Protein AF-A0A936L3A5-F1 (afdb_monomer_lite)

pLDDT: mean 82.63, std 13.53, range [31.92, 97.0]

Sequence (537 aa):
MKKFILPILLFTTFYSHGQWTSFYFDPQIVQQPCLADSTKLINAYENFDIYQTVDNDVNGQRDTSCLSLVEGDLPFKSLDLSRPVFIRFNKKGDFGDSLLLSNALYSIRYTFNTNEGGFLNPDDCKQGGCSKLVVVTREKWLATGQDTLRKTEFYGNIIHNQCIFQDEICFPTSKWDSIYLTDWWWEVYLNPLAPANARLSYDGAWGYPQDFVSKVDELLPITKPVINNAVEILPYHMVPQSFGSNYLVLHSKSGIPSPQNRDDKVVTLSPNPATVVDITLKLNYESFYFQEYTAFVPSLVEGSDTLHHHFTILQEGGDMCLEVIDVRMGSGTKYLYKSGNIDFADKTACIFFKKGASFEIADGSHLFYGYKSMGMLGLADANVKIGAGASLVFDGTLVLNSDFAAGSVMELAPNARLIFGNHASVMAAGRANEKVRVKASPWQIDWGTLSLEEKDHFILEGNDIPDYETHYFYPNPTSNEMYFFARQSGQKYTLSDLTGKVLMHGSCGLESLDLSHLHPGIYLIQVGDKSEKLIKL

Secondary structure (DSSP, 8-state):
--------SSS----------SEEE---EEEEE-SS-TTSEEEEETTEEEE-BSSS-TTS-B-S-----BTTBEEGGGS-TTSPEEEEE--TTTSTTEEEPTT-EEEEEEEEE-STT-BPPGGG-SSS-SEEEEEEEEEEETTTTEEEEEEEEEEE--EETTTEEEEEEEEEPPS-SEEEEEEEEEEEPBPTTS-TT-EEEEEEEEEEE-SSEEEESSPPPB-SPPBTTEEEE-GGGTSS---SSEEEE---SSS--BTTB-EEEEE-BSSPPSS--EEEEEESS-EEEEPTTEEEEEPBPTT-SSPBPEEEEEEEEEEEEE-SS-EEE-TTEEEEEEEEEEEESSTT-EEEEETT-EEEE-TT-EEEE-BTTBSEEEEES-EEEE-TT-EEEE-SEEEE--SSTT--EEEE-TT-EEEE-TT-EEEESSSTT--EEEEESS--EE-TT--HHHHHTEEEE-S----GGG--EE-SSBSSEEEE-GGGTT-EEEEE-TT--EEEEEE--SSEEE-TTSPSEEEEEEETTEEEEEEE-

Radius of gyration: 28.21 Å; chains: 1; bounding box: 79×62×94 Å

Structure (mmCIF, N/CA/C/O backbone):
data_AF-A0A936L3A5-F1
#
_entry.id   AF-A0A936L3A5-F1
#
loop_
_atom_site.group_PDB
_atom_site.id
_atom_site.type_symbol
_atom_site.label_atom_id
_atom_site.label_alt_id
_atom_site.label_comp_id
_atom_site.label_asym_id
_atom_site.label_entity_id
_atom_site.label_seq_id
_atom_site.pdbx_PDB_ins_code
_atom_site.Cartn_x
_atom_site.Cartn_y
_atom_site.Cartn_z
_atom_site.occupancy
_atom_site.B_iso_or_equiv
_atom_site.auth_seq_id
_atom_site.auth_comp_id
_atom_site.auth_asym_id
_atom_site.auth_atom_id
_atom_site.pdbx_PDB_model_num
ATOM 1 N N . MET A 1 1 ? -50.119 2.134 -55.958 1.00 38.03 1 MET A N 1
ATOM 2 C CA . MET A 1 1 ? -48.725 1.783 -56.321 1.00 38.03 1 MET A CA 1
ATOM 3 C C . MET A 1 1 ? -47.772 2.632 -55.497 1.00 38.03 1 MET A C 1
ATOM 5 O O . MET A 1 1 ? -48.026 3.813 -55.313 1.00 38.03 1 MET A O 1
ATOM 9 N N . LYS A 1 2 ? -46.758 1.976 -54.930 1.00 38.22 2 LYS A N 1
ATOM 10 C CA . LYS A 1 2 ? -45.864 2.434 -53.859 1.00 38.22 2 LYS A CA 1
ATOM 11 C C . LYS A 1 2 ? -44.963 3.605 -54.284 1.00 38.22 2 LYS A C 1
ATOM 13 O O . LYS A 1 2 ? -44.324 3.525 -55.326 1.00 38.22 2 LYS A O 1
ATOM 18 N N . LYS A 1 3 ? -44.815 4.607 -53.414 1.00 42.12 3 LYS A N 1
ATOM 19 C CA . LYS A 1 3 ? -43.588 5.409 -53.286 1.00 42.12 3 LYS A CA 1
ATOM 20 C C . LYS A 1 3 ? -43.120 5.287 -51.837 1.00 42.12 3 LYS A C 1
ATOM 22 O O . LYS A 1 3 ? -43.705 5.888 -50.947 1.00 42.12 3 LYS A O 1
ATOM 27 N N . PHE A 1 4 ? -42.120 4.438 -51.622 1.00 44.75 4 PHE A N 1
ATOM 28 C CA . PHE A 1 4 ? -41.327 4.394 -50.397 1.00 44.75 4 PHE A CA 1
ATOM 29 C C . PHE A 1 4 ? -40.142 5.337 -50.616 1.00 44.75 4 PHE A C 1
ATOM 31 O O . PHE A 1 4 ? -39.314 5.076 -51.486 1.00 44.75 4 PHE A O 1
ATOM 38 N N . ILE A 1 5 ? -40.087 6.436 -49.867 1.00 47.41 5 ILE A N 1
ATOM 39 C CA . ILE A 1 5 ? -38.857 7.203 -49.669 1.00 47.41 5 ILE A CA 1
ATOM 40 C C . ILE A 1 5 ? -38.315 6.750 -48.317 1.00 47.41 5 ILE A C 1
ATOM 42 O O . ILE A 1 5 ? -38.980 6.862 -47.291 1.00 47.41 5 ILE A O 1
ATOM 46 N N . LEU A 1 6 ? -37.148 6.127 -48.381 1.00 41.34 6 LEU A N 1
ATOM 47 C CA . LEU A 1 6 ? -36.449 5.442 -47.308 1.00 41.34 6 LEU A CA 1
ATOM 48 C C . LEU A 1 6 ? -35.561 6.451 -46.552 1.00 41.34 6 LEU A C 1
ATOM 50 O O . LEU A 1 6 ? -34.790 7.155 -47.208 1.00 41.34 6 LEU A O 1
ATOM 54 N N . PRO A 1 7 ? -35.610 6.532 -45.211 1.00 47.94 7 PRO A N 1
ATOM 55 C CA . PRO A 1 7 ? -34.701 7.368 -44.441 1.00 47.94 7 PRO A CA 1
ATOM 56 C C . PRO A 1 7 ? -33.406 6.586 -44.154 1.00 47.94 7 PRO A C 1
ATOM 58 O O . PRO A 1 7 ? -33.254 6.012 -43.082 1.00 47.94 7 PRO A O 1
ATOM 61 N N . ILE A 1 8 ? -32.458 6.548 -45.098 1.00 47.97 8 ILE A N 1
ATOM 62 C CA . ILE A 1 8 ? -31.081 6.049 -44.850 1.00 47.97 8 ILE A CA 1
ATOM 63 C C . ILE A 1 8 ? -30.140 7.219 -44.505 1.00 47.97 8 ILE A C 1
ATOM 65 O O . ILE A 1 8 ? -29.057 7.342 -45.061 1.00 47.97 8 ILE A O 1
ATOM 69 N N . LEU A 1 9 ? -30.550 8.128 -43.620 1.00 44.41 9 LEU A N 1
ATOM 70 C CA . LEU A 1 9 ? -29.682 9.234 -43.174 1.00 44.41 9 LEU A CA 1
ATOM 71 C C . LEU A 1 9 ? -29.777 9.522 -41.665 1.00 44.41 9 LEU A C 1
ATOM 73 O O . LEU A 1 9 ? -29.348 10.575 -41.212 1.00 44.41 9 LEU A O 1
ATOM 77 N N . LEU A 1 10 ? -30.301 8.578 -40.873 1.00 41.47 10 LEU A N 1
ATOM 78 C CA . LEU A 1 10 ? -30.365 8.680 -39.404 1.00 41.47 10 LEU A CA 1
ATOM 79 C C . LEU A 1 10 ? -29.441 7.695 -38.661 1.00 41.47 10 LEU A C 1
ATOM 81 O O . LEU A 1 10 ? -29.482 7.641 -37.440 1.00 41.47 10 LEU A O 1
ATOM 85 N N . PHE A 1 11 ? -28.587 6.943 -39.367 1.00 44.06 11 PHE A N 1
ATOM 86 C CA . PHE A 1 11 ? -27.725 5.915 -38.753 1.00 44.06 11 PHE A CA 1
ATOM 87 C C . PHE A 1 11 ? -26.234 5.992 -39.127 1.00 44.06 11 PHE A C 1
ATOM 89 O O . PHE A 1 11 ? -25.500 5.039 -38.893 1.00 44.06 11 PHE A O 1
ATOM 96 N N . THR A 1 12 ? -25.743 7.113 -39.664 1.00 38.12 12 THR A N 1
ATOM 97 C CA . THR A 1 12 ? -24.315 7.258 -40.036 1.00 38.12 12 THR A CA 1
ATOM 98 C C . THR A 1 12 ? -23.587 8.381 -39.299 1.00 38.12 12 THR A C 1
ATOM 100 O O . THR A 1 12 ? -22.642 8.961 -39.822 1.00 38.12 12 THR A O 1
ATOM 103 N N . THR A 1 13 ? -23.985 8.660 -38.058 1.00 42.16 13 THR A N 1
ATOM 104 C CA . THR A 1 13 ? -23.145 9.383 -37.090 1.00 42.16 13 THR A CA 1
ATOM 105 C C . THR A 1 13 ? -23.032 8.600 -35.783 1.00 42.16 13 THR A C 1
ATOM 107 O O . THR A 1 13 ? -23.154 9.157 -34.702 1.00 42.16 13 THR A O 1
ATOM 110 N N . PHE A 1 14 ? -22.763 7.297 -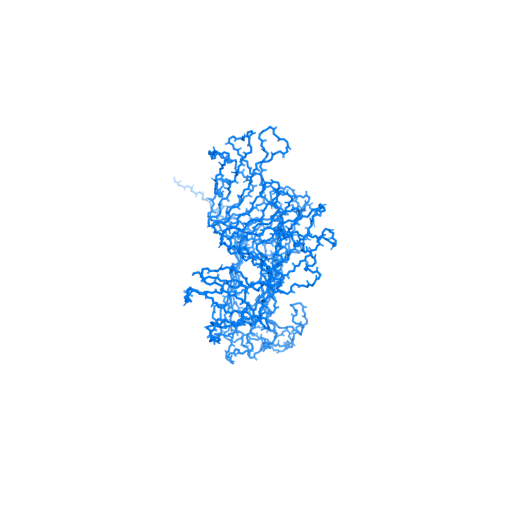35.874 1.00 36.12 14 PHE A N 1
ATOM 111 C CA . PHE A 1 14 ? -21.866 6.666 -34.907 1.00 36.12 14 PHE A CA 1
ATOM 112 C C . PHE A 1 14 ? -20.449 6.843 -35.451 1.00 36.12 14 PHE A C 1
ATOM 114 O O . PHE A 1 14 ? -19.813 5.899 -35.910 1.00 36.12 14 PHE A O 1
ATOM 121 N N . TYR A 1 15 ? -19.972 8.092 -35.462 1.00 35.91 15 TYR A N 1
ATOM 122 C CA . TYR A 1 15 ? -18.534 8.297 -35.408 1.00 35.91 15 TYR A CA 1
ATOM 123 C C . TYR A 1 15 ? -18.138 7.810 -34.022 1.00 35.91 15 TYR A C 1
ATOM 125 O O . TYR A 1 15 ? -18.430 8.446 -33.011 1.00 35.91 15 TYR A O 1
ATOM 133 N N . SER A 1 16 ? -17.564 6.616 -33.996 1.00 34.28 16 SER A N 1
ATOM 134 C CA . SER A 1 16 ? -16.831 6.070 -32.876 1.00 34.28 16 SER A CA 1
ATOM 135 C C . SER A 1 16 ? -15.745 7.068 -32.482 1.00 34.28 16 SER A C 1
ATOM 137 O O . SER A 1 16 ? -14.614 7.014 -32.961 1.00 34.28 16 SER A O 1
ATOM 139 N N . HIS A 1 17 ? -16.068 7.986 -31.579 1.00 31.92 17 HIS A N 1
ATOM 140 C CA . HIS A 1 17 ? -15.110 8.384 -30.563 1.00 31.92 17 HIS A CA 1
ATOM 141 C C . HIS A 1 17 ? -14.978 7.166 -29.656 1.00 31.92 17 HIS A C 1
ATOM 143 O O . HIS A 1 17 ? -15.639 7.072 -28.627 1.00 31.92 17 HIS A O 1
ATOM 149 N N . GLY A 1 18 ? -14.221 6.170 -30.132 1.00 36.56 18 GLY A N 1
ATOM 150 C CA . GLY A 1 18 ? -13.745 5.087 -29.293 1.00 36.56 18 GLY A CA 1
ATOM 151 C C . GLY A 1 18 ? -12.973 5.764 -28.180 1.00 36.56 18 GLY A C 1
ATOM 152 O O . GLY A 1 18 ? -11.888 6.291 -28.408 1.00 36.56 18 GLY A O 1
ATOM 153 N N . GLN A 1 19 ? -13.623 5.886 -27.029 1.00 44.72 19 GLN A N 1
ATOM 154 C CA . GLN A 1 19 ? -13.010 6.382 -25.820 1.00 44.72 19 GLN A CA 1
ATOM 155 C C . GLN A 1 19 ? -11.804 5.483 -25.580 1.00 44.72 19 GLN A C 1
ATOM 157 O O . GLN A 1 19 ? -11.945 4.262 -25.511 1.00 44.72 19 GLN A O 1
ATOM 162 N N . TRP A 1 20 ? -10.623 6.089 -25.541 1.00 52.22 20 TRP A N 1
ATOM 163 C CA . TRP A 1 20 ? -9.357 5.439 -25.235 1.00 52.22 20 TRP A CA 1
ATOM 164 C C . TRP A 1 20 ? -9.366 5.052 -23.752 1.00 52.22 20 TRP A C 1
ATOM 166 O O . TRP A 1 20 ? -8.670 5.645 -22.941 1.00 52.22 20 TRP A O 1
ATOM 176 N N . THR A 1 21 ? -10.254 4.138 -23.356 1.00 65.69 21 THR A N 1
ATOM 177 C CA . THR A 1 21 ? -10.381 3.706 -21.964 1.00 65.69 21 THR A CA 1
ATOM 178 C C . THR A 1 21 ? -9.280 2.724 -21.623 1.00 65.69 21 THR A C 1
ATOM 180 O O . THR A 1 21 ? -8.728 2.811 -20.538 1.00 65.69 21 THR A O 1
ATOM 183 N N . SER A 1 22 ? -8.921 1.851 -22.564 1.00 74.69 22 SER A N 1
ATOM 184 C CA . SER A 1 22 ? -7.780 0.945 -22.465 1.00 74.69 22 SER A CA 1
ATOM 185 C C . SER A 1 22 ? -6.628 1.444 -23.331 1.00 74.69 22 SER A C 1
ATOM 187 O O . SER A 1 22 ? -6.850 2.019 -24.398 1.00 74.69 22 SER A O 1
ATOM 189 N N . PHE A 1 23 ? -5.400 1.182 -22.905 1.00 75.00 23 PHE A N 1
ATOM 190 C CA . PHE A 1 23 ? -4.201 1.375 -23.709 1.00 75.00 23 PHE A CA 1
ATOM 191 C C . PHE A 1 23 ? -3.494 0.033 -23.894 1.00 75.00 23 PHE A C 1
ATOM 193 O O . PHE A 1 23 ? -3.427 -0.786 -22.981 1.00 75.00 23 PHE A O 1
ATOM 200 N N . TYR A 1 24 ? -2.980 -0.191 -25.098 1.00 77.62 24 TYR A N 1
ATOM 201 C CA . TYR A 1 24 ? -2.209 -1.373 -25.461 1.00 77.62 24 TYR A CA 1
ATOM 202 C C . TYR A 1 24 ? -0.960 -0.917 -26.201 1.00 77.62 24 TYR A C 1
ATOM 204 O O . TYR A 1 24 ? -1.038 -0.072 -27.098 1.00 77.62 24 TYR A O 1
ATOM 212 N N . PHE A 1 25 ? 0.180 -1.472 -25.818 1.00 75.75 25 PHE A N 1
ATOM 213 C CA . PHE A 1 25 ? 1.450 -1.182 -26.454 1.00 75.75 25 PHE A CA 1
ATOM 214 C C . PHE A 1 25 ? 1.835 -2.339 -27.371 1.00 75.75 25 PHE A C 1
ATOM 216 O O . PHE A 1 25 ? 2.289 -3.384 -26.910 1.00 75.75 25 PHE A O 1
ATOM 223 N N . ASP A 1 26 ? 1.625 -2.138 -28.673 1.00 70.06 26 ASP A N 1
ATOM 224 C CA . ASP A 1 26 ? 1.982 -3.119 -29.696 1.00 70.06 26 ASP A CA 1
ATOM 225 C C . ASP A 1 26 ? 3.515 -3.187 -29.853 1.00 70.06 26 ASP A C 1
ATOM 227 O O . ASP A 1 26 ? 4.147 -2.139 -30.063 1.00 70.06 26 ASP A O 1
ATOM 231 N N . PRO A 1 27 ? 4.135 -4.380 -29.757 1.00 76.81 27 PRO A N 1
ATOM 232 C CA . PRO A 1 27 ? 5.563 -4.590 -29.986 1.00 76.81 27 PRO A CA 1
ATOM 233 C C . PRO A 1 27 ? 5.943 -4.506 -31.479 1.00 76.81 27 PRO A C 1
ATOM 235 O O . PRO A 1 27 ? 6.676 -5.348 -32.003 1.00 76.81 27 PRO A O 1
ATOM 238 N N . GLN A 1 28 ? 5.501 -3.467 -32.192 1.00 86.69 28 GLN A N 1
ATOM 239 C CA . GLN A 1 28 ? 5.906 -3.249 -33.578 1.00 86.69 28 GLN A CA 1
ATOM 240 C C . GLN A 1 28 ? 7.389 -2.868 -33.636 1.00 86.69 28 GLN A C 1
ATOM 242 O O . GLN A 1 28 ? 7.805 -1.843 -33.096 1.00 86.69 28 GLN A O 1
ATOM 247 N N . ILE A 1 29 ? 8.195 -3.683 -34.318 1.00 90.25 29 ILE A N 1
ATOM 248 C CA . ILE A 1 29 ? 9.627 -3.432 -34.505 1.00 90.25 29 ILE A CA 1
ATOM 249 C C . ILE A 1 29 ? 9.835 -2.623 -35.781 1.00 90.25 29 ILE A C 1
ATOM 251 O O . ILE A 1 29 ? 9.395 -3.011 -36.864 1.00 90.25 29 ILE A O 1
ATOM 255 N N . VAL A 1 30 ? 10.562 -1.520 -35.657 1.00 92.06 30 VAL A N 1
ATOM 256 C CA . VAL A 1 30 ? 10.957 -0.647 -36.761 1.00 92.06 30 VAL A CA 1
ATOM 257 C C . VAL A 1 30 ? 12.468 -0.472 -36.782 1.00 92.06 30 VAL A C 1
ATOM 259 O O . VAL A 1 30 ? 13.162 -0.646 -35.778 1.00 92.06 30 VAL A O 1
ATOM 262 N N . GLN A 1 31 ? 12.985 -0.109 -37.950 1.00 93.88 31 GLN A N 1
ATOM 263 C CA . GLN A 1 31 ? 14.382 0.258 -38.102 1.00 93.88 31 GLN A CA 1
ATOM 264 C C . GLN A 1 31 ? 14.519 1.776 -37.963 1.00 93.88 31 GLN A C 1
ATOM 266 O O . GLN A 1 31 ? 13.908 2.526 -38.724 1.00 93.88 31 GLN A O 1
ATOM 271 N N . GLN A 1 32 ? 15.328 2.233 -37.011 1.00 90.25 32 GLN A N 1
ATOM 272 C CA . GLN A 1 32 ? 15.550 3.659 -36.764 1.00 90.25 32 GLN A CA 1
ATOM 273 C C . GLN A 1 32 ? 17.026 3.979 -36.496 1.00 90.25 32 GLN A C 1
ATOM 275 O O . GLN A 1 32 ? 17.786 3.082 -36.123 1.00 90.25 32 GLN A O 1
ATOM 280 N N . PRO A 1 33 ? 17.472 5.233 -36.696 1.00 90.19 33 PRO A N 1
ATOM 281 C CA . PRO A 1 33 ? 18.820 5.647 -36.324 1.00 90.19 33 PRO A CA 1
ATOM 282 C C . PRO A 1 33 ? 19.066 5.481 -34.823 1.00 90.19 33 PRO A C 1
ATOM 284 O O . PRO A 1 33 ? 18.214 5.825 -34.004 1.00 90.19 33 PRO A O 1
ATOM 287 N N . CYS A 1 34 ? 20.249 4.998 -34.455 1.00 86.50 34 CYS A N 1
ATOM 288 C CA . CYS A 1 34 ? 20.687 4.971 -33.068 1.00 86.50 34 CYS A CA 1
ATOM 289 C C . CYS A 1 34 ? 20.856 6.402 -32.541 1.00 86.50 34 CYS A C 1
ATOM 291 O O . CYS A 1 34 ? 21.443 7.259 -33.201 1.00 86.50 34 CYS A O 1
ATOM 293 N N . LEU A 1 35 ? 20.384 6.660 -31.321 1.00 80.00 35 LEU A N 1
ATOM 294 C CA . LEU A 1 35 ? 20.472 7.990 -30.712 1.00 80.00 35 LEU A CA 1
ATOM 295 C C . LEU A 1 35 ? 21.910 8.388 -30.346 1.00 80.00 35 LEU A C 1
ATOM 297 O O . LEU A 1 35 ? 22.246 9.567 -30.422 1.00 80.00 35 LEU A O 1
ATOM 301 N N . ALA A 1 36 ? 22.762 7.418 -30.001 1.00 82.81 36 ALA A N 1
ATOM 302 C CA . ALA A 1 36 ? 24.182 7.650 -29.729 1.00 82.81 36 ALA A CA 1
ATOM 303 C C . ALA A 1 36 ? 25.031 7.810 -31.007 1.00 82.81 36 ALA A C 1
ATOM 305 O O . ALA A 1 36 ? 26.096 8.424 -30.968 1.00 82.81 36 ALA A O 1
ATOM 306 N N . ASP A 1 37 ? 24.571 7.266 -32.138 1.00 86.06 37 ASP A N 1
ATOM 307 C CA . ASP A 1 37 ? 25.263 7.305 -33.428 1.00 86.06 37 ASP A CA 1
ATOM 308 C C . ASP A 1 37 ? 24.239 7.234 -34.569 1.00 86.06 37 ASP A C 1
ATOM 310 O O . ASP A 1 37 ? 23.835 6.155 -35.007 1.00 86.06 37 ASP A O 1
ATOM 314 N N . SER A 1 38 ? 23.833 8.400 -35.076 1.00 87.12 38 SER A N 1
ATOM 315 C CA . SER A 1 38 ? 22.799 8.512 -36.112 1.00 87.12 38 SER A CA 1
ATOM 316 C C . SER A 1 38 ? 23.187 7.889 -37.457 1.00 87.12 38 SER A C 1
ATOM 318 O O . SER A 1 38 ? 22.339 7.774 -38.342 1.00 87.12 38 SER A O 1
ATOM 320 N N . THR A 1 39 ? 24.446 7.465 -37.627 1.00 91.06 39 THR A N 1
ATOM 321 C CA . THR A 1 39 ? 24.905 6.743 -38.822 1.00 91.06 39 THR A CA 1
ATOM 322 C C . THR A 1 39 ? 24.587 5.249 -38.774 1.00 91.06 39 THR A C 1
ATOM 324 O O . THR A 1 39 ? 24.610 4.581 -39.810 1.00 91.06 39 THR A O 1
ATOM 327 N N . LYS A 1 40 ? 24.256 4.714 -37.593 1.00 91.19 40 LYS A N 1
ATOM 328 C CA . LYS A 1 40 ? 23.875 3.314 -37.397 1.00 91.19 40 LYS A CA 1
ATOM 329 C C . LYS A 1 40 ? 22.368 3.184 -37.311 1.00 91.19 40 LYS A C 1
ATOM 331 O O . LYS A 1 40 ? 21.710 3.937 -36.604 1.00 91.19 40 LYS A O 1
ATOM 336 N N . LEU A 1 41 ? 21.834 2.175 -37.987 1.00 92.75 41 LEU A N 1
ATOM 337 C CA . LEU A 1 41 ? 20.439 1.782 -37.853 1.00 92.75 41 LEU A CA 1
ATOM 338 C C . LEU A 1 41 ? 20.324 0.624 -36.862 1.00 92.75 41 LEU A C 1
ATOM 340 O O . LEU A 1 41 ? 21.112 -0.320 -36.917 1.00 92.75 41 LEU A O 1
ATOM 344 N N . ILE A 1 42 ? 19.325 0.696 -35.992 1.00 93.69 42 ILE A N 1
ATOM 345 C CA . ILE A 1 42 ? 18.979 -0.332 -35.012 1.00 93.69 42 ILE A CA 1
ATOM 346 C C . ILE A 1 42 ? 17.544 -0.793 -35.240 1.00 93.69 42 ILE A C 1
ATOM 348 O O . ILE A 1 42 ? 16.700 -0.015 -35.685 1.00 93.69 42 ILE A O 1
ATOM 352 N N . ASN A 1 43 ? 17.274 -2.054 -34.918 1.00 94.19 43 ASN A N 1
ATOM 353 C CA . ASN A 1 43 ? 15.907 -2.531 -34.754 1.00 94.19 43 ASN A CA 1
ATOM 354 C C . ASN A 1 43 ? 15.462 -2.180 -33.339 1.00 94.19 43 ASN A C 1
ATOM 356 O O . ASN A 1 43 ? 16.145 -2.533 -32.377 1.00 94.19 43 ASN A O 1
ATOM 360 N N . ALA A 1 44 ? 14.333 -1.506 -33.207 1.00 90.50 44 ALA A N 1
ATOM 361 C CA . ALA A 1 44 ? 13.776 -1.102 -31.927 1.00 90.50 44 ALA A CA 1
ATOM 362 C C . ALA A 1 44 ? 12.254 -1.143 -32.010 1.00 90.50 44 ALA A C 1
ATOM 364 O O . ALA A 1 44 ? 11.686 -1.081 -33.101 1.00 90.50 44 ALA A O 1
ATOM 365 N N . TYR A 1 45 ? 11.589 -1.235 -30.867 1.00 88.00 45 TYR A N 1
ATOM 366 C CA . TYR A 1 45 ? 10.145 -1.074 -30.848 1.00 88.00 45 TYR A CA 1
ATOM 367 C C . TYR A 1 45 ? 9.782 0.375 -31.177 1.00 88.00 45 TYR A C 1
ATOM 369 O O . TYR A 1 45 ? 10.366 1.300 -30.620 1.00 88.00 45 TYR A O 1
ATOM 377 N N . GLU A 1 46 ? 8.808 0.572 -32.061 1.00 83.19 46 GLU A N 1
ATOM 378 C CA . GLU A 1 46 ? 8.414 1.885 -32.585 1.00 83.19 46 GLU A CA 1
ATOM 379 C C . GLU A 1 46 ? 8.084 2.891 -31.483 1.00 83.19 46 GLU A C 1
ATOM 381 O O . GLU A 1 46 ? 8.419 4.068 -31.591 1.00 83.19 46 GLU A O 1
ATOM 386 N N . ASN A 1 47 ? 7.463 2.414 -30.404 1.00 79.00 47 ASN A N 1
ATOM 387 C CA . ASN A 1 47 ? 6.980 3.262 -29.324 1.00 79.00 47 ASN A CA 1
ATOM 388 C C . ASN A 1 47 ? 7.825 3.185 -28.045 1.00 79.00 47 ASN A C 1
ATOM 390 O O . ASN A 1 47 ? 7.463 3.820 -27.055 1.00 79.00 47 ASN A O 1
ATOM 394 N N . PHE A 1 48 ? 8.933 2.438 -28.036 1.00 84.62 48 PHE A N 1
ATOM 395 C CA . PHE A 1 48 ? 9.811 2.351 -26.870 1.00 84.62 48 PHE A CA 1
ATOM 396 C C . PHE A 1 48 ? 11.199 2.881 -27.162 1.00 84.62 48 PHE A C 1
ATOM 398 O O . PHE A 1 48 ? 11.780 2.700 -28.229 1.00 84.62 48 PHE A O 1
ATOM 405 N N . ASP A 1 49 ? 11.750 3.487 -26.130 1.00 87.56 49 ASP A N 1
ATOM 406 C CA . ASP A 1 49 ? 13.131 3.878 -26.051 1.00 87.56 49 ASP A CA 1
ATOM 407 C C . ASP A 1 49 ? 13.815 2.999 -25.011 1.00 87.56 49 ASP A C 1
ATOM 409 O O . ASP A 1 49 ? 13.473 3.047 -23.826 1.00 87.56 49 ASP A O 1
ATOM 413 N N . ILE A 1 50 ? 14.745 2.163 -25.469 1.00 91.00 50 ILE A N 1
ATOM 414 C CA . ILE A 1 50 ? 15.496 1.250 -24.611 1.00 91.00 50 ILE A CA 1
ATOM 415 C C . ILE A 1 50 ? 16.929 1.754 -24.520 1.00 91.00 50 ILE A C 1
ATOM 417 O O . ILE A 1 50 ? 17.618 1.856 -25.537 1.00 91.00 50 ILE A O 1
ATOM 421 N N . TYR A 1 51 ? 17.384 2.077 -23.312 1.00 92.50 51 TYR A N 1
ATOM 422 C CA . TYR A 1 51 ? 18.689 2.700 -23.101 1.00 92.50 51 TYR A CA 1
ATOM 423 C C . TYR A 1 51 ? 19.278 2.400 -21.719 1.00 92.50 51 TYR A C 1
ATOM 425 O O . TYR A 1 51 ? 18.586 1.970 -20.799 1.00 92.50 51 TYR A O 1
ATOM 433 N N . GLN A 1 52 ? 20.578 2.665 -21.577 1.00 93.25 52 GLN A N 1
ATOM 434 C CA . GLN A 1 52 ? 21.271 2.743 -20.291 1.00 93.25 52 GLN A CA 1
ATOM 435 C C . GLN A 1 52 ? 21.836 4.157 -20.116 1.00 93.25 52 GLN A C 1
ATOM 437 O O . GLN A 1 52 ? 22.119 4.856 -21.095 1.00 93.25 52 GLN A O 1
ATOM 442 N N . THR A 1 53 ? 22.002 4.593 -18.872 1.00 92.88 53 THR A N 1
ATOM 443 C CA . THR A 1 53 ? 22.596 5.895 -18.542 1.00 92.88 53 THR A CA 1
ATOM 444 C C . THR A 1 53 ? 23.921 5.721 -17.812 1.00 92.88 53 THR A C 1
ATOM 446 O O . THR A 1 53 ? 24.249 4.638 -17.321 1.00 92.88 53 THR A O 1
ATOM 449 N N . VAL A 1 54 ? 24.747 6.764 -17.822 1.00 91.38 54 VAL A N 1
ATOM 450 C CA . VAL A 1 54 ? 26.089 6.748 -17.214 1.00 91.38 54 VAL A CA 1
ATOM 451 C C . VAL A 1 54 ? 26.012 6.775 -15.684 1.00 91.38 54 VAL A C 1
ATOM 453 O O . VAL A 1 54 ? 26.861 6.196 -15.012 1.00 91.38 54 VAL A O 1
ATOM 456 N N . ASP A 1 55 ? 24.995 7.435 -15.140 1.00 90.25 55 ASP A N 1
ATOM 457 C CA . ASP A 1 55 ? 24.760 7.664 -13.710 1.00 90.25 55 ASP A CA 1
ATOM 458 C C . ASP A 1 55 ? 23.687 6.744 -13.105 1.00 90.25 55 ASP A C 1
ATOM 460 O O . ASP A 1 55 ? 23.415 6.836 -11.910 1.00 90.25 55 ASP A O 1
ATOM 464 N N . ASN A 1 56 ? 23.110 5.840 -13.904 1.00 88.81 56 ASN A N 1
ATOM 465 C CA . ASN A 1 56 ? 21.983 4.981 -13.531 1.00 88.81 56 ASN A CA 1
ATOM 466 C C . ASN A 1 56 ? 20.705 5.754 -13.156 1.00 88.81 56 ASN A C 1
ATOM 468 O O . ASN A 1 56 ? 19.844 5.205 -12.471 1.00 88.81 56 ASN A O 1
ATOM 472 N N . ASP A 1 57 ? 20.554 7.000 -13.612 1.00 87.88 57 ASP A N 1
ATOM 473 C CA . ASP A 1 57 ? 19.307 7.760 -13.506 1.00 87.88 57 ASP A CA 1
ATOM 474 C C . ASP A 1 57 ? 18.525 7.674 -14.825 1.00 87.88 57 ASP A C 1
ATOM 476 O O . ASP A 1 57 ? 19.107 7.801 -15.901 1.00 87.88 57 ASP A O 1
ATOM 480 N N . VAL A 1 58 ? 17.202 7.484 -14.775 1.00 88.19 58 VAL A N 1
ATOM 481 C CA . VAL A 1 58 ? 16.352 7.371 -15.980 1.00 88.19 58 VAL A CA 1
ATOM 482 C C . VAL A 1 58 ? 16.385 8.624 -16.862 1.00 88.19 58 VAL A C 1
ATOM 484 O O . VAL A 1 58 ? 16.232 8.535 -18.083 1.00 88.19 58 VAL A O 1
ATOM 487 N N . ASN A 1 59 ? 16.579 9.797 -16.263 1.00 89.38 59 ASN A N 1
ATOM 488 C CA . ASN A 1 59 ? 16.713 11.081 -16.948 1.00 89.38 59 ASN A CA 1
ATOM 489 C C . ASN A 1 59 ? 18.179 11.520 -17.076 1.00 89.38 59 ASN A C 1
ATOM 491 O O . ASN A 1 59 ? 18.446 12.612 -17.583 1.00 89.38 59 ASN A O 1
ATOM 495 N N . GLY A 1 60 ? 19.111 10.684 -16.623 1.00 89.50 60 GLY A N 1
ATOM 496 C CA . GLY A 1 60 ? 20.540 10.912 -16.711 1.00 89.50 60 GLY A CA 1
ATOM 497 C C . GLY A 1 60 ? 21.072 10.878 -18.139 1.00 89.50 60 GLY A C 1
ATOM 498 O O . GLY A 1 60 ? 20.370 10.587 -19.117 1.00 89.50 60 GLY A O 1
ATOM 499 N N . GLN A 1 61 ? 22.359 11.186 -18.279 1.00 91.44 61 GLN A N 1
ATOM 500 C CA . GLN A 1 61 ? 23.007 11.156 -19.584 1.00 91.44 61 GLN A CA 1
ATOM 501 C C . GLN A 1 61 ? 23.044 9.716 -20.111 1.00 91.44 61 GLN A C 1
ATOM 503 O O . GLN A 1 61 ? 23.636 8.833 -19.489 1.00 91.44 61 GLN A O 1
ATOM 508 N N . ARG A 1 62 ? 22.447 9.491 -21.286 1.00 90.31 62 ARG A N 1
ATOM 509 C CA . ARG A 1 62 ? 22.521 8.200 -21.980 1.00 90.31 62 ARG A CA 1
ATOM 510 C C . ARG A 1 62 ? 23.960 7.842 -22.301 1.00 90.31 62 ARG A C 1
ATOM 512 O O . ARG A 1 62 ? 24.762 8.714 -22.644 1.00 90.31 62 ARG A O 1
ATOM 519 N N . ASP A 1 63 ? 24.271 6.560 -22.197 1.00 87.81 63 ASP A N 1
ATOM 520 C CA . ASP A 1 63 ? 25.567 6.069 -22.631 1.00 87.81 63 ASP A CA 1
ATOM 521 C C . ASP A 1 63 ? 25.678 6.027 -24.166 1.00 87.81 63 ASP A C 1
ATOM 523 O O . ASP A 1 63 ? 24.783 6.444 -24.906 1.00 87.81 63 ASP A O 1
ATOM 527 N N . THR A 1 64 ? 26.830 5.582 -24.662 1.00 85.31 64 THR A N 1
ATOM 528 C CA . THR A 1 64 ? 27.123 5.549 -26.099 1.00 85.31 64 THR A CA 1
ATOM 529 C C . THR A 1 64 ? 26.663 4.257 -26.784 1.00 85.31 64 THR A C 1
ATOM 531 O O . THR A 1 64 ? 27.036 4.004 -27.934 1.00 85.31 64 THR A O 1
ATOM 534 N N . SER A 1 65 ? 25.870 3.423 -26.107 1.00 87.25 65 SER A N 1
ATOM 535 C CA . SER A 1 65 ? 25.464 2.108 -26.599 1.00 87.25 65 SER A CA 1
ATOM 536 C C . SER A 1 65 ? 24.327 2.214 -27.620 1.00 87.25 65 SER A C 1
ATOM 538 O O . SER A 1 65 ? 23.317 2.878 -27.399 1.00 87.25 65 SER A O 1
ATOM 540 N N . CYS A 1 66 ? 24.460 1.503 -28.744 1.00 88.56 66 CYS A N 1
ATOM 541 C CA . CYS A 1 66 ? 23.385 1.334 -29.725 1.00 88.56 66 CYS A CA 1
ATOM 542 C C . CYS A 1 66 ? 22.684 -0.005 -29.501 1.00 88.56 66 CYS A C 1
ATOM 544 O O . CYS A 1 66 ? 23.074 -1.025 -30.074 1.00 88.56 66 CYS A O 1
ATOM 546 N N . LEU A 1 67 ? 21.666 0.004 -28.644 1.00 92.12 67 LEU A N 1
ATOM 547 C CA . LEU A 1 67 ? 20.903 -1.183 -28.273 1.00 92.12 67 LEU A CA 1
ATOM 548 C C . LEU A 1 67 ? 19.947 -1.569 -29.409 1.00 92.12 67 LEU A C 1
ATOM 550 O O . LEU A 1 67 ? 18.975 -0.869 -29.670 1.00 92.12 67 LEU A O 1
ATOM 554 N N . SER A 1 68 ? 20.243 -2.667 -30.108 1.00 93.31 68 SER A N 1
ATOM 555 C CA . SER A 1 68 ? 19.415 -3.178 -31.208 1.00 93.31 68 SER A CA 1
ATOM 556 C C . SER A 1 68 ? 18.806 -4.521 -30.847 1.00 93.31 68 SER A C 1
ATOM 558 O O . SER A 1 68 ? 19.509 -5.427 -30.396 1.00 93.31 68 SER A O 1
ATOM 560 N N . LEU A 1 69 ? 17.523 -4.676 -31.155 1.00 93.62 69 LEU A N 1
ATOM 561 C CA . LEU A 1 69 ? 16.819 -5.947 -31.073 1.00 93.62 69 LEU A CA 1
ATOM 562 C C . LEU A 1 69 ? 17.338 -6.925 -32.139 1.00 93.62 69 LEU A C 1
ATOM 564 O O . LEU A 1 69 ? 17.640 -6.544 -33.278 1.00 93.62 69 LEU A O 1
ATOM 568 N N . VAL A 1 70 ? 17.413 -8.200 -31.769 1.00 92.38 70 VAL A N 1
ATOM 569 C CA . VAL A 1 70 ? 17.746 -9.338 -32.631 1.00 92.38 70 VAL A CA 1
ATOM 570 C C . VAL A 1 70 ? 16.631 -10.361 -32.473 1.00 92.38 70 VAL A C 1
ATOM 572 O O . VAL A 1 70 ? 16.435 -10.885 -31.383 1.00 92.38 70 VAL A O 1
ATOM 575 N N . GLU A 1 71 ? 15.898 -10.628 -33.557 1.00 88.69 71 GLU A N 1
ATOM 576 C CA . GLU A 1 71 ? 14.721 -11.519 -33.540 1.00 88.69 71 GLU A CA 1
ATOM 577 C C . GLU A 1 71 ? 13.630 -11.069 -32.546 1.00 88.69 71 GLU A C 1
ATOM 579 O O . GLU A 1 71 ? 12.858 -11.883 -32.064 1.00 88.69 71 GLU A O 1
ATOM 584 N N . GLY A 1 72 ? 13.562 -9.764 -32.256 1.00 87.88 72 GLY A N 1
ATOM 585 C CA . GLY A 1 72 ? 12.615 -9.179 -31.301 1.00 87.88 72 GLY A CA 1
ATOM 586 C C . GLY A 1 72 ? 13.152 -9.007 -29.885 1.00 87.88 72 GLY A C 1
ATOM 587 O O . GLY A 1 72 ? 12.610 -8.208 -29.131 1.00 87.88 72 GLY A O 1
ATOM 588 N N . ASP A 1 73 ? 14.285 -9.617 -29.554 1.00 92.56 73 ASP A N 1
ATOM 589 C CA . ASP A 1 73 ? 14.820 -9.555 -28.196 1.00 92.56 73 ASP A CA 1
ATOM 590 C C . ASP A 1 73 ? 16.072 -8.686 -28.105 1.00 92.56 73 ASP A C 1
ATOM 592 O O . ASP A 1 73 ? 16.868 -8.589 -29.043 1.00 92.56 73 ASP A O 1
ATOM 596 N N . LEU A 1 74 ? 16.300 -8.099 -26.935 1.00 93.94 74 LEU A N 1
ATOM 597 C CA . LEU A 1 74 ? 17.514 -7.360 -26.622 1.00 93.94 74 LEU A CA 1
ATOM 598 C C . LEU A 1 74 ? 18.583 -8.320 -26.072 1.00 93.94 74 LEU A C 1
ATOM 600 O O . LEU A 1 74 ? 18.425 -8.850 -24.970 1.00 93.94 74 LEU A O 1
ATOM 604 N N . PRO A 1 75 ? 19.683 -8.577 -26.797 1.00 94.38 75 PRO A N 1
ATOM 605 C CA . PRO A 1 75 ? 20.675 -9.543 -26.349 1.00 94.38 75 PRO A CA 1
ATOM 606 C C . PRO A 1 75 ? 21.536 -8.969 -25.214 1.00 94.38 75 PRO A C 1
ATOM 608 O O . PRO A 1 75 ? 22.039 -7.851 -25.302 1.00 94.38 75 PRO A O 1
ATOM 611 N N . PHE A 1 76 ? 21.806 -9.756 -24.172 1.00 92.69 76 PHE A N 1
ATOM 612 C CA . PHE A 1 76 ? 22.556 -9.270 -23.002 1.00 92.69 76 PHE A CA 1
ATOM 613 C C . PHE A 1 76 ? 23.986 -8.846 -23.345 1.00 92.69 76 PHE A C 1
ATOM 615 O O . PHE A 1 76 ? 24.523 -7.928 -22.742 1.00 92.69 76 PHE A O 1
ATOM 622 N N . LYS A 1 77 ? 24.589 -9.447 -24.379 1.00 90.31 77 LYS A N 1
ATOM 623 C CA . LYS A 1 77 ? 25.929 -9.076 -24.866 1.00 90.31 77 LYS A CA 1
ATOM 624 C C . LYS A 1 77 ? 26.052 -7.621 -25.345 1.00 90.31 77 LYS A C 1
ATOM 626 O O . LYS A 1 77 ? 27.172 -7.161 -25.537 1.00 90.31 77 LYS A O 1
ATOM 631 N N . SER A 1 78 ? 24.940 -6.936 -25.627 1.00 89.38 78 SER A N 1
ATOM 632 C CA . SER A 1 78 ? 24.947 -5.508 -25.977 1.00 89.38 78 SER A CA 1
ATOM 633 C C . SER A 1 78 ? 24.757 -4.586 -24.773 1.00 89.38 78 SER A C 1
ATOM 635 O O . SER A 1 78 ? 24.705 -3.377 -24.965 1.00 89.38 78 SER A O 1
ATOM 637 N N . LEU A 1 79 ? 24.633 -5.140 -23.565 1.00 91.81 79 LEU A N 1
ATOM 638 C CA . LEU A 1 79 ? 24.335 -4.413 -22.337 1.00 91.81 79 LEU A CA 1
ATOM 639 C C . LEU A 1 79 ? 25.506 -4.480 -21.365 1.00 91.81 79 LEU A C 1
ATOM 641 O O . LEU A 1 79 ? 26.218 -5.481 -21.275 1.00 91.81 79 LEU A O 1
ATOM 645 N N . ASP A 1 80 ? 25.646 -3.427 -20.575 1.00 91.69 80 ASP A N 1
ATOM 646 C CA . ASP A 1 80 ? 26.396 -3.483 -19.331 1.00 91.69 80 ASP A CA 1
ATOM 647 C C . ASP A 1 80 ? 25.462 -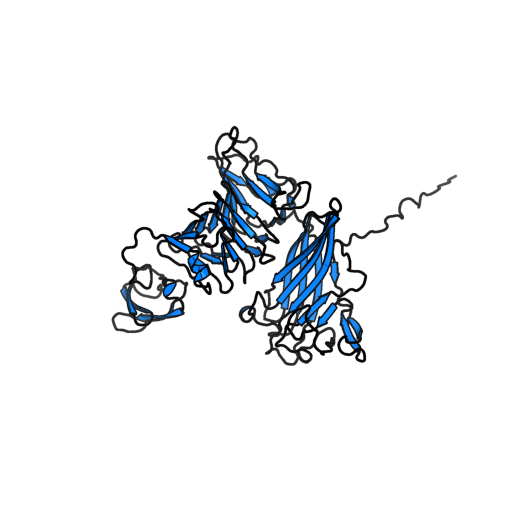3.964 -18.216 1.00 91.69 80 ASP A C 1
ATOM 649 O O . ASP A 1 80 ? 24.657 -3.194 -17.694 1.00 91.69 80 ASP A O 1
ATOM 653 N N . LEU A 1 81 ? 25.560 -5.246 -17.857 1.00 89.88 81 LEU A N 1
ATOM 654 C CA . LEU A 1 81 ? 24.679 -5.882 -16.868 1.00 89.88 81 LEU A CA 1
ATOM 655 C C . LEU A 1 81 ? 24.895 -5.374 -15.432 1.00 89.88 81 LEU A C 1
ATOM 657 O O . LEU A 1 81 ? 24.133 -5.734 -14.540 1.00 89.88 81 LEU A O 1
ATOM 661 N N . SER A 1 82 ? 25.913 -4.542 -15.183 1.00 87.56 82 SER A N 1
ATOM 662 C CA . SER A 1 82 ? 26.094 -3.881 -13.883 1.00 87.56 82 SER A CA 1
ATOM 663 C C . SER A 1 82 ? 25.201 -2.649 -13.698 1.00 87.56 82 SER A C 1
ATOM 665 O O . SER A 1 82 ? 25.109 -2.117 -12.589 1.00 87.56 82 SER A O 1
ATOM 667 N N . ARG A 1 83 ? 24.538 -2.198 -14.770 1.00 88.88 83 ARG A N 1
ATOM 668 C CA . ARG A 1 83 ? 23.677 -1.013 -14.807 1.00 88.88 83 ARG A CA 1
ATOM 669 C C . ARG A 1 83 ? 22.237 -1.399 -15.166 1.00 88.88 83 ARG A C 1
ATOM 671 O O . ARG A 1 83 ? 22.037 -2.362 -15.910 1.00 88.88 83 ARG A O 1
ATOM 678 N N . PRO A 1 84 ? 21.225 -0.659 -14.681 1.00 89.56 84 PRO A N 1
ATOM 679 C CA . PRO A 1 84 ? 19.845 -0.898 -15.078 1.00 89.56 84 PRO A CA 1
ATOM 680 C C . PRO A 1 84 ? 19.646 -0.644 -16.576 1.00 89.56 84 PRO A C 1
ATOM 682 O O . PRO A 1 84 ? 20.346 0.161 -17.201 1.00 89.56 84 PRO A O 1
ATOM 685 N N . VAL A 1 85 ? 18.658 -1.328 -17.141 1.00 91.69 85 VAL A N 1
ATOM 686 C CA . VAL A 1 85 ? 18.098 -1.037 -18.460 1.00 91.69 85 VAL A CA 1
ATOM 687 C C . VAL A 1 85 ? 16.817 -0.243 -18.258 1.00 91.69 85 VAL A C 1
ATOM 689 O O . VAL A 1 85 ? 15.921 -0.677 -17.533 1.00 91.69 85 VAL A O 1
ATOM 692 N N . PHE A 1 86 ? 16.720 0.908 -18.914 1.00 92.25 86 PHE A N 1
ATOM 693 C CA . PHE A 1 86 ? 15.505 1.710 -18.946 1.00 92.25 86 PHE A CA 1
ATOM 694 C C . PHE A 1 86 ? 14.728 1.408 -20.216 1.00 92.25 86 PHE A C 1
ATOM 696 O O . PHE A 1 86 ? 15.286 1.424 -21.312 1.00 92.25 86 PHE A O 1
ATOM 703 N N . ILE A 1 87 ? 13.435 1.155 -20.058 1.00 90.81 87 ILE A N 1
ATOM 704 C CA . ILE A 1 87 ? 12.487 0.960 -21.152 1.00 90.81 87 ILE A CA 1
ATOM 705 C C . ILE A 1 87 ? 11.430 2.035 -20.972 1.00 90.81 87 ILE A C 1
ATOM 707 O O . ILE A 1 87 ? 10.539 1.902 -20.139 1.00 90.81 87 ILE A O 1
ATOM 711 N N . ARG A 1 88 ? 11.558 3.143 -21.696 1.00 89.38 88 ARG A N 1
ATOM 712 C CA . ARG A 1 88 ? 10.651 4.287 -21.586 1.00 89.38 88 ARG A CA 1
ATOM 713 C C . ARG A 1 88 ? 9.759 4.351 -22.800 1.00 89.38 88 ARG A C 1
ATOM 715 O O . ARG A 1 88 ? 10.221 4.234 -23.931 1.00 89.38 88 ARG A O 1
ATOM 722 N N . PHE A 1 89 ? 8.478 4.560 -22.575 1.00 82.50 89 PHE A N 1
ATOM 723 C CA . PHE A 1 89 ? 7.552 4.776 -23.663 1.00 82.50 89 PHE A CA 1
ATOM 724 C C . PHE A 1 89 ? 7.824 6.146 -24.311 1.00 82.50 89 PHE A C 1
ATOM 726 O O . PHE A 1 89 ? 7.855 7.170 -23.635 1.00 82.50 89 PHE A O 1
ATOM 733 N N . ASN A 1 90 ? 8.064 6.171 -25.622 1.00 69.94 90 ASN A N 1
ATOM 734 C CA . ASN A 1 90 ? 8.475 7.359 -26.378 1.00 69.94 90 ASN A CA 1
ATOM 735 C C . ASN A 1 90 ? 7.660 7.488 -27.668 1.00 69.94 90 ASN A C 1
ATOM 737 O O . ASN A 1 90 ? 8.198 7.506 -28.775 1.00 69.94 90 ASN A O 1
ATOM 741 N N . LYS A 1 91 ? 6.335 7.581 -27.553 1.00 60.84 91 LYS A N 1
ATOM 742 C CA . LYS A 1 91 ? 5.503 7.911 -28.712 1.00 60.84 91 LYS A CA 1
ATOM 743 C C . LYS A 1 91 ? 5.415 9.428 -28.867 1.00 60.84 91 LYS A C 1
ATOM 745 O O . LYS A 1 91 ? 4.572 10.095 -28.265 1.00 60.84 91 LYS A O 1
ATOM 750 N N . LYS A 1 92 ? 6.297 9.987 -29.701 1.00 49.16 92 LYS A N 1
ATOM 751 C CA . LYS A 1 92 ? 6.203 11.383 -30.154 1.00 49.16 92 LYS A CA 1
ATOM 752 C C . LYS A 1 92 ? 4.852 11.608 -30.848 1.00 49.16 92 LYS A C 1
ATOM 754 O O . LYS A 1 92 ? 4.592 11.019 -31.888 1.00 49.16 92 LYS A O 1
ATOM 759 N N . GLY A 1 93 ? 4.022 12.494 -30.299 1.00 46.69 93 GLY A N 1
ATOM 760 C CA . GLY A 1 93 ? 2.864 13.080 -30.990 1.00 46.69 93 GLY A CA 1
ATOM 761 C C . GLY A 1 93 ? 1.486 12.526 -30.614 1.00 46.69 93 GLY A C 1
ATOM 762 O O . GLY A 1 93 ? 0.571 13.323 -30.458 1.00 46.69 93 GLY A O 1
ATOM 763 N N . ASP A 1 94 ? 1.337 11.219 -30.386 1.00 45.97 94 ASP A N 1
ATOM 764 C CA . ASP A 1 94 ? 0.006 10.619 -30.143 1.00 45.97 94 ASP A CA 1
ATOM 765 C C . ASP A 1 94 ? -0.315 10.361 -28.663 1.00 45.97 94 ASP A C 1
ATOM 767 O O . ASP A 1 94 ? -1.476 10.201 -28.306 1.00 45.97 94 ASP A O 1
ATOM 771 N N . PHE A 1 95 ? 0.697 10.296 -27.794 1.00 48.81 95 PHE A N 1
ATOM 772 C CA . PHE A 1 95 ? 0.532 9.951 -26.373 1.00 48.81 95 PHE A CA 1
ATOM 773 C C . PHE A 1 95 ? 0.569 11.154 -25.437 1.00 48.81 95 PHE A C 1
ATOM 775 O O . PHE A 1 95 ? 0.508 10.990 -24.225 1.00 48.81 95 PHE A O 1
ATOM 782 N N . GLY A 1 96 ? 0.662 12.366 -25.988 1.00 47.44 96 GLY A N 1
ATOM 783 C CA . GLY A 1 96 ? 0.755 13.586 -25.190 1.00 47.44 96 GLY A CA 1
ATOM 784 C C . GLY A 1 96 ? -0.432 13.815 -24.253 1.00 47.44 96 GLY A C 1
ATOM 785 O O . GLY A 1 96 ? -0.295 14.649 -23.370 1.00 47.44 96 GLY A O 1
ATOM 786 N N . ASP A 1 97 ? -1.539 13.082 -24.435 1.00 52.75 97 ASP A N 1
ATOM 787 C CA . ASP A 1 97 ? -2.772 13.190 -23.662 1.00 52.75 97 ASP A CA 1
ATOM 788 C C . ASP A 1 97 ? -3.622 11.885 -23.759 1.00 52.75 97 ASP A C 1
ATOM 790 O O . ASP A 1 97 ? -4.813 11.942 -24.074 1.00 52.75 97 ASP A O 1
ATOM 794 N N . SER A 1 98 ? -3.057 10.686 -23.510 1.00 69.12 98 SER A N 1
ATOM 795 C CA . SER A 1 98 ? -3.892 9.469 -23.358 1.00 69.12 98 SER A CA 1
ATOM 796 C C . SER A 1 98 ? -4.819 9.654 -22.156 1.00 69.12 98 SER A C 1
ATOM 798 O O . SER A 1 98 ? -4.384 9.562 -21.006 1.00 69.12 98 SER A O 1
ATOM 800 N N . LEU A 1 99 ? -6.078 9.994 -22.435 1.00 81.50 99 LEU A N 1
ATOM 801 C CA . LEU A 1 99 ? -7.061 10.363 -21.425 1.00 81.50 99 LEU A CA 1
ATOM 802 C C . LEU A 1 99 ? -7.509 9.117 -20.661 1.00 81.50 99 LEU A C 1
ATOM 804 O O . LEU A 1 99 ? -8.257 8.293 -21.182 1.00 81.50 99 LEU A O 1
ATOM 808 N N . LEU A 1 100 ? -7.076 9.009 -19.412 1.00 86.88 100 LEU A N 1
ATOM 809 C CA . LEU A 1 100 ? -7.577 8.017 -18.478 1.00 86.88 100 LEU A CA 1
ATOM 810 C C . LEU A 1 100 ? -8.945 8.453 -17.950 1.00 86.88 100 LEU A C 1
ATOM 812 O O . LEU A 1 100 ? -9.228 9.642 -17.775 1.00 86.88 100 LEU A O 1
ATOM 816 N N . LEU A 1 101 ? -9.800 7.472 -17.674 1.00 88.94 101 LEU A N 1
ATOM 817 C CA . LEU A 1 101 ? -11.071 7.712 -17.008 1.00 88.94 101 LEU A CA 1
ATOM 818 C C . LEU A 1 101 ? -10.809 8.162 -15.576 1.00 88.94 101 LEU A C 1
ATOM 820 O O . LEU A 1 101 ? -10.089 7.487 -14.848 1.00 88.94 101 LEU A O 1
ATOM 824 N N . SER A 1 102 ? -11.439 9.251 -15.149 1.00 89.31 102 SER A N 1
ATOM 825 C CA . SER A 1 102 ? -11.504 9.624 -13.735 1.00 89.31 102 SER A CA 1
ATOM 826 C C . SER A 1 102 ? -12.381 8.639 -12.959 1.00 89.31 102 SER A C 1
ATOM 828 O O . SER A 1 102 ? -13.338 8.083 -13.511 1.00 89.31 102 SER A O 1
ATOM 830 N N . ASN A 1 103 ? -12.117 8.464 -11.661 1.00 90.06 103 ASN A N 1
ATOM 831 C CA . ASN A 1 103 ? -12.889 7.561 -10.795 1.00 90.06 103 ASN A CA 1
ATOM 832 C C . ASN A 1 103 ? -12.966 6.126 -11.340 1.00 90.06 103 ASN A C 1
ATOM 834 O O . ASN A 1 103 ? -14.048 5.520 -11.372 1.00 90.06 103 ASN A O 1
ATOM 838 N N . ALA A 1 104 ? -11.843 5.606 -11.820 1.00 89.75 104 ALA A N 1
ATOM 839 C CA . ALA A 1 104 ? -11.718 4.266 -12.369 1.00 89.75 104 ALA A CA 1
ATOM 840 C C . ALA A 1 104 ? -10.576 3.522 -11.678 1.00 89.75 104 ALA A C 1
ATOM 842 O O . ALA A 1 104 ? -9.583 4.117 -11.283 1.00 89.75 104 ALA A O 1
ATOM 843 N N . LEU A 1 105 ? -10.718 2.209 -11.548 1.00 86.81 105 LEU A N 1
ATOM 844 C CA . LEU A 1 105 ? -9.636 1.339 -11.111 1.00 86.81 105 LEU A CA 1
ATOM 845 C C . LEU A 1 105 ? -9.055 0.680 -12.355 1.00 86.81 105 LEU A C 1
ATOM 847 O O . LEU A 1 105 ? -9.752 -0.082 -13.022 1.00 86.81 105 LEU A O 1
ATOM 851 N N . TYR A 1 106 ? -7.812 0.994 -12.692 1.00 86.38 106 TYR A N 1
ATOM 852 C CA . TYR A 1 106 ? -7.117 0.369 -13.808 1.00 86.38 106 TYR A CA 1
ATOM 853 C C . TYR A 1 106 ? -6.397 -0.896 -13.349 1.00 86.38 106 TYR A C 1
ATOM 855 O O . TYR A 1 106 ? -5.772 -0.901 -12.293 1.00 86.38 106 TYR A O 1
ATOM 863 N N . SER A 1 107 ? -6.467 -1.951 -14.158 1.00 83.94 107 SER A N 1
ATOM 864 C CA . SER A 1 107 ? -5.487 -3.035 -14.133 1.00 83.94 107 SER A CA 1
ATOM 865 C C . SER A 1 107 ? -4.405 -2.704 -15.153 1.00 83.94 107 SER A C 1
ATOM 867 O O . SER A 1 107 ? -4.711 -2.445 -16.320 1.00 83.94 107 SER A O 1
ATOM 869 N N . ILE A 1 108 ? -3.155 -2.667 -14.706 1.00 83.56 108 ILE A N 1
ATOM 870 C CA . ILE A 1 108 ? -1.967 -2.473 -15.530 1.00 83.56 108 ILE A CA 1
ATOM 871 C C . ILE A 1 108 ? -1.195 -3.780 -15.542 1.00 83.56 108 ILE A C 1
ATOM 873 O O . ILE A 1 108 ? -0.711 -4.227 -14.506 1.00 83.56 108 ILE A O 1
ATOM 877 N N . ARG A 1 109 ? -1.021 -4.359 -16.725 1.00 83.94 109 ARG A N 1
ATOM 878 C CA . ARG A 1 109 ? -0.250 -5.581 -16.912 1.00 83.94 109 ARG A CA 1
ATOM 879 C C . ARG A 1 109 ? 0.914 -5.341 -17.851 1.00 83.94 109 ARG A C 1
ATOM 881 O O . ARG A 1 109 ? 0.786 -4.656 -18.862 1.00 83.94 109 ARG A O 1
ATOM 888 N N . TYR A 1 110 ? 2.050 -5.936 -17.525 1.00 85.31 110 TYR A N 1
ATOM 889 C CA . TYR A 1 110 ? 3.223 -5.964 -18.390 1.00 85.31 110 TYR A CA 1
ATOM 890 C C . TYR A 1 110 ? 3.930 -7.306 -18.272 1.00 85.31 110 TYR A C 1
ATOM 892 O O . TYR A 1 110 ? 3.760 -8.029 -17.288 1.00 85.31 110 TYR A O 1
ATOM 900 N N . THR A 1 111 ? 4.704 -7.674 -19.287 1.00 86.75 111 THR A N 1
ATOM 901 C CA . THR A 1 111 ? 5.452 -8.932 -19.282 1.00 86.75 111 THR A CA 1
ATOM 902 C C . THR A 1 111 ? 6.782 -8.764 -20.005 1.00 86.75 111 THR A C 1
ATOM 904 O O . THR A 1 111 ? 6.834 -8.390 -21.178 1.00 86.75 111 THR A O 1
ATOM 907 N N . PHE A 1 112 ? 7.858 -9.057 -19.280 1.00 87.44 112 PHE A N 1
ATOM 908 C CA . PHE A 1 112 ? 9.214 -9.170 -19.795 1.00 87.44 112 PHE A CA 1
ATOM 909 C C . PHE A 1 112 ? 9.736 -10.572 -19.516 1.00 87.44 112 PHE A C 1
ATOM 911 O O . PHE A 1 112 ? 9.564 -11.094 -18.415 1.00 87.44 112 PHE A O 1
ATOM 918 N N . ASN A 1 113 ? 10.424 -11.165 -20.485 1.00 88.75 113 ASN A N 1
ATOM 919 C CA . ASN A 1 113 ? 10.975 -12.509 -20.349 1.00 88.75 113 ASN A CA 1
ATOM 920 C C . ASN A 1 113 ? 12.476 -12.529 -20.588 1.00 88.75 113 ASN A C 1
ATOM 922 O O . ASN A 1 113 ? 13.039 -11.696 -21.294 1.00 88.75 113 ASN A O 1
ATOM 926 N N . THR A 1 114 ? 13.127 -13.532 -20.026 1.00 88.94 114 THR A N 1
ATOM 927 C CA . THR A 1 114 ? 14.523 -13.857 -20.272 1.00 88.94 114 THR A CA 1
ATOM 928 C C . THR A 1 114 ? 14.757 -15.355 -20.080 1.00 88.94 114 THR A C 1
ATOM 930 O O . THR A 1 114 ? 13.829 -16.122 -19.826 1.00 88.94 114 THR A O 1
ATOM 933 N N . ASN A 1 115 ? 15.991 -15.812 -20.260 1.00 86.25 115 ASN A N 1
ATOM 934 C CA . ASN A 1 115 ? 16.374 -17.186 -19.949 1.00 86.25 115 ASN A CA 1
ATOM 935 C C . ASN A 1 115 ? 16.399 -17.407 -18.427 1.00 86.25 115 ASN A C 1
ATOM 937 O O . ASN A 1 115 ? 16.483 -16.453 -17.661 1.00 86.25 115 ASN A O 1
ATOM 941 N N . GLU A 1 116 ? 16.341 -18.663 -17.975 1.00 81.38 116 GLU A N 1
ATOM 942 C CA . GLU A 1 116 ? 16.504 -18.993 -16.551 1.00 81.38 116 GLU A CA 1
ATOM 943 C C . GLU A 1 116 ? 17.777 -18.348 -15.983 1.00 81.38 116 GLU A C 1
ATOM 945 O O . GLU A 1 116 ? 18.851 -18.426 -16.589 1.00 81.38 116 GLU A O 1
ATOM 950 N N . GLY A 1 117 ? 17.632 -17.658 -14.850 1.00 81.50 117 GLY A N 1
ATOM 951 C CA . GLY A 1 117 ? 18.714 -16.885 -14.242 1.00 81.50 117 GLY A CA 1
ATOM 952 C C . GLY A 1 117 ? 19.030 -15.555 -14.932 1.00 81.50 117 GLY A C 1
ATOM 953 O O . GLY A 1 117 ? 20.072 -14.983 -14.633 1.00 81.50 117 GLY A O 1
ATOM 954 N N . GLY A 1 118 ? 18.208 -15.060 -15.862 1.00 85.38 118 GLY A N 1
ATOM 955 C CA . GLY A 1 118 ? 18.455 -13.805 -16.581 1.00 85.38 118 GLY A CA 1
ATOM 956 C C . GLY A 1 118 ? 18.078 -12.542 -15.799 1.00 85.38 118 GLY A C 1
ATOM 957 O O . GLY A 1 118 ? 18.732 -11.512 -15.963 1.00 85.38 118 GLY A O 1
ATOM 958 N N . PHE A 1 119 ? 17.083 -12.609 -14.912 1.00 86.12 119 PHE A N 1
ATOM 959 C CA . PHE A 1 119 ? 16.787 -11.545 -13.945 1.00 86.12 119 PHE A CA 1
ATOM 960 C C . PHE A 1 119 ? 17.539 -11.776 -12.631 1.00 86.12 119 PHE A C 1
ATOM 962 O O . PHE A 1 119 ? 17.818 -12.917 -12.256 1.00 86.12 119 PHE A O 1
ATOM 969 N N . LEU A 1 120 ? 17.871 -10.692 -11.922 1.00 79.94 120 LEU A N 1
ATOM 970 C CA . LEU A 1 120 ? 18.450 -10.790 -10.578 1.00 79.94 120 LEU A CA 1
ATOM 971 C C . LEU A 1 120 ? 17.485 -11.480 -9.604 1.00 79.94 120 LEU A C 1
ATOM 973 O O . LEU A 1 120 ? 16.267 -11.377 -9.740 1.00 79.94 120 LEU A O 1
ATOM 977 N N . ASN A 1 121 ? 18.034 -12.162 -8.595 1.00 74.06 121 ASN A N 1
ATOM 978 C CA . ASN A 1 121 ? 17.237 -12.638 -7.469 1.00 74.06 121 ASN A CA 1
ATOM 979 C C . ASN A 1 121 ? 16.661 -11.423 -6.710 1.00 74.06 121 ASN A C 1
ATOM 981 O O . ASN A 1 121 ? 17.439 -10.516 -6.404 1.00 74.06 121 ASN A O 1
ATOM 985 N N . PRO A 1 122 ? 15.356 -11.389 -6.364 1.00 68.81 122 PRO A N 1
ATOM 986 C CA . PRO A 1 122 ? 14.784 -10.347 -5.504 1.00 68.81 122 PRO A CA 1
ATOM 987 C C . PRO A 1 122 ? 15.585 -10.051 -4.225 1.00 68.81 122 PRO A C 1
ATOM 989 O O . PRO A 1 122 ? 15.626 -8.891 -3.791 1.00 68.81 122 PRO A O 1
ATOM 992 N N . ASP A 1 123 ? 16.255 -11.070 -3.674 1.00 66.94 123 ASP A N 1
ATOM 993 C CA . ASP A 1 123 ? 17.122 -10.978 -2.491 1.00 66.94 123 ASP A CA 1
ATOM 994 C C . ASP A 1 123 ? 18.429 -10.204 -2.745 1.00 66.94 123 ASP A C 1
ATOM 996 O O . ASP A 1 123 ? 18.975 -9.582 -1.834 1.00 66.94 123 ASP A O 1
ATOM 1000 N N . ASP A 1 124 ? 18.917 -10.181 -3.988 1.00 71.69 124 ASP A N 1
ATOM 1001 C CA . ASP A 1 124 ? 20.171 -9.517 -4.374 1.00 71.69 124 ASP A CA 1
ATOM 1002 C C . ASP A 1 124 ? 19.976 -8.019 -4.696 1.00 71.69 124 ASP A C 1
ATOM 1004 O O . ASP A 1 124 ? 20.939 -7.278 -4.931 1.00 71.69 124 ASP A O 1
ATOM 1008 N N . CYS A 1 125 ? 18.730 -7.540 -4.711 1.00 69.44 125 CYS A N 1
ATOM 1009 C CA . CYS A 1 125 ? 18.372 -6.204 -5.182 1.00 69.44 125 CYS A CA 1
ATOM 1010 C C . CYS A 1 125 ? 18.345 -5.171 -4.042 1.00 69.44 125 CYS A C 1
ATOM 1012 O O . CYS A 1 125 ? 17.476 -5.195 -3.169 1.00 69.44 125 CYS A O 1
ATOM 1014 N N . LYS A 1 126 ? 19.298 -4.223 -4.085 1.00 56.41 126 LYS A N 1
ATOM 1015 C CA . LYS A 1 126 ? 19.655 -3.293 -2.990 1.00 56.41 126 LYS A CA 1
ATOM 1016 C C . LYS A 1 126 ? 18.643 -2.174 -2.669 1.00 56.41 126 LYS A C 1
ATOM 1018 O O . LYS A 1 126 ? 18.888 -1.431 -1.724 1.00 56.41 126 LYS A O 1
ATOM 1023 N N . GLN A 1 127 ? 17.555 -2.005 -3.430 1.00 50.88 127 GLN A N 1
ATOM 1024 C CA . GLN A 1 127 ? 16.584 -0.909 -3.245 1.00 50.88 127 GLN A CA 1
ATOM 1025 C C . GLN A 1 127 ? 15.192 -1.247 -3.804 1.00 50.88 127 GLN A C 1
ATOM 1027 O O . GLN A 1 127 ? 14.890 -0.946 -4.951 1.00 50.88 127 GLN A O 1
ATOM 1032 N N . GLY A 1 128 ? 14.286 -1.830 -3.033 1.00 48.91 128 GLY A N 1
ATOM 1033 C CA . GLY A 1 128 ? 12.878 -1.883 -3.474 1.00 48.91 128 GLY A CA 1
ATOM 1034 C C . GLY A 1 128 ? 12.482 -3.012 -4.426 1.00 48.91 128 GLY A C 1
ATOM 1035 O O . GLY A 1 128 ? 11.363 -3.493 -4.342 1.00 48.91 128 GLY A O 1
ATOM 1036 N N . GLY A 1 129 ? 13.379 -3.513 -5.269 1.00 61.44 129 GLY A N 1
ATOM 1037 C CA . GLY A 1 129 ? 13.072 -4.579 -6.227 1.00 61.44 129 GLY A CA 1
ATOM 1038 C C . GLY A 1 129 ? 14.145 -4.684 -7.303 1.00 61.44 129 GLY A C 1
ATOM 1039 O O . GLY A 1 129 ? 15.002 -3.811 -7.412 1.00 61.44 129 GLY A O 1
ATOM 1040 N N . CYS A 1 130 ? 14.120 -5.753 -8.095 1.00 72.12 130 CYS A N 1
ATOM 1041 C CA . CYS A 1 130 ? 14.989 -5.884 -9.278 1.00 72.12 130 CYS A CA 1
ATOM 1042 C C . CYS A 1 130 ? 14.413 -5.173 -10.504 1.00 72.12 130 CYS A C 1
ATOM 1044 O O . CYS A 1 130 ? 14.927 -5.283 -11.617 1.00 72.12 130 CYS A O 1
ATOM 1046 N N . SER A 1 131 ? 13.309 -4.468 -10.294 1.00 78.00 131 SER A N 1
ATOM 1047 C CA . SER A 1 131 ? 12.582 -3.767 -11.321 1.00 78.00 131 SER A CA 1
ATOM 1048 C C . SER A 1 131 ? 11.665 -2.722 -10.701 1.00 78.00 131 SER A C 1
ATOM 1050 O O . SER A 1 131 ? 11.224 -2.861 -9.556 1.00 78.00 131 SER A O 1
ATOM 1052 N N . LYS A 1 132 ? 11.365 -1.683 -11.470 1.00 81.12 132 LYS A N 1
ATOM 1053 C CA . LYS A 1 132 ? 10.443 -0.618 -11.091 1.00 81.12 132 LYS A CA 1
ATOM 1054 C C . LYS A 1 132 ? 9.665 -0.185 -12.321 1.00 81.12 132 LYS A C 1
ATOM 1056 O O . LYS A 1 132 ? 10.269 0.106 -13.348 1.00 81.12 132 LYS A O 1
ATOM 1061 N N . LEU A 1 133 ? 8.348 -0.127 -12.210 1.00 84.50 133 LEU A N 1
ATOM 1062 C CA . LEU A 1 133 ? 7.467 0.558 -13.142 1.00 84.50 133 LEU A CA 1
ATOM 1063 C C . LEU A 1 133 ? 7.175 1.953 -12.587 1.00 84.50 133 LEU A C 1
ATOM 1065 O O . LEU A 1 133 ? 6.833 2.101 -11.419 1.00 84.50 133 LEU A O 1
ATOM 1069 N N . VAL A 1 134 ? 7.242 2.973 -13.430 1.00 86.06 134 VAL A N 1
ATOM 1070 C CA . VAL A 1 134 ? 6.781 4.314 -13.083 1.00 86.06 134 VAL A CA 1
ATOM 1071 C C . VAL A 1 134 ? 5.744 4.784 -14.084 1.00 86.06 134 VAL A C 1
ATOM 1073 O O . VAL A 1 134 ? 5.957 4.712 -15.295 1.00 86.06 134 VAL A O 1
ATOM 1076 N N . VAL A 1 135 ? 4.645 5.310 -13.554 1.00 85.31 135 VAL A N 1
ATOM 1077 C CA . VAL A 1 135 ? 3.535 5.895 -14.305 1.00 85.31 135 VAL A CA 1
ATOM 1078 C C . VAL A 1 135 ? 3.452 7.375 -13.945 1.00 85.31 135 VAL A C 1
ATOM 1080 O O . VAL A 1 135 ? 3.398 7.722 -12.765 1.00 85.31 135 VAL A O 1
ATOM 1083 N N . VAL A 1 136 ? 3.454 8.264 -14.941 1.00 86.94 136 VAL A N 1
ATOM 1084 C CA . VAL A 1 136 ? 3.318 9.711 -14.720 1.00 86.94 136 VAL A CA 1
ATOM 1085 C C . VAL A 1 136 ? 2.064 10.228 -15.389 1.00 86.94 136 VAL A C 1
ATOM 1087 O O . VAL A 1 136 ? 1.934 10.202 -16.617 1.00 86.94 136 VAL A O 1
ATOM 1090 N N . THR A 1 137 ? 1.165 10.776 -14.586 1.00 86.75 137 THR A N 1
ATOM 1091 C CA . THR A 1 137 ? -0.070 11.390 -15.049 1.00 86.75 137 THR A CA 1
ATOM 1092 C C . THR A 1 137 ? -0.029 12.907 -14.903 1.00 86.75 137 THR A C 1
ATOM 1094 O O . THR A 1 137 ? 0.565 13.456 -13.979 1.00 86.75 137 THR A O 1
ATOM 1097 N N . ARG A 1 138 ? -0.667 13.609 -15.837 1.00 88.06 138 ARG A N 1
ATOM 1098 C CA . ARG A 1 138 ? -1.005 15.023 -15.729 1.00 88.06 138 ARG A CA 1
ATOM 1099 C C . ARG A 1 138 ? -2.485 15.148 -15.421 1.00 88.06 138 ARG A C 1
ATOM 1101 O O . ARG A 1 138 ? -3.330 14.780 -16.234 1.00 88.06 138 ARG A O 1
ATOM 1108 N N . GLU A 1 139 ? -2.787 15.699 -14.266 1.00 88.62 139 GLU A N 1
ATOM 1109 C CA . GLU A 1 139 ? -4.128 15.828 -13.723 1.00 88.62 139 GLU A CA 1
ATOM 1110 C C . GLU A 1 139 ? -4.539 17.298 -13.755 1.00 88.62 139 GLU A C 1
ATOM 1112 O O . GLU A 1 139 ? -3.849 18.161 -13.207 1.00 88.62 139 GLU A O 1
ATOM 1117 N N . LYS A 1 140 ? -5.653 17.599 -14.430 1.00 89.06 140 LYS A N 1
ATOM 1118 C CA . LYS A 1 140 ? -6.145 18.975 -14.575 1.00 89.06 140 LYS A CA 1
ATOM 1119 C C . LYS A 1 140 ? -7.485 19.163 -13.889 1.00 89.06 140 LYS A C 1
ATOM 1121 O O . LYS A 1 140 ? -8.395 18.342 -14.028 1.00 89.06 140 LYS A O 1
ATOM 1126 N N . TRP A 1 141 ? -7.608 20.296 -13.210 1.00 87.94 141 TRP A N 1
ATOM 1127 C CA . TRP A 1 141 ? -8.850 20.797 -12.635 1.00 87.94 141 TRP A CA 1
ATOM 1128 C C . TRP A 1 141 ? -9.253 22.085 -13.349 1.00 87.94 141 TRP A C 1
ATOM 1130 O O . TRP A 1 141 ? -8.679 23.155 -13.127 1.00 87.94 141 TRP A O 1
ATOM 1140 N N . LEU A 1 142 ? -10.244 21.995 -14.229 1.00 85.31 142 LEU A N 1
ATOM 1141 C CA . LEU A 1 142 ? -10.646 23.068 -15.137 1.00 85.31 142 LEU A CA 1
ATOM 1142 C C . LEU A 1 142 ? -11.163 24.293 -14.383 1.00 85.31 142 LEU A C 1
ATOM 1144 O O . LEU A 1 142 ? -10.900 25.420 -14.794 1.00 85.31 142 LEU A O 1
ATOM 1148 N N . ALA A 1 143 ? -11.864 24.089 -13.265 1.00 82.69 143 ALA A N 1
ATOM 1149 C CA . ALA A 1 143 ? -12.481 25.185 -12.518 1.00 82.69 143 ALA A CA 1
ATOM 1150 C C . ALA A 1 143 ? -11.462 26.147 -11.878 1.00 82.69 143 ALA A C 1
ATOM 1152 O O . ALA A 1 143 ? -11.760 27.326 -11.710 1.00 82.69 143 ALA A O 1
ATOM 1153 N N . THR A 1 144 ? -10.271 25.660 -11.517 1.00 82.12 144 THR A N 1
ATOM 1154 C CA . THR A 1 144 ? -9.198 26.473 -10.912 1.00 82.12 144 THR A CA 1
ATOM 1155 C C . THR A 1 144 ? -8.031 26.708 -11.868 1.00 82.12 144 THR A C 1
ATOM 1157 O O . THR A 1 144 ? -7.164 27.527 -11.575 1.00 82.12 144 THR A O 1
ATOM 1160 N N . GLY A 1 145 ? -7.993 25.994 -12.998 1.00 83.06 145 GLY A N 1
ATOM 1161 C CA . GLY A 1 145 ? -6.840 25.952 -13.894 1.00 83.06 145 GLY A CA 1
ATOM 1162 C C . GLY A 1 145 ? -5.635 25.221 -13.297 1.00 83.06 145 GLY A C 1
ATOM 1163 O O . GLY A 1 145 ? -4.537 25.347 -13.833 1.00 83.06 145 GLY A O 1
ATOM 1164 N N . GLN A 1 146 ? -5.811 24.493 -12.188 1.00 84.44 146 GLN A N 1
ATOM 1165 C CA . GLN A 1 146 ? -4.730 23.726 -11.580 1.00 84.44 146 GLN A CA 1
ATOM 1166 C C . GLN A 1 146 ? -4.335 22.563 -12.493 1.00 84.44 146 GLN A C 1
ATOM 1168 O O . GLN A 1 146 ? -5.190 21.845 -13.009 1.00 84.44 146 GLN A O 1
ATOM 1173 N N . ASP A 1 147 ? -3.028 22.392 -12.657 1.00 87.06 147 ASP A N 1
ATOM 1174 C CA . ASP A 1 147 ? -2.400 21.355 -13.467 1.00 87.06 147 ASP A CA 1
ATOM 1175 C C . ASP A 1 147 ? -1.295 20.716 -12.619 1.00 87.06 147 ASP A C 1
ATOM 1177 O O . ASP A 1 147 ? -0.427 21.415 -12.087 1.00 87.06 147 ASP A O 1
ATOM 1181 N N . THR A 1 148 ? -1.383 19.413 -12.378 1.00 84.56 148 THR A N 1
ATOM 1182 C CA . THR A 1 148 ? -0.486 18.680 -11.480 1.00 84.56 148 THR A CA 1
ATOM 1183 C C . THR A 1 148 ? 0.096 17.476 -12.201 1.00 84.56 148 THR A C 1
ATOM 1185 O O . THR A 1 148 ? -0.624 16.710 -12.830 1.00 84.56 148 THR A O 1
ATOM 1188 N N . LEU A 1 149 ? 1.416 17.309 -12.113 1.00 85.50 149 LEU A N 1
ATOM 1189 C CA . LEU A 1 149 ? 2.081 16.079 -12.527 1.00 85.50 149 LEU A CA 1
ATOM 1190 C C . LEU A 1 149 ? 2.166 15.151 -11.320 1.00 85.50 149 LEU A C 1
ATOM 1192 O O . LEU A 1 149 ? 2.804 15.497 -10.324 1.00 85.50 149 LEU A O 1
ATOM 1196 N N . ARG A 1 150 ? 1.540 13.984 -11.419 1.00 83.00 150 ARG A N 1
ATOM 1197 C CA . ARG A 1 150 ? 1.648 12.902 -10.446 1.00 83.00 150 ARG A CA 1
ATOM 1198 C C . ARG A 1 150 ? 2.559 11.820 -11.002 1.00 83.00 150 ARG A C 1
ATOM 1200 O O . ARG A 1 150 ? 2.476 11.474 -12.174 1.00 83.00 150 ARG A O 1
ATOM 1207 N N . LYS A 1 151 ? 3.420 11.287 -10.141 1.00 84.19 151 LYS A N 1
ATOM 1208 C CA . LYS A 1 151 ? 4.309 10.163 -10.422 1.00 84.19 151 LYS A CA 1
ATOM 1209 C C . LYS A 1 151 ? 3.984 9.049 -9.428 1.00 84.19 151 LYS A C 1
ATOM 1211 O O . LYS A 1 151 ? 4.115 9.284 -8.232 1.00 84.19 151 LYS A O 1
ATOM 1216 N N . THR A 1 152 ? 3.594 7.882 -9.926 1.00 79.12 152 THR A N 1
ATOM 1217 C CA . THR A 1 152 ? 3.319 6.676 -9.129 1.00 79.12 152 THR A CA 1
ATOM 1218 C C . THR A 1 152 ? 4.389 5.627 -9.446 1.00 79.12 152 THR A C 1
ATOM 1220 O O . THR A 1 152 ? 4.672 5.374 -10.621 1.00 79.12 152 THR A O 1
ATOM 1223 N N . GLU A 1 153 ? 5.025 5.052 -8.421 1.00 79.44 153 GLU A N 1
ATOM 1224 C CA . GLU A 1 153 ? 6.170 4.140 -8.558 1.00 79.44 153 GLU A CA 1
ATOM 1225 C C . GLU A 1 153 ? 5.858 2.744 -8.012 1.00 79.44 153 GLU A C 1
ATOM 1227 O O . GLU A 1 153 ? 5.828 2.523 -6.809 1.00 79.44 153 GLU A O 1
ATOM 1232 N N . PHE A 1 154 ? 5.739 1.765 -8.899 1.00 74.88 154 PHE A N 1
ATOM 1233 C CA . PHE A 1 154 ? 5.489 0.378 -8.535 1.00 74.88 154 PHE A CA 1
ATOM 1234 C C . PHE A 1 154 ? 6.781 -0.429 -8.585 1.00 74.88 154 PHE A C 1
ATOM 1236 O O . PHE A 1 154 ? 7.471 -0.458 -9.605 1.00 74.88 154 PHE A O 1
ATOM 1243 N N . TYR A 1 155 ? 7.103 -1.127 -7.506 1.00 71.12 155 TYR A N 1
ATOM 1244 C CA . TYR A 1 155 ? 8.295 -1.965 -7.434 1.00 71.12 155 TYR A CA 1
ATOM 1245 C C . TYR A 1 155 ? 7.913 -3.436 -7.605 1.00 71.12 155 TYR A C 1
ATOM 1247 O O . TYR A 1 155 ? 7.248 -4.016 -6.750 1.00 71.12 155 TYR A O 1
ATOM 1255 N N . GLY A 1 156 ? 8.337 -4.041 -8.714 1.00 63.53 156 GLY A N 1
ATOM 1256 C CA . GLY A 1 156 ? 7.970 -5.412 -9.061 1.00 63.53 156 GLY A CA 1
ATOM 1257 C C . GLY A 1 156 ? 8.937 -6.451 -8.481 1.00 63.53 156 GLY A C 1
ATOM 1258 O O . GLY A 1 156 ? 10.157 -6.251 -8.486 1.00 63.53 156 GLY A O 1
ATOM 1259 N N . ASN A 1 157 ? 8.398 -7.579 -7.992 1.00 57.47 157 ASN A N 1
ATOM 1260 C CA . ASN A 1 157 ? 9.188 -8.695 -7.434 1.00 57.47 157 ASN A CA 1
ATOM 1261 C C . ASN A 1 157 ? 8.751 -10.096 -7.888 1.00 57.47 157 ASN A C 1
ATOM 1263 O O . ASN A 1 157 ? 9.336 -11.080 -7.437 1.00 57.47 157 ASN A O 1
ATOM 1267 N N . ILE A 1 158 ? 7.759 -10.234 -8.772 1.00 52.31 158 ILE A N 1
ATOM 1268 C CA . ILE A 1 158 ? 7.305 -11.565 -9.186 1.00 52.31 158 ILE A CA 1
ATOM 1269 C C . ILE A 1 158 ? 8.196 -12.068 -10.317 1.00 52.31 158 ILE A C 1
ATOM 1271 O O . ILE A 1 158 ? 7.948 -11.852 -11.502 1.00 52.31 158 ILE A O 1
ATOM 1275 N N . ILE A 1 159 ? 9.264 -12.742 -9.903 1.00 56.09 159 ILE A N 1
ATOM 1276 C CA . ILE A 1 159 ? 10.230 -13.377 -10.780 1.00 56.09 159 ILE A CA 1
ATOM 1277 C C . ILE A 1 159 ? 10.016 -14.895 -10.710 1.00 56.09 159 ILE A C 1
ATOM 1279 O O . ILE A 1 159 ? 10.489 -15.557 -9.788 1.00 56.09 159 ILE A O 1
ATOM 1283 N N . HIS A 1 160 ? 9.314 -15.475 -11.687 1.00 53.94 160 HIS A N 1
ATOM 1284 C CA . HIS A 1 160 ? 9.201 -16.937 -11.774 1.00 53.94 160 HIS A CA 1
ATOM 1285 C C . HIS A 1 160 ? 10.528 -17.492 -12.299 1.00 53.94 160 HIS A C 1
ATOM 1287 O O . HIS A 1 160 ? 10.937 -17.127 -13.400 1.00 53.94 160 HIS A O 1
ATOM 1293 N N . ASN A 1 161 ? 11.219 -18.331 -11.517 1.00 58.44 161 ASN A N 1
ATOM 1294 C CA . ASN A 1 161 ? 12.490 -18.984 -11.881 1.00 58.44 161 ASN A CA 1
ATOM 1295 C C . ASN A 1 161 ? 13.547 -18.047 -12.511 1.00 58.44 161 ASN A C 1
ATOM 1297 O O . ASN A 1 161 ? 14.295 -18.449 -13.401 1.00 58.44 161 ASN A O 1
ATOM 1301 N N . GLN A 1 162 ? 13.604 -16.777 -12.097 1.00 67.19 162 GLN A N 1
ATOM 1302 C CA . GLN A 1 162 ? 14.549 -15.795 -12.658 1.00 67.19 162 GLN A CA 1
ATOM 1303 C C . GLN A 1 162 ? 14.413 -15.536 -14.168 1.00 67.19 162 GLN A C 1
ATOM 1305 O O . GLN A 1 162 ? 15.332 -14.981 -14.768 1.00 67.19 162 GLN A O 1
ATOM 1310 N N . CYS A 1 163 ? 13.277 -15.890 -14.783 1.00 74.62 163 CYS A N 1
ATOM 1311 C CA . CYS A 1 163 ? 13.070 -15.781 -16.230 1.00 74.62 163 CYS A CA 1
ATOM 1312 C C . CYS A 1 163 ? 11.842 -14.976 -16.664 1.00 74.62 163 CYS A C 1
ATOM 1314 O O . CYS A 1 163 ? 11.818 -14.516 -17.800 1.00 74.62 163 CYS A O 1
ATOM 1316 N N . ILE A 1 164 ? 10.847 -14.763 -15.802 1.00 77.00 164 ILE A N 1
ATOM 1317 C CA . ILE A 1 164 ? 9.641 -13.994 -16.151 1.00 77.00 164 ILE A CA 1
ATOM 1318 C C . ILE A 1 164 ? 9.479 -12.856 -15.160 1.00 77.00 164 ILE A C 1
ATOM 1320 O O . ILE A 1 164 ? 9.371 -13.113 -13.965 1.00 77.00 164 ILE A O 1
ATOM 1324 N N . PHE A 1 165 ? 9.423 -11.631 -15.669 1.00 73.25 165 PHE A N 1
ATOM 1325 C CA . PHE A 1 165 ? 9.066 -10.433 -14.928 1.00 73.25 165 PHE A CA 1
ATOM 1326 C C . PHE A 1 165 ? 7.691 -9.954 -15.400 1.00 73.25 165 PHE A C 1
ATOM 1328 O O . PHE A 1 165 ? 7.539 -9.365 -16.473 1.00 73.25 165 PHE A O 1
ATOM 1335 N N . GLN A 1 166 ? 6.675 -10.255 -14.599 1.00 75.50 166 GLN A N 1
ATOM 1336 C CA . GLN A 1 166 ? 5.282 -9.936 -14.885 1.00 75.50 166 GLN A CA 1
ATOM 1337 C C . GLN A 1 166 ? 4.616 -9.436 -13.611 1.00 75.50 166 GLN A C 1
ATOM 1339 O O . GLN A 1 166 ? 4.829 -10.003 -12.543 1.00 75.50 166 GLN A O 1
ATOM 1344 N N . ASP A 1 167 ? 3.763 -8.429 -13.754 1.00 72.44 167 ASP A N 1
ATOM 1345 C CA . ASP A 1 167 ? 2.916 -7.953 -12.667 1.00 72.44 167 ASP A CA 1
ATOM 1346 C C . ASP A 1 167 ? 1.537 -7.542 -13.193 1.00 72.44 167 ASP A C 1
ATOM 1348 O O . ASP A 1 167 ? 1.376 -7.252 -14.388 1.00 72.44 167 ASP A O 1
ATOM 1352 N N . GLU A 1 168 ? 0.551 -7.545 -12.303 1.00 74.38 168 GLU A N 1
ATOM 1353 C CA . GLU A 1 168 ? -0.778 -6.984 -12.531 1.00 74.38 168 GLU A CA 1
ATOM 1354 C C . GLU A 1 168 ? -1.093 -5.994 -11.413 1.00 74.38 168 GLU A C 1
ATOM 1356 O O . GLU A 1 168 ? -1.432 -6.355 -10.290 1.00 74.38 168 GLU A O 1
ATOM 1361 N N . ILE A 1 169 ? -0.962 -4.718 -11.745 1.00 76.44 169 ILE A N 1
ATOM 1362 C CA . ILE A 1 169 ? -0.999 -3.625 -10.790 1.00 76.44 169 ILE A CA 1
ATOM 1363 C C . ILE A 1 169 ? -2.363 -2.955 -10.831 1.00 76.44 169 ILE A C 1
ATOM 1365 O O . ILE A 1 169 ? -2.890 -2.6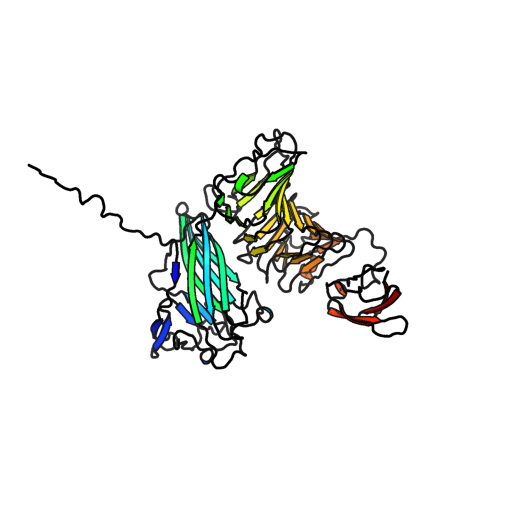36 -11.899 1.00 76.44 169 ILE A O 1
ATOM 1369 N N . CYS A 1 170 ? -2.902 -2.674 -9.651 1.00 76.12 170 CYS A N 1
ATOM 1370 C CA . CYS A 1 170 ? -4.094 -1.857 -9.498 1.00 76.12 170 CYS A CA 1
ATOM 1371 C C . CYS A 1 170 ? -3.727 -0.366 -9.399 1.00 76.12 170 CYS A C 1
ATOM 1373 O O . CYS A 1 170 ? -2.950 0.023 -8.532 1.00 76.12 170 CYS A O 1
ATOM 1375 N N . PHE A 1 171 ? -4.317 0.465 -10.260 1.00 80.44 171 PHE A N 1
ATOM 1376 C CA . PHE A 1 171 ? -4.076 1.911 -10.347 1.00 80.44 171 PHE A CA 1
ATOM 1377 C C . PHE A 1 171 ? -5.408 2.688 -10.288 1.00 80.44 171 PHE A C 1
ATOM 1379 O O . PHE A 1 171 ? -6.079 2.842 -11.318 1.00 80.44 171 PHE A O 1
ATOM 1386 N N . PRO A 1 172 ? -5.881 3.097 -9.095 1.00 82.31 172 PRO A N 1
ATOM 1387 C CA . PRO A 1 172 ? -7.063 3.944 -8.959 1.00 82.31 172 PRO A CA 1
ATOM 1388 C C . PRO A 1 172 ? -6.827 5.396 -9.412 1.00 82.31 172 PRO A C 1
ATOM 1390 O O . PRO A 1 172 ? -6.118 6.179 -8.794 1.00 82.31 172 PRO A O 1
ATOM 1393 N N . THR A 1 173 ? -7.545 5.839 -10.439 1.00 85.94 173 THR A N 1
ATOM 1394 C CA . THR A 1 173 ? -7.537 7.247 -10.846 1.00 85.94 173 THR A CA 1
ATOM 1395 C C . THR A 1 173 ? -8.395 8.108 -9.921 1.00 85.94 173 THR A C 1
ATOM 1397 O O . THR A 1 173 ? -9.521 7.740 -9.572 1.00 85.94 173 THR A O 1
ATOM 1400 N N . SER A 1 174 ? -7.896 9.292 -9.561 1.00 83.94 174 SER A N 1
ATOM 1401 C CA . SER A 1 174 ? -8.605 10.271 -8.725 1.00 83.94 174 SER A CA 1
ATOM 1402 C C . SER A 1 174 ? -9.770 10.962 -9.455 1.00 83.94 174 SER A C 1
ATOM 1404 O O . SER A 1 174 ? -9.972 10.832 -10.668 1.00 83.94 174 SER A O 1
ATOM 1406 N N . LYS A 1 175 ? -10.563 11.737 -8.710 1.00 86.69 175 LYS A N 1
ATOM 1407 C CA . LYS A 1 175 ? -11.555 12.656 -9.276 1.00 86.69 175 LYS A CA 1
ATOM 1408 C C . LYS A 1 175 ? -10.837 13.894 -9.812 1.00 86.69 175 LYS A C 1
ATOM 1410 O O . LYS A 1 175 ? -10.623 14.839 -9.068 1.00 86.69 175 LYS A O 1
ATOM 1415 N N . TRP A 1 176 ? -10.497 13.898 -11.094 1.00 87.44 176 TRP A N 1
ATOM 1416 C CA . TRP A 1 176 ? -10.047 15.088 -11.829 1.00 87.44 176 TRP A CA 1
ATOM 1417 C C . TRP A 1 176 ? -10.891 15.279 -13.088 1.00 87.44 176 TRP A C 1
ATOM 1419 O O . TRP A 1 176 ? -11.531 14.333 -13.545 1.00 87.44 176 TRP A O 1
ATOM 1429 N N . ASP A 1 177 ? -10.907 16.483 -13.661 1.00 86.94 177 ASP A N 1
ATOM 1430 C CA . ASP A 1 177 ? -11.678 16.745 -14.886 1.00 86.94 177 ASP A CA 1
ATOM 1431 C C . ASP A 1 177 ? -11.049 16.056 -16.105 1.00 86.94 177 ASP A C 1
ATOM 1433 O O . ASP A 1 177 ? -11.746 15.636 -17.028 1.00 86.94 177 ASP A O 1
ATOM 1437 N N . SER A 1 178 ? -9.723 15.917 -16.096 1.00 88.12 178 SER A N 1
ATOM 1438 C CA . SER A 1 178 ? -8.985 15.132 -17.081 1.00 88.12 178 SER A CA 1
ATOM 1439 C C . SER A 1 178 ? -7.681 14.616 -16.491 1.00 88.12 178 SER A C 1
ATOM 1441 O O . SER A 1 178 ? -6.958 15.381 -15.843 1.00 88.12 178 SER A O 1
ATOM 1443 N N . ILE A 1 179 ? -7.376 13.350 -16.760 1.00 88.12 179 ILE A N 1
ATOM 1444 C CA . ILE A 1 179 ? -6.152 12.674 -16.333 1.00 88.12 179 ILE A CA 1
ATOM 1445 C C . ILE A 1 179 ? -5.467 12.160 -17.584 1.00 88.12 179 ILE A C 1
ATOM 1447 O O . ILE A 1 179 ? -6.025 11.347 -18.312 1.00 88.12 179 ILE A O 1
ATOM 1451 N N . TYR A 1 180 ? -4.261 12.635 -17.836 1.00 86.19 180 TYR A N 1
ATOM 1452 C CA . TYR A 1 180 ? -3.498 12.268 -19.015 1.00 86.19 180 TYR A CA 1
ATOM 1453 C C . TYR A 1 180 ? -2.310 11.431 -18.605 1.00 86.19 180 TYR A C 1
ATOM 1455 O O . TYR A 1 180 ? -1.497 11.880 -17.806 1.00 86.19 180 TYR A O 1
ATOM 1463 N N . LEU A 1 181 ? -2.172 10.235 -19.159 1.00 83.50 181 LEU A N 1
ATOM 1464 C CA . LEU A 1 181 ? -0.929 9.490 -19.030 1.00 83.50 181 LEU A CA 1
ATOM 1465 C C . LEU A 1 181 ? 0.145 10.180 -19.883 1.00 83.50 181 LEU A C 1
ATOM 1467 O O . LEU A 1 181 ? 0.062 10.168 -21.107 1.00 83.50 181 LEU A O 1
ATOM 1471 N N . THR A 1 182 ? 1.120 10.811 -19.229 1.00 82.88 182 THR A N 1
ATOM 1472 C CA . THR A 1 182 ? 2.138 11.655 -19.883 1.00 82.88 182 THR A CA 1
ATOM 1473 C C . THR A 1 182 ? 3.496 10.996 -20.036 1.00 82.88 182 THR A C 1
ATOM 1475 O O . THR A 1 182 ? 4.241 11.354 -20.945 1.00 82.88 182 THR A O 1
ATOM 1478 N N . ASP A 1 183 ? 3.834 10.061 -19.153 1.00 84.94 183 ASP A N 1
ATOM 1479 C CA . ASP A 1 183 ? 5.099 9.339 -19.205 1.00 84.94 183 ASP A CA 1
ATOM 1480 C C . ASP A 1 183 ? 4.949 7.975 -18.542 1.00 84.94 183 ASP A C 1
ATOM 1482 O O . ASP A 1 183 ? 4.089 7.769 -17.680 1.00 84.94 183 ASP A O 1
ATOM 1486 N N . TRP A 1 184 ? 5.788 7.044 -18.967 1.00 87.75 184 TRP A N 1
ATOM 1487 C CA . TRP A 1 184 ? 5.777 5.672 -18.492 1.00 87.75 184 TRP A CA 1
ATOM 1488 C C . TRP A 1 184 ? 7.134 5.040 -18.756 1.00 87.75 184 TRP A C 1
ATOM 1490 O O . TRP A 1 184 ? 7.612 5.048 -19.895 1.00 87.75 184 TRP A O 1
ATOM 1500 N N . TRP A 1 185 ? 7.740 4.426 -17.744 1.00 89.56 185 TRP A N 1
ATOM 1501 C CA . TRP A 1 185 ? 8.951 3.639 -17.960 1.00 89.56 185 TRP A CA 1
ATOM 1502 C C . TRP A 1 185 ? 9.103 2.484 -16.986 1.00 89.56 185 TRP A C 1
ATOM 1504 O O . TRP A 1 185 ? 8.603 2.519 -15.865 1.00 89.56 185 TRP A O 1
ATOM 1514 N N . TRP A 1 186 ? 9.875 1.493 -17.416 1.00 90.00 186 TRP A N 1
ATOM 1515 C CA . TRP A 1 186 ? 10.438 0.477 -16.547 1.00 90.00 186 TRP A CA 1
ATOM 1516 C C . TRP A 1 186 ? 11.930 0.709 -16.357 1.00 90.00 186 TRP A C 1
ATOM 1518 O O . TRP A 1 186 ? 12.644 1.123 -17.271 1.00 90.00 186 TRP A O 1
ATOM 1528 N N . GLU A 1 187 ? 12.392 0.402 -15.162 1.00 89.31 187 GLU A N 1
ATOM 1529 C CA . GLU A 1 187 ? 13.787 0.219 -14.798 1.00 89.31 187 GLU A CA 1
ATOM 1530 C C . GLU A 1 187 ? 13.956 -1.262 -14.473 1.00 89.31 187 GLU A C 1
ATOM 1532 O O . GLU A 1 187 ? 13.217 -1.788 -13.643 1.00 89.31 187 GLU A O 1
ATOM 1537 N N . VAL A 1 188 ? 14.861 -1.951 -15.165 1.00 88.56 188 VAL A N 1
ATOM 1538 C CA . VAL A 1 188 ? 15.024 -3.409 -15.079 1.00 88.56 188 VAL A CA 1
ATOM 1539 C C . VAL A 1 188 ? 16.481 -3.743 -14.794 1.00 88.56 188 VAL A C 1
ATOM 1541 O O . VAL A 1 188 ? 17.377 -3.309 -15.521 1.00 88.56 188 VAL A O 1
ATOM 1544 N N . TYR A 1 189 ? 16.721 -4.549 -13.762 1.00 86.69 189 TYR A N 1
ATOM 1545 C CA . TYR A 1 189 ? 18.045 -5.058 -13.427 1.00 86.69 189 TYR A CA 1
ATOM 1546 C C . TYR A 1 189 ? 18.195 -6.516 -13.870 1.00 86.69 189 TYR A C 1
ATOM 1548 O O . TYR A 1 189 ? 17.398 -7.391 -13.523 1.00 86.69 189 TYR A O 1
ATOM 1556 N N . LEU A 1 190 ? 19.245 -6.776 -14.644 1.00 88.62 190 LEU A N 1
ATOM 1557 C CA . LEU A 1 190 ? 19.541 -8.083 -15.225 1.00 88.62 190 LEU A CA 1
ATOM 1558 C C . LEU A 1 190 ? 20.660 -8.769 -14.444 1.00 88.62 190 LEU A C 1
ATOM 1560 O O . LEU A 1 190 ? 21.515 -8.103 -13.864 1.00 88.62 190 LEU A O 1
ATOM 1564 N N . ASN A 1 191 ? 20.671 -10.100 -14.430 1.00 88.62 191 ASN A N 1
ATOM 1565 C CA . ASN A 1 191 ? 21.688 -10.867 -13.722 1.00 88.62 191 ASN A CA 1
ATOM 1566 C C . ASN A 1 191 ? 23.033 -10.824 -14.476 1.00 88.62 191 ASN A C 1
ATOM 1568 O O . ASN A 1 191 ? 23.115 -11.344 -15.592 1.00 88.62 191 ASN A O 1
ATOM 1572 N N . PRO A 1 192 ? 24.119 -10.302 -13.873 1.00 87.62 192 PRO A N 1
ATOM 1573 C CA . PRO A 1 192 ? 25.446 -10.296 -14.493 1.00 87.62 192 PRO A CA 1
ATOM 1574 C C . PRO A 1 192 ? 26.016 -11.694 -14.766 1.00 87.62 192 PRO A C 1
ATOM 1576 O O . PRO A 1 192 ? 26.930 -11.836 -15.574 1.00 87.62 192 PRO A O 1
ATOM 1579 N N . LEU A 1 193 ? 25.500 -12.719 -14.080 1.00 88.19 193 LEU A N 1
ATOM 1580 C CA . LEU A 1 193 ? 25.899 -14.121 -14.228 1.00 88.19 193 LEU A CA 1
ATOM 1581 C C . LEU A 1 193 ? 25.014 -14.895 -15.218 1.00 88.19 193 LEU A C 1
ATOM 1583 O O . LEU A 1 193 ? 25.153 -16.114 -15.332 1.00 88.19 193 LEU A O 1
ATOM 1587 N N . ALA A 1 194 ? 24.104 -14.213 -15.919 1.00 86.62 194 ALA A N 1
ATOM 1588 C CA . ALA A 1 194 ? 23.224 -14.838 -16.895 1.00 86.62 194 ALA A CA 1
ATOM 1589 C C . ALA A 1 194 ? 24.011 -15.522 -18.036 1.00 86.62 194 ALA A C 1
ATOM 1591 O O . ALA A 1 194 ? 25.122 -15.099 -18.381 1.00 86.62 194 ALA A O 1
ATOM 1592 N N . PRO A 1 195 ? 23.440 -16.562 -18.675 1.00 85.00 195 PRO A N 1
ATOM 1593 C CA . PRO A 1 195 ? 24.058 -17.224 -19.821 1.00 85.00 195 PRO A CA 1
ATOM 1594 C C . PRO A 1 195 ? 24.442 -16.248 -20.946 1.00 85.00 195 PRO A C 1
ATOM 1596 O O . PRO A 1 195 ? 23.732 -15.288 -21.226 1.00 85.00 195 PRO A O 1
ATOM 1599 N N . ALA A 1 196 ? 25.527 -16.526 -21.676 1.00 82.88 196 ALA A N 1
ATOM 1600 C CA . ALA A 1 196 ? 26.015 -15.640 -22.745 1.00 82.88 196 ALA A CA 1
ATOM 1601 C C . ALA A 1 196 ? 25.020 -15.438 -23.910 1.00 82.88 196 ALA A C 1
ATOM 1603 O O . ALA A 1 196 ? 25.136 -14.484 -24.682 1.00 82.88 196 ALA A O 1
ATOM 1604 N N . ASN A 1 197 ? 24.060 -16.351 -24.065 1.00 87.31 197 ASN A N 1
ATOM 1605 C CA . ASN A 1 197 ? 22.976 -16.269 -25.039 1.00 87.31 197 ASN A CA 1
ATOM 1606 C C . ASN A 1 197 ? 21.697 -15.629 -24.477 1.00 87.31 197 ASN A C 1
ATOM 1608 O O . ASN A 1 197 ? 20.702 -15.613 -25.201 1.00 87.31 197 ASN A O 1
ATOM 1612 N N . ALA A 1 198 ? 21.716 -15.127 -23.237 1.00 91.56 198 ALA A N 1
ATOM 1613 C CA . ALA A 1 198 ? 20.563 -14.515 -22.599 1.00 91.56 198 ALA A CA 1
ATOM 1614 C C . ALA A 1 198 ? 20.068 -13.290 -23.373 1.00 91.56 198 ALA A C 1
ATOM 1616 O O . ALA A 1 198 ? 20.849 -12.510 -23.938 1.00 91.56 198 ALA A O 1
ATOM 1617 N N . ARG A 1 199 ? 18.746 -13.139 -23.410 1.00 93.44 199 ARG A N 1
ATOM 1618 C CA . ARG A 1 199 ? 18.073 -12.013 -24.056 1.00 93.44 199 ARG A CA 1
ATOM 1619 C C . ARG A 1 199 ? 16.940 -11.503 -23.175 1.00 93.44 199 ARG A C 1
ATOM 1621 O O . ARG A 1 199 ? 16.396 -12.267 -22.382 1.00 93.44 199 ARG A O 1
ATOM 1628 N N . LEU A 1 200 ? 16.619 -10.222 -23.301 1.00 92.06 200 LEU A N 1
ATOM 1629 C CA . LEU A 1 200 ? 15.444 -9.600 -22.703 1.00 92.06 200 LEU A CA 1
ATOM 1630 C C . LEU A 1 200 ? 14.379 -9.477 -23.791 1.00 92.06 200 LEU A C 1
ATOM 1632 O O . LEU A 1 200 ? 14.579 -8.766 -24.777 1.00 92.06 200 LEU A O 1
ATOM 1636 N N . SER A 1 201 ? 13.274 -10.180 -23.602 1.00 90.38 201 SER A N 1
ATOM 1637 C CA . SER A 1 201 ? 12.098 -10.132 -24.458 1.00 90.38 201 SER A CA 1
ATOM 1638 C C . SER A 1 201 ? 11.013 -9.277 -23.816 1.00 90.38 201 SER A C 1
ATOM 1640 O O . SER A 1 201 ? 10.920 -9.196 -22.587 1.00 90.38 201 SER A O 1
ATOM 1642 N N . TYR A 1 202 ? 10.199 -8.644 -24.650 1.00 88.38 202 TYR A N 1
ATOM 1643 C CA . TYR A 1 202 ? 9.046 -7.860 -24.236 1.00 88.38 202 TYR A CA 1
ATOM 1644 C C . TYR A 1 202 ? 7.810 -8.404 -24.942 1.00 88.38 202 TYR A C 1
ATOM 1646 O O . TYR A 1 202 ? 7.702 -8.318 -26.164 1.00 88.38 202 TYR A O 1
ATOM 1654 N N . ASP A 1 203 ? 6.878 -8.938 -24.161 1.00 83.81 203 ASP A N 1
ATOM 1655 C CA . ASP A 1 203 ? 5.670 -9.575 -24.697 1.00 83.81 203 ASP A CA 1
ATOM 1656 C C . ASP A 1 203 ? 4.508 -8.587 -24.826 1.00 83.81 203 ASP A C 1
ATOM 1658 O O . ASP A 1 203 ? 3.537 -8.841 -25.540 1.00 83.81 203 ASP A O 1
ATOM 1662 N N . GLY A 1 204 ? 4.588 -7.459 -24.122 1.00 83.88 204 GLY A N 1
ATOM 1663 C CA . GLY A 1 204 ? 3.568 -6.426 -24.154 1.00 83.88 204 GLY A CA 1
ATOM 1664 C C . GLY A 1 204 ? 3.326 -5.783 -22.798 1.00 83.88 204 GLY A C 1
ATOM 1665 O O . GLY A 1 204 ? 3.729 -6.270 -21.738 1.00 83.88 204 GLY A O 1
ATOM 1666 N N . ALA A 1 205 ? 2.634 -4.655 -22.852 1.00 84.06 205 ALA A N 1
ATOM 1667 C CA . ALA A 1 205 ? 2.069 -3.984 -21.704 1.00 84.06 205 ALA A CA 1
ATOM 1668 C C . ALA A 1 205 ? 0.758 -3.330 -22.120 1.00 84.06 205 ALA A C 1
ATOM 1670 O O . ALA A 1 205 ? 0.599 -2.844 -23.244 1.00 84.06 205 ALA A O 1
ATOM 1671 N N . TRP A 1 206 ? -0.203 -3.363 -21.220 1.00 84.38 206 TRP A N 1
ATOM 1672 C CA . TRP A 1 206 ? -1.523 -2.821 -21.451 1.00 84.38 206 TRP A CA 1
ATOM 1673 C C . TRP A 1 206 ? -2.147 -2.425 -20.131 1.00 84.38 206 TRP A C 1
ATOM 1675 O O . TRP A 1 206 ? -1.804 -2.951 -19.072 1.00 84.38 206 TRP A O 1
ATOM 1685 N N . GLY A 1 207 ? -3.084 -1.496 -20.200 1.00 85.19 207 GLY A N 1
ATOM 1686 C CA . GLY A 1 207 ? -3.911 -1.162 -19.064 1.00 85.19 207 GLY A CA 1
ATOM 1687 C C . GLY A 1 207 ? -5.334 -0.916 -19.494 1.00 85.19 207 GLY A C 1
ATOM 1688 O O . GLY A 1 207 ? -5.601 -0.414 -20.585 1.00 85.19 207 GLY A O 1
ATOM 1689 N N . TYR A 1 208 ? -6.254 -1.321 -18.638 1.00 86.62 208 TYR A N 1
ATOM 1690 C CA . TYR A 1 208 ? -7.681 -1.267 -18.900 1.00 86.62 208 TYR A CA 1
ATOM 1691 C C . TYR A 1 208 ? -8.417 -0.969 -17.596 1.00 86.62 208 TYR A C 1
ATOM 1693 O O . TYR A 1 208 ? -7.988 -1.423 -16.531 1.00 86.62 208 TYR A O 1
ATOM 1701 N N . PRO A 1 209 ? -9.509 -0.190 -17.641 1.00 87.75 209 PRO A N 1
ATOM 1702 C CA . PRO A 1 209 ? -10.355 -0.017 -16.480 1.00 87.75 209 PRO A CA 1
ATOM 1703 C C . PRO A 1 209 ? -11.007 -1.362 -16.168 1.00 87.75 209 PRO A C 1
ATOM 1705 O O . PRO A 1 209 ? -11.488 -2.058 -17.061 1.00 87.75 209 PRO A O 1
ATOM 1708 N N . GLN A 1 210 ? -11.018 -1.735 -14.899 1.00 85.00 210 GLN A N 1
ATOM 1709 C CA . GLN A 1 210 ? -11.714 -2.928 -14.455 1.00 85.00 210 GLN A CA 1
ATOM 1710 C C . GLN A 1 210 ? -13.229 -2.700 -14.531 1.00 85.00 210 GLN A C 1
ATOM 1712 O O . GLN A 1 210 ? -13.752 -1.721 -13.992 1.00 85.00 210 GLN A O 1
ATOM 1717 N N . ASP A 1 211 ? -13.937 -3.631 -15.171 1.00 79.19 211 ASP A N 1
ATOM 1718 C CA . ASP A 1 211 ? -15.387 -3.534 -15.377 1.00 79.19 211 ASP A CA 1
ATOM 1719 C C . ASP A 1 211 ? -16.199 -3.873 -14.111 1.00 79.19 211 ASP A C 1
ATOM 1721 O O . ASP A 1 211 ? -17.290 -3.345 -13.902 1.00 79.19 211 ASP A O 1
ATOM 1725 N N . PHE A 1 212 ? -15.674 -4.745 -13.242 1.00 84.00 212 PHE A N 1
ATOM 1726 C CA . PHE A 1 212 ? -16.369 -5.253 -12.051 1.00 84.00 212 PHE A CA 1
ATOM 1727 C C . PHE A 1 212 ? -15.885 -4.570 -10.771 1.00 84.00 212 PHE A C 1
ATOM 1729 O O . PHE A 1 212 ? -15.342 -5.214 -9.874 1.00 84.00 212 PHE A O 1
ATOM 1736 N N . VAL A 1 213 ? -16.074 -3.251 -10.713 1.00 87.75 213 VAL A N 1
ATOM 1737 C CA . VAL A 1 213 ? -15.687 -2.428 -9.562 1.00 87.75 213 VAL A CA 1
ATOM 1738 C C . VAL A 1 213 ? -16.901 -1.703 -9.007 1.00 87.75 213 VAL A C 1
ATOM 1740 O O . VAL A 1 213 ? -17.537 -0.890 -9.681 1.00 87.75 213 VAL A O 1
ATOM 1743 N N . SER A 1 214 ? -17.193 -1.971 -7.741 1.00 91.81 214 SER A N 1
ATOM 1744 C CA . SER A 1 214 ? -18.214 -1.273 -6.970 1.00 91.81 214 SER A CA 1
ATOM 1745 C C . SER A 1 214 ? -17.707 0.122 -6.614 1.00 91.81 214 SER A C 1
ATOM 1747 O O . SER A 1 214 ? -16.787 0.272 -5.810 1.00 91.81 214 SER A O 1
ATOM 1749 N N . LYS A 1 215 ? -18.288 1.162 -7.212 1.00 91.25 215 LYS A N 1
ATOM 1750 C CA . LYS A 1 215 ? -17.961 2.552 -6.871 1.00 91.25 215 LYS A CA 1
ATOM 1751 C C . LYS A 1 215 ? -18.699 2.947 -5.597 1.00 91.25 215 LYS A C 1
ATOM 1753 O O . LYS A 1 215 ? -19.920 2.848 -5.542 1.00 91.25 215 LYS A O 1
ATOM 1758 N N . VAL A 1 216 ? -17.956 3.390 -4.589 1.00 91.25 216 VAL A N 1
ATOM 1759 C CA . VAL A 1 216 ? -18.493 3.807 -3.289 1.00 91.25 216 VAL A CA 1
ATOM 1760 C C . VAL A 1 216 ? -18.445 5.329 -3.205 1.00 91.25 216 VAL A C 1
ATOM 1762 O O . VAL A 1 216 ? -17.504 5.921 -2.671 1.00 91.25 216 VAL A O 1
ATOM 1765 N N . ASP A 1 217 ? -19.444 5.971 -3.801 1.00 90.88 217 ASP A N 1
ATOM 1766 C CA . ASP A 1 217 ? -19.679 7.415 -3.739 1.00 90.88 217 ASP A CA 1
ATOM 1767 C C . ASP A 1 217 ? -20.509 7.810 -2.512 1.00 90.88 217 ASP A C 1
ATOM 1769 O O . ASP A 1 217 ? -20.204 8.806 -1.858 1.00 90.88 217 ASP A O 1
ATOM 1773 N N . GLU A 1 218 ? -21.486 6.996 -2.141 1.00 91.06 218 GLU A N 1
ATOM 1774 C CA . GLU A 1 218 ? -22.274 7.127 -0.922 1.00 91.06 218 GLU A CA 1
ATOM 1775 C C . GLU A 1 218 ? -22.419 5.784 -0.204 1.00 91.06 218 GLU A C 1
ATOM 1777 O O . GLU A 1 218 ? -22.262 4.712 -0.794 1.00 91.06 218 GLU A O 1
ATOM 1782 N N . LEU A 1 219 ? -22.702 5.850 1.099 1.00 93.19 219 LEU A N 1
ATOM 1783 C CA . LEU A 1 219 ? -22.988 4.668 1.901 1.00 93.19 219 LEU A CA 1
ATOM 1784 C C . LEU A 1 219 ? -24.478 4.544 2.170 1.00 93.19 219 LEU A C 1
ATOM 1786 O O . LEU A 1 219 ? -25.126 5.497 2.606 1.00 93.19 219 LEU A O 1
ATOM 1790 N N . LEU A 1 220 ? -25.001 3.337 1.979 1.00 94.62 220 LEU A N 1
ATOM 1791 C CA . LEU A 1 220 ? -26.336 2.989 2.435 1.00 94.62 220 LEU A CA 1
ATOM 1792 C C . LEU A 1 220 ? -26.357 2.847 3.963 1.00 94.62 220 LEU A C 1
ATOM 1794 O O . LEU A 1 220 ? -25.431 2.263 4.538 1.00 94.62 220 LEU A O 1
ATOM 1798 N N . PRO A 1 221 ? -27.434 3.297 4.629 1.00 95.44 221 PRO A N 1
ATOM 1799 C CA . PRO A 1 221 ? -27.639 2.992 6.034 1.00 95.44 221 PRO A CA 1
ATOM 1800 C C . PRO A 1 221 ? -27.744 1.484 6.268 1.00 95.44 221 PRO A C 1
ATOM 1802 O O . PRO A 1 221 ? -28.467 0.767 5.572 1.00 95.44 221 PRO A O 1
ATOM 1805 N N . ILE A 1 222 ? -27.059 1.003 7.299 1.00 95.50 222 ILE A N 1
ATOM 1806 C CA . ILE A 1 222 ? -27.077 -0.394 7.715 1.00 95.50 222 ILE A CA 1
ATOM 1807 C C . ILE A 1 222 ? -28.426 -0.683 8.372 1.00 95.50 222 ILE A C 1
ATOM 1809 O O . ILE A 1 222 ? -28.717 -0.199 9.464 1.00 95.50 222 ILE A O 1
ATOM 1813 N N . THR A 1 223 ? -29.233 -1.513 7.717 1.00 95.06 223 THR A N 1
ATOM 1814 C CA . THR A 1 223 ? -30.560 -1.942 8.198 1.00 95.06 223 THR A CA 1
ATOM 1815 C C . THR A 1 223 ? -30.546 -3.312 8.874 1.00 95.06 223 THR A C 1
ATOM 1817 O O . THR A 1 223 ? -31.589 -3.834 9.273 1.00 95.06 223 THR A O 1
ATOM 1820 N N . LYS A 1 224 ? -29.365 -3.931 9.000 1.00 94.81 224 LYS A N 1
ATOM 1821 C CA . LYS A 1 224 ? -29.231 -5.217 9.681 1.00 94.81 224 LYS A CA 1
ATOM 1822 C C . LYS A 1 224 ? -29.615 -5.100 11.163 1.00 94.81 224 LYS A C 1
ATOM 1824 O O . LYS A 1 224 ? -29.284 -4.097 11.792 1.00 94.81 224 LYS A O 1
ATOM 1829 N N . PRO A 1 225 ? -30.240 -6.142 11.745 1.00 93.50 225 PRO A N 1
ATOM 1830 C CA . PRO A 1 225 ? -30.551 -6.159 13.167 1.00 93.50 225 PRO A CA 1
ATOM 1831 C C . PRO A 1 225 ? -29.295 -6.003 14.026 1.00 93.50 225 PRO A C 1
ATOM 1833 O O . PRO A 1 225 ? -28.330 -6.751 13.864 1.00 93.50 225 PRO A O 1
ATOM 1836 N N . VAL A 1 226 ? -29.344 -5.064 14.970 1.00 95.19 226 VAL A N 1
ATOM 1837 C CA . VAL A 1 226 ? -28.348 -4.937 16.037 1.00 95.19 226 VAL A CA 1
ATOM 1838 C C . VAL A 1 226 ? -28.676 -5.959 17.123 1.00 95.19 226 VAL A C 1
ATOM 1840 O O . VAL A 1 226 ? -29.792 -5.983 17.644 1.00 95.19 226 VAL A O 1
ATOM 1843 N N . ILE A 1 227 ? -27.709 -6.802 17.476 1.00 93.88 227 ILE A N 1
ATOM 1844 C CA . ILE A 1 227 ? -27.848 -7.840 18.503 1.00 93.88 227 ILE A CA 1
ATOM 1845 C C . ILE A 1 227 ? -26.774 -7.590 19.555 1.00 93.88 227 ILE A C 1
ATOM 1847 O O . ILE A 1 227 ? -25.595 -7.528 19.227 1.00 93.88 227 ILE A O 1
ATOM 1851 N N . ASN A 1 228 ? -27.173 -7.446 20.822 1.00 93.50 228 ASN A N 1
ATOM 1852 C CA . ASN A 1 228 ? -26.258 -7.172 21.939 1.00 93.50 228 ASN A CA 1
ATOM 1853 C C . ASN A 1 228 ? -25.330 -5.967 21.685 1.00 93.50 228 ASN A C 1
ATOM 1855 O O . ASN A 1 228 ? -24.137 -6.040 21.959 1.00 93.50 228 ASN A O 1
ATOM 1859 N N . ASN A 1 229 ? -25.880 -4.870 21.151 1.00 94.06 229 ASN A N 1
ATOM 1860 C CA . ASN A 1 229 ? -25.132 -3.668 20.759 1.00 94.06 229 ASN A CA 1
ATOM 1861 C C . ASN A 1 229 ? -24.028 -3.919 19.719 1.00 94.06 229 ASN A C 1
ATOM 1863 O O . ASN A 1 229 ? -23.075 -3.154 19.649 1.00 94.06 229 ASN A O 1
ATOM 1867 N N . ALA A 1 230 ? -24.154 -4.949 18.886 1.00 96.00 230 ALA A N 1
ATOM 1868 C CA . ALA A 1 230 ? -23.217 -5.216 17.805 1.00 96.00 230 ALA A CA 1
ATOM 1869 C C . ALA A 1 230 ? -23.942 -5.555 16.500 1.00 96.00 230 ALA A C 1
ATOM 1871 O O . ALA A 1 230 ? -25.074 -6.051 16.495 1.00 96.00 230 ALA A O 1
ATOM 1872 N N . VAL A 1 231 ? -23.275 -5.297 15.379 1.00 97.00 231 VAL A N 1
ATOM 1873 C CA . VAL A 1 231 ? -23.731 -5.701 14.049 1.00 97.00 231 VAL A CA 1
ATOM 1874 C C . VAL A 1 231 ? -22.543 -6.024 13.151 1.00 97.00 231 VAL A C 1
ATOM 1876 O O . VAL A 1 231 ? -21.553 -5.297 13.106 1.00 97.00 231 VAL A O 1
ATOM 1879 N N . GLU A 1 232 ? -22.658 -7.118 12.400 1.00 96.25 232 GLU A N 1
ATOM 1880 C CA . GLU A 1 232 ? -21.662 -7.521 11.409 1.00 96.25 232 GLU A CA 1
ATOM 1881 C C . GLU A 1 232 ? -22.203 -7.352 9.987 1.00 96.25 232 GLU A C 1
ATOM 1883 O O . GLU A 1 232 ? -23.271 -7.865 9.611 1.00 96.25 232 GLU A O 1
ATOM 1888 N N . ILE A 1 233 ? -21.431 -6.648 9.169 1.00 95.12 233 ILE A N 1
ATOM 1889 C CA . ILE A 1 233 ? -21.750 -6.327 7.785 1.00 95.12 233 ILE A CA 1
ATOM 1890 C C . ILE A 1 233 ? -20.643 -6.806 6.845 1.00 95.12 233 ILE A C 1
ATOM 1892 O O . ILE A 1 233 ? -19.515 -7.087 7.239 1.00 95.12 233 ILE A O 1
ATOM 1896 N N . LEU A 1 234 ? -21.019 -6.888 5.577 1.00 92.62 234 LEU A N 1
ATOM 1897 C CA . LEU A 1 234 ? -20.141 -7.123 4.430 1.00 92.62 234 LEU A CA 1
ATOM 1898 C C . LEU A 1 234 ? -20.260 -5.911 3.498 1.00 92.62 234 LEU A C 1
ATOM 1900 O O . LEU A 1 234 ? -21.307 -5.253 3.555 1.00 92.62 234 LEU A O 1
ATOM 1904 N N . PRO A 1 235 ? -19.278 -5.645 2.623 1.00 91.19 235 PRO A N 1
ATOM 1905 C CA . PRO A 1 235 ? -19.256 -4.448 1.781 1.00 91.19 235 PRO A CA 1
ATOM 1906 C C . PRO A 1 235 ? -20.543 -4.210 0.978 1.00 91.19 235 PRO A C 1
ATOM 1908 O O . PRO A 1 235 ? -21.057 -3.095 0.951 1.00 91.19 235 PRO A O 1
ATOM 1911 N N . TYR A 1 236 ? -21.155 -5.260 0.419 1.00 91.12 236 TYR A N 1
ATOM 1912 C CA . TYR A 1 236 ? -22.402 -5.131 -0.348 1.00 91.12 236 TYR A CA 1
ATOM 1913 C C . TYR A 1 236 ? -23.610 -4.627 0.467 1.00 91.12 236 TYR A C 1
ATOM 1915 O O . TYR A 1 236 ? -24.610 -4.226 -0.117 1.00 91.12 236 TYR A O 1
ATOM 1923 N N . HIS A 1 237 ? -23.554 -4.643 1.804 1.00 92.12 237 HIS A N 1
ATOM 1924 C CA . HIS A 1 237 ? -24.631 -4.112 2.649 1.00 92.12 237 HIS A CA 1
ATOM 1925 C C . HIS A 1 237 ? -24.595 -2.589 2.794 1.00 92.12 237 HIS A C 1
ATOM 1927 O O . HIS A 1 237 ? -25.589 -2.009 3.221 1.00 92.12 237 HIS A O 1
ATOM 1933 N N . MET A 1 238 ? -23.455 -1.957 2.510 1.00 90.44 238 MET A N 1
ATOM 1934 C CA . MET A 1 238 ? -23.252 -0.519 2.701 1.00 90.44 238 MET A CA 1
ATOM 1935 C C . MET A 1 238 ? -23.117 0.240 1.382 1.00 90.44 238 MET A C 1
ATOM 1937 O O . MET A 1 238 ? -22.936 1.449 1.416 1.00 90.44 238 MET A O 1
ATOM 1941 N N . VAL A 1 239 ? -23.226 -0.428 0.229 1.00 91.25 239 VAL A N 1
ATOM 1942 C CA . VAL A 1 239 ? -23.110 0.210 -1.091 1.00 91.25 239 VAL A CA 1
ATOM 1943 C C . VAL A 1 239 ? -24.400 0.044 -1.902 1.00 91.25 239 VAL A C 1
ATOM 1945 O O . VAL A 1 239 ? -25.037 -1.007 -1.816 1.00 91.25 239 VAL A O 1
ATOM 1948 N N . PRO A 1 240 ? -24.798 1.047 -2.706 1.00 83.56 240 PRO A N 1
ATOM 1949 C CA . PRO A 1 240 ? -26.021 0.985 -3.509 1.00 83.56 240 PRO A CA 1
ATOM 1950 C C . PRO A 1 240 ? -25.948 -0.058 -4.625 1.00 83.56 240 PRO A C 1
ATOM 1952 O O . PRO A 1 240 ? -26.958 -0.663 -4.985 1.00 83.56 240 PRO A O 1
ATOM 1955 N N . GLN A 1 241 ? -24.754 -0.271 -5.177 1.00 82.62 241 GLN A N 1
ATOM 1956 C CA . GLN A 1 241 ? -24.500 -1.249 -6.223 1.00 82.62 241 GLN A CA 1
ATOM 1957 C C . GLN A 1 241 ? -23.207 -1.992 -5.905 1.00 82.62 241 GLN A C 1
ATOM 1959 O O . GLN A 1 241 ? -22.151 -1.380 -5.753 1.00 82.62 241 GLN A O 1
ATOM 1964 N N . SER A 1 242 ? -23.308 -3.315 -5.797 1.00 83.44 242 SER A N 1
ATOM 1965 C CA . SER A 1 242 ? -22.166 -4.202 -5.599 1.00 83.44 242 SER A CA 1
ATOM 1966 C C . SER A 1 242 ? -21.955 -5.033 -6.862 1.00 83.44 242 SER A C 1
ATOM 1968 O O . SER A 1 242 ? -22.836 -5.781 -7.290 1.00 83.44 242 SER A O 1
ATOM 1970 N N . PHE A 1 243 ? -20.781 -4.868 -7.458 1.00 78.62 243 PHE A N 1
ATOM 1971 C CA . PHE A 1 243 ? -20.266 -5.621 -8.589 1.00 78.62 243 PHE A CA 1
ATOM 1972 C C . PHE A 1 243 ? -18.884 -6.161 -8.221 1.00 78.62 243 PHE A C 1
ATOM 1974 O O . PHE A 1 243 ? -17.962 -5.388 -7.965 1.00 78.62 243 PHE A O 1
ATOM 1981 N N . GLY A 1 244 ? -18.747 -7.488 -8.208 1.00 82.56 244 GLY A N 1
ATOM 1982 C CA . GLY A 1 244 ? -17.476 -8.152 -7.923 1.00 82.56 244 GLY A CA 1
ATOM 1983 C C . GLY A 1 244 ? -16.986 -7.988 -6.480 1.00 82.56 244 GLY A C 1
ATOM 1984 O O . GLY A 1 244 ? -17.743 -7.654 -5.568 1.00 82.56 244 GLY A O 1
ATOM 1985 N N . SER A 1 245 ? -15.701 -8.274 -6.283 1.00 85.00 245 SER A N 1
ATOM 1986 C CA . SER A 1 245 ? -14.999 -8.182 -4.998 1.00 85.00 245 SER A CA 1
ATOM 1987 C C . SER A 1 245 ? -14.269 -6.852 -4.803 1.00 85.00 245 SER A C 1
ATOM 1989 O O . SER A 1 245 ? -13.781 -6.604 -3.709 1.00 85.00 245 SER A O 1
ATOM 1991 N N . ASN A 1 246 ? -14.201 -5.993 -5.824 1.00 87.25 246 ASN A N 1
ATOM 1992 C CA . ASN A 1 246 ? -13.395 -4.774 -5.791 1.00 87.25 246 ASN A CA 1
ATOM 1993 C C . ASN A 1 246 ? -14.273 -3.552 -5.520 1.00 87.25 246 ASN A C 1
ATOM 1995 O O . ASN A 1 246 ? -15.279 -3.333 -6.199 1.00 87.25 246 ASN A O 1
ATOM 1999 N N . TYR A 1 247 ? -13.876 -2.737 -4.547 1.00 89.69 247 TYR A N 1
ATOM 2000 C CA . TYR A 1 247 ? -14.603 -1.553 -4.105 1.00 89.69 247 TYR A CA 1
ATOM 2001 C C . TYR A 1 247 ? -13.699 -0.326 -4.193 1.00 89.69 247 TYR A C 1
ATOM 2003 O O . TYR A 1 247 ? -12.704 -0.237 -3.481 1.00 89.69 247 TYR A O 1
ATOM 2011 N N . LEU A 1 248 ? -14.052 0.637 -5.045 1.00 89.50 248 LEU A N 1
ATOM 2012 C CA . LEU A 1 248 ? -13.330 1.902 -5.184 1.00 89.50 248 LEU A CA 1
ATOM 2013 C C . LEU A 1 248 ? -14.061 2.999 -4.404 1.00 89.50 248 LEU A C 1
ATOM 2015 O O . LEU A 1 248 ? -15.135 3.445 -4.813 1.00 89.50 248 LEU A O 1
ATOM 2019 N N . VAL A 1 249 ? -13.486 3.435 -3.285 1.00 89.50 249 VAL A N 1
ATOM 2020 C CA . VAL A 1 249 ? -14.021 4.508 -2.439 1.00 89.50 249 VAL A CA 1
ATOM 2021 C C . VAL A 1 249 ? -13.686 5.855 -3.051 1.00 89.50 249 VAL A C 1
ATOM 2023 O O . VAL A 1 249 ? -12.522 6.241 -3.133 1.00 89.50 249 VAL A O 1
ATOM 2026 N N . LEU A 1 250 ? -14.725 6.557 -3.505 1.00 91.00 250 LEU A N 1
ATOM 2027 C CA . LEU A 1 250 ? -14.586 7.770 -4.298 1.00 91.00 250 LEU A CA 1
ATOM 2028 C C . LEU A 1 250 ? -14.613 9.029 -3.441 1.00 91.00 250 LEU A C 1
ATOM 2030 O O . LEU A 1 250 ? -15.462 9.182 -2.562 1.00 91.00 250 LEU A O 1
ATOM 2034 N N . HIS A 1 251 ? -13.774 9.997 -3.791 1.00 90.44 251 HIS A N 1
ATOM 2035 C CA . HIS A 1 251 ? -13.928 11.375 -3.354 1.00 90.44 251 HIS A CA 1
ATOM 2036 C C . HIS A 1 251 ? -15.032 12.039 -4.180 1.00 90.44 251 HIS A C 1
ATOM 2038 O O . HIS A 1 251 ? -14.891 12.318 -5.366 1.00 90.44 251 HIS A O 1
ATOM 2044 N N . SER A 1 252 ? -16.184 12.254 -3.562 1.00 90.62 252 SER A N 1
ATOM 2045 C CA . SER A 1 252 ? -17.418 12.738 -4.184 1.00 90.62 252 SER A CA 1
ATOM 2046 C C . SER A 1 252 ? -17.662 14.233 -3.951 1.00 90.62 252 SER A C 1
ATOM 2048 O O . SER A 1 252 ? -18.351 14.872 -4.753 1.00 90.62 252 SER A O 1
ATOM 2050 N N . LYS A 1 253 ? -17.040 14.838 -2.928 1.00 90.62 253 LYS A N 1
ATOM 2051 C CA . LYS A 1 253 ? -17.224 16.259 -2.584 1.00 90.62 253 LYS A CA 1
ATOM 2052 C C . LYS A 1 253 ? -16.744 17.204 -3.681 1.00 90.62 253 LYS A C 1
ATOM 2054 O O . LYS A 1 253 ? -15.834 16.910 -4.450 1.00 90.62 253 LYS A O 1
ATOM 2059 N N . SER A 1 254 ? -17.385 18.365 -3.767 1.00 87.56 254 SER A N 1
ATOM 2060 C CA . SER A 1 254 ? -16.969 19.453 -4.658 1.00 87.56 254 SER A CA 1
ATOM 2061 C C . SER A 1 254 ? -15.568 19.962 -4.291 1.00 87.56 254 SER A C 1
ATOM 2063 O O . SER A 1 254 ? -15.270 20.137 -3.114 1.00 87.56 254 SER A O 1
ATOM 2065 N N . GLY A 1 255 ? -14.745 20.275 -5.296 1.00 87.06 255 GLY A N 1
ATOM 2066 C CA . GLY A 1 255 ? -13.383 20.790 -5.121 1.00 87.06 255 GLY A CA 1
ATOM 2067 C C . GLY A 1 255 ? -12.302 19.708 -5.177 1.00 87.06 255 GLY A C 1
ATOM 2068 O O . GLY A 1 255 ? -12.602 18.521 -5.243 1.00 87.06 255 GLY A O 1
ATOM 2069 N N . ILE A 1 256 ? -11.044 20.148 -5.143 1.00 86.00 256 ILE A N 1
ATOM 2070 C CA . ILE A 1 256 ? -9.865 19.282 -5.265 1.00 86.00 256 ILE A CA 1
ATOM 2071 C C . ILE A 1 256 ? -9.667 18.491 -3.960 1.00 86.00 256 ILE A C 1
ATOM 2073 O O . ILE A 1 256 ? -9.750 19.105 -2.884 1.00 86.00 256 ILE A O 1
ATOM 2077 N N . PRO A 1 257 ? -9.421 17.168 -4.018 1.00 85.81 257 PRO A N 1
ATOM 2078 C CA . PRO A 1 257 ? -9.056 16.378 -2.847 1.00 85.81 257 PRO A CA 1
ATOM 2079 C C . PRO A 1 257 ? -7.857 16.996 -2.119 1.00 85.81 257 PRO A C 1
ATOM 2081 O O . PRO A 1 257 ? -6.819 17.270 -2.714 1.00 85.81 257 PRO A O 1
ATOM 2084 N N . SER A 1 258 ? -8.020 17.294 -0.832 1.00 83.31 258 SER A N 1
ATOM 2085 C CA . SER A 1 258 ? -6.971 17.918 -0.018 1.00 83.31 258 SER A CA 1
ATOM 2086 C C . SER A 1 258 ? -7.229 17.683 1.473 1.00 83.31 258 SER A C 1
ATOM 2088 O O . SER A 1 258 ? -8.344 17.302 1.849 1.00 83.31 258 SER A O 1
ATOM 2090 N N . PRO A 1 259 ? -6.268 17.978 2.372 1.00 80.56 259 PRO A N 1
ATOM 2091 C CA . PRO A 1 259 ? -6.497 17.867 3.811 1.00 80.56 259 PRO A CA 1
ATOM 2092 C C . PRO A 1 259 ? -7.671 18.725 4.313 1.00 80.56 259 PRO A C 1
ATOM 2094 O O . PRO A 1 259 ? -8.303 18.373 5.308 1.00 80.56 259 PRO A O 1
ATOM 2097 N N . GLN A 1 260 ? -7.971 19.840 3.635 1.00 85.81 260 GLN A N 1
ATOM 2098 C CA . GLN A 1 260 ? -9.083 20.745 3.951 1.00 85.81 260 GLN A CA 1
ATOM 2099 C C . GLN A 1 260 ? -10.392 20.351 3.253 1.00 85.81 260 GLN A C 1
ATOM 2101 O O . GLN A 1 260 ? -11.464 20.762 3.692 1.00 85.81 260 GLN A O 1
ATOM 2106 N N . ASN A 1 261 ? -10.320 19.545 2.194 1.00 88.75 261 ASN A N 1
ATOM 2107 C CA . ASN A 1 261 ? -11.467 19.046 1.444 1.00 88.75 261 ASN A CA 1
ATOM 2108 C C . ASN A 1 261 ? -11.462 17.515 1.450 1.00 88.75 261 ASN A C 1
ATOM 2110 O O . ASN A 1 261 ? -11.218 16.878 0.428 1.00 88.75 261 ASN A O 1
ATOM 2114 N N . ARG A 1 262 ? -11.692 16.927 2.625 1.00 87.00 262 ARG A N 1
ATOM 2115 C CA . ARG A 1 262 ? -11.788 15.473 2.806 1.00 87.00 262 ARG A CA 1
ATOM 2116 C C . ARG A 1 262 ? -13.195 14.972 2.563 1.00 87.00 262 ARG A C 1
ATOM 2118 O O . ARG A 1 262 ? -14.151 15.640 2.968 1.00 87.00 262 ARG A O 1
ATOM 2125 N N . ASP A 1 263 ? -13.319 13.771 2.020 1.00 90.06 263 ASP A N 1
ATOM 2126 C CA . ASP A 1 263 ? -14.596 13.090 1.842 1.00 90.06 263 ASP A CA 1
ATOM 2127 C C . ASP A 1 263 ? -14.699 11.813 2.685 1.00 90.06 263 ASP A C 1
ATOM 2129 O O . ASP A 1 263 ? -14.568 10.689 2.199 1.00 90.06 263 ASP A O 1
ATOM 2133 N N . ASP A 1 264 ? -14.913 12.013 3.984 1.00 88.19 264 ASP A N 1
ATOM 2134 C CA . ASP A 1 264 ? -15.133 10.925 4.929 1.00 88.19 264 ASP A CA 1
ATOM 2135 C C . ASP A 1 264 ? -16.563 10.363 4.764 1.00 88.19 264 ASP A C 1
ATOM 2137 O O . ASP A 1 264 ? -17.561 11.081 4.890 1.00 88.19 264 ASP A O 1
ATOM 2141 N N . LYS A 1 265 ? -16.660 9.064 4.479 1.00 89.88 265 LYS A N 1
ATOM 2142 C CA . LYS A 1 265 ? -17.895 8.306 4.277 1.00 89.88 265 LYS A CA 1
ATOM 2143 C C . LYS A 1 265 ? -18.457 7.854 5.621 1.00 89.88 265 LYS A C 1
ATOM 2145 O O . LYS A 1 265 ? -17.861 7.023 6.307 1.00 89.88 265 LYS A O 1
ATOM 2150 N N . VAL A 1 266 ? -19.613 8.400 5.993 1.00 91.44 266 VAL A N 1
ATOM 2151 C CA . VAL A 1 266 ? -20.231 8.131 7.297 1.00 91.44 266 VAL A CA 1
ATOM 2152 C C . VAL A 1 266 ? -20.986 6.801 7.275 1.00 91.44 266 VAL A C 1
ATOM 2154 O O . VAL A 1 266 ? -21.959 6.635 6.541 1.00 91.44 266 VAL A O 1
ATOM 2157 N N . VAL A 1 267 ? -20.560 5.864 8.114 1.00 92.50 267 VAL A N 1
ATOM 2158 C CA . VAL A 1 267 ? -21.201 4.563 8.324 1.00 92.50 267 VAL A CA 1
ATOM 2159 C C . VAL A 1 267 ? -22.365 4.748 9.295 1.00 92.50 267 VAL A C 1
ATOM 2161 O O . VAL A 1 267 ? -22.145 5.013 10.476 1.00 92.50 267 VAL A O 1
ATOM 2164 N N . THR A 1 268 ? -23.600 4.633 8.802 1.00 94.31 268 THR A N 1
ATOM 2165 C CA . THR A 1 268 ? -24.825 4.921 9.571 1.00 94.31 268 THR A CA 1
ATOM 2166 C C . THR A 1 268 ? -25.659 3.665 9.820 1.00 94.31 268 THR A C 1
ATOM 2168 O O . THR A 1 268 ? -25.688 2.758 8.991 1.00 94.31 268 THR A O 1
ATOM 2171 N N . LEU A 1 269 ? -26.367 3.619 10.952 1.00 95.00 269 LEU A N 1
ATOM 2172 C CA . LEU A 1 269 ? -27.376 2.601 11.268 1.00 95.00 269 LEU A CA 1
ATOM 2173 C C . LEU A 1 269 ? -28.783 3.144 10.990 1.00 95.00 269 LEU A C 1
ATOM 2175 O O . LEU A 1 269 ? -29.051 4.329 11.196 1.00 95.00 269 LEU A O 1
ATOM 2179 N N . SER A 1 270 ? -29.699 2.283 10.542 1.00 95.00 270 SER A N 1
ATOM 2180 C CA . SER A 1 270 ? -31.113 2.628 10.369 1.00 95.00 270 SER A CA 1
ATOM 2181 C C . SER A 1 270 ? -32.029 1.521 10.916 1.00 95.00 270 SER A C 1
ATOM 2183 O O . SER A 1 270 ? -32.052 0.424 10.353 1.00 95.00 270 SER A O 1
ATOM 2185 N N . PRO A 1 271 ? -32.809 1.787 11.985 1.00 95.19 271 PRO A N 1
ATOM 2186 C CA . PRO A 1 271 ? -32.815 3.022 12.780 1.00 95.19 271 PRO A CA 1
ATOM 2187 C C . PRO A 1 271 ? -31.479 3.252 13.508 1.00 95.19 271 PRO A C 1
ATOM 2189 O O . PRO A 1 271 ? -30.775 2.296 13.831 1.00 95.19 271 PRO A O 1
ATOM 2192 N N . ASN A 1 272 ? -31.140 4.518 13.764 1.00 95.31 272 ASN A N 1
ATOM 2193 C CA . ASN A 1 272 ? -29.944 4.875 14.525 1.00 95.31 272 ASN A CA 1
ATOM 2194 C C . ASN A 1 272 ? -30.230 4.702 16.028 1.00 95.31 272 ASN A C 1
ATOM 2196 O O . ASN A 1 272 ? -31.168 5.332 16.504 1.00 95.31 272 ASN A O 1
ATOM 2200 N N . PRO A 1 273 ? -29.505 3.858 16.779 1.00 94.69 273 PRO A N 1
ATOM 2201 C CA . PRO A 1 273 ? -29.806 3.635 18.189 1.00 94.69 273 PRO A CA 1
ATOM 2202 C C . PRO A 1 273 ? -29.236 4.735 19.097 1.00 94.69 273 PRO A C 1
ATOM 2204 O O . PRO A 1 273 ? -28.170 5.288 18.836 1.00 94.69 273 PRO A O 1
ATOM 2207 N N . ALA A 1 274 ? -29.907 4.981 20.228 1.00 94.88 274 ALA A N 1
ATOM 2208 C CA . ALA A 1 274 ? -29.461 5.898 21.290 1.00 94.88 274 ALA A CA 1
ATOM 2209 C C . ALA A 1 274 ? -28.343 5.330 22.192 1.00 94.88 274 ALA A C 1
ATOM 2211 O O . ALA A 1 274 ? -27.919 5.963 23.159 1.00 94.88 274 ALA A O 1
ATOM 2212 N N . THR A 1 275 ? -27.862 4.122 21.897 1.00 94.75 275 THR A N 1
ATOM 2213 C CA . THR A 1 275 ? -26.728 3.482 22.572 1.00 94.75 275 THR A CA 1
ATOM 2214 C C . THR A 1 275 ? -25.603 3.225 21.581 1.00 94.75 275 THR A C 1
ATOM 2216 O O . THR A 1 275 ? -25.845 3.004 20.396 1.00 94.75 275 THR A O 1
ATOM 2219 N N . VAL A 1 276 ? -24.362 3.209 22.076 1.00 93.50 276 VAL A N 1
ATOM 2220 C CA . VAL A 1 276 ? -23.194 2.825 21.272 1.00 93.50 276 VAL A CA 1
ATOM 2221 C C . VAL A 1 276 ? -23.393 1.411 20.731 1.00 93.50 276 VAL A C 1
ATOM 2223 O O . VAL A 1 276 ? -23.906 0.537 21.431 1.00 93.50 276 VAL A O 1
ATOM 2226 N N . VAL A 1 277 ? -22.989 1.215 19.478 1.00 95.06 277 VAL A N 1
ATOM 2227 C CA . VAL A 1 277 ? -23.045 -0.067 18.774 1.00 95.06 277 VAL A CA 1
ATOM 2228 C C . VAL A 1 277 ? -21.681 -0.324 18.157 1.00 95.06 277 VAL A C 1
ATOM 2230 O O . VAL A 1 277 ? -21.083 0.597 17.602 1.00 95.06 277 VAL A O 1
ATOM 2233 N N . ASP A 1 278 ? -21.219 -1.564 18.246 1.00 95.19 278 ASP A N 1
ATOM 2234 C CA . ASP A 1 278 ? -20.018 -2.051 17.582 1.00 95.19 278 ASP A CA 1
ATOM 2235 C C . ASP A 1 278 ? -20.380 -2.536 16.171 1.00 95.19 278 ASP A C 1
ATOM 2237 O O . ASP A 1 278 ? -21.009 -3.581 15.983 1.00 95.19 278 ASP A O 1
ATOM 2241 N N . ILE A 1 279 ? -20.005 -1.759 15.160 1.00 95.69 279 ILE A N 1
ATOM 2242 C CA . ILE A 1 279 ? -20.232 -2.069 13.747 1.00 95.69 279 ILE A CA 1
ATOM 2243 C C . ILE A 1 279 ? -18.969 -2.730 13.198 1.00 95.69 279 ILE A C 1
ATOM 2245 O O . ILE A 1 279 ? -17.910 -2.112 13.204 1.00 95.69 279 ILE A O 1
ATOM 2249 N N . THR A 1 280 ? -19.056 -3.960 12.692 1.00 96.06 280 THR A N 1
ATOM 2250 C CA . THR A 1 280 ? -17.909 -4.666 12.091 1.00 96.06 280 THR A CA 1
ATOM 2251 C C . THR A 1 280 ? -18.120 -4.887 10.597 1.00 96.06 280 THR A C 1
ATOM 2253 O O . THR A 1 280 ? -19.004 -5.649 10.207 1.00 96.06 280 THR A O 1
ATOM 2256 N N . LEU A 1 281 ? -17.291 -4.258 9.764 1.00 93.44 281 LEU A N 1
ATOM 2257 C CA . LEU A 1 281 ? -17.170 -4.519 8.332 1.00 93.44 281 LEU A CA 1
ATOM 2258 C C . LEU A 1 281 ? -16.158 -5.640 8.098 1.00 93.44 281 LEU A C 1
ATOM 2260 O O . LEU A 1 281 ? -14.965 -5.440 8.306 1.00 93.44 281 LEU A O 1
ATOM 2264 N N . LYS A 1 282 ? -16.632 -6.811 7.667 1.00 92.75 282 LYS A N 1
ATOM 2265 C CA . LYS A 1 282 ? -15.777 -7.965 7.362 1.00 92.75 282 LYS A CA 1
ATOM 2266 C C . LYS A 1 282 ? -15.346 -7.966 5.898 1.00 92.75 282 LYS A C 1
ATOM 2268 O O . LYS A 1 282 ? -16.205 -7.881 5.023 1.00 92.75 282 LYS A O 1
ATOM 2273 N N . LEU A 1 283 ? -14.046 -8.110 5.658 1.00 89.00 283 LEU A N 1
ATOM 2274 C CA . LEU A 1 283 ? -13.434 -8.335 4.347 1.00 89.00 283 LEU A CA 1
ATOM 2275 C C . LEU A 1 283 ? -12.919 -9.774 4.327 1.00 89.00 283 LEU A C 1
ATOM 2277 O O . LEU A 1 283 ? -11.957 -10.084 5.027 1.00 89.00 283 LEU A O 1
ATOM 2281 N N . ASN A 1 284 ? -13.591 -10.659 3.592 1.00 84.44 284 ASN A N 1
ATOM 2282 C CA . ASN A 1 284 ? -13.166 -12.061 3.475 1.00 84.44 284 ASN A CA 1
ATOM 2283 C C . ASN A 1 284 ? -12.378 -12.277 2.181 1.00 84.44 284 ASN A C 1
ATOM 2285 O O . ASN A 1 284 ? -11.361 -12.964 2.158 1.00 84.44 284 ASN A O 1
ATOM 2289 N N . TYR A 1 285 ? -12.873 -11.688 1.093 1.00 83.00 285 TYR A N 1
ATOM 2290 C CA . TYR A 1 285 ? -12.265 -11.749 -0.240 1.00 83.00 285 TYR A CA 1
ATOM 2291 C C . TYR A 1 285 ? -12.352 -10.405 -0.967 1.00 83.00 285 TYR A C 1
ATOM 2293 O O . TYR A 1 285 ? -11.888 -10.279 -2.095 1.00 83.00 285 TYR A O 1
ATOM 2301 N N . GLU A 1 286 ? -13.021 -9.429 -0.359 1.00 86.56 286 GLU A N 1
ATOM 2302 C CA . GLU A 1 286 ? -13.253 -8.117 -0.926 1.00 86.56 286 GLU A CA 1
ATOM 2303 C C . GLU A 1 286 ? -12.033 -7.215 -0.748 1.00 86.56 286 GLU A C 1
ATOM 2305 O O . GLU A 1 286 ? -11.454 -7.154 0.337 1.00 86.56 286 GLU A O 1
ATOM 2310 N N . SER A 1 287 ? -11.710 -6.470 -1.802 1.00 83.38 287 SER A N 1
ATOM 2311 C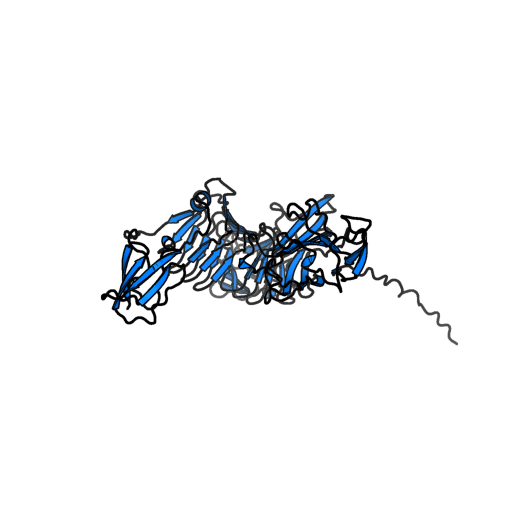 CA . SER A 1 287 ? -10.605 -5.521 -1.831 1.00 83.38 287 SER A CA 1
ATOM 2312 C C . SER A 1 287 ? -11.131 -4.094 -1.880 1.00 83.38 287 SER A C 1
ATOM 2314 O O . SER A 1 287 ? -11.963 -3.750 -2.725 1.00 83.38 287 SER A O 1
ATOM 2316 N N . PHE A 1 288 ? -10.643 -3.250 -0.972 1.00 84.81 288 PHE A N 1
ATOM 2317 C CA . PHE A 1 288 ? -10.946 -1.821 -0.961 1.00 84.81 288 PHE A CA 1
ATOM 2318 C C . PHE A 1 288 ? -9.773 -1.015 -1.518 1.00 84.81 288 PHE A C 1
ATOM 2320 O O . PHE A 1 288 ? -8.635 -1.163 -1.078 1.00 84.81 288 PHE A O 1
ATOM 2327 N N . TYR A 1 289 ? -10.102 -0.112 -2.435 1.00 84.25 289 TYR A N 1
ATOM 2328 C CA . TYR A 1 289 ? -9.212 0.874 -3.030 1.00 84.25 289 TYR A CA 1
ATOM 2329 C C . TYR A 1 289 ? -9.723 2.250 -2.623 1.00 84.25 289 TYR A C 1
ATOM 2331 O O . TYR A 1 289 ? -10.847 2.622 -2.962 1.00 84.25 289 TYR A O 1
ATOM 2339 N N . PHE A 1 290 ? -8.930 3.004 -1.874 1.00 82.69 290 PHE A N 1
ATOM 2340 C CA . PHE A 1 290 ? -9.317 4.339 -1.427 1.00 82.69 290 PHE A CA 1
ATOM 2341 C C . PHE A 1 290 ? -8.708 5.393 -2.344 1.00 82.69 290 PHE A C 1
ATOM 2343 O O . PHE A 1 290 ? -7.498 5.400 -2.562 1.00 82.69 290 PHE A O 1
ATOM 2350 N N . GLN A 1 291 ? -9.538 6.304 -2.856 1.00 83.25 291 GLN A N 1
ATOM 2351 C CA . GLN A 1 291 ? -9.028 7.548 -3.421 1.00 83.25 291 GLN A CA 1
ATOM 2352 C C . GLN A 1 291 ? -8.497 8.463 -2.313 1.00 83.25 291 GLN A C 1
ATOM 2354 O O . GLN A 1 291 ? -8.852 8.350 -1.136 1.00 83.25 291 GLN A O 1
ATOM 2359 N N . GLU A 1 292 ? -7.681 9.423 -2.721 1.00 80.31 292 GLU A N 1
ATOM 2360 C CA . GLU A 1 292 ? -7.052 10.403 -1.845 1.00 80.31 292 GLU A CA 1
ATOM 2361 C C . GLU A 1 292 ? -8.071 11.127 -0.961 1.00 80.31 292 GLU A C 1
ATOM 2363 O O . GLU A 1 292 ? -9.148 11.533 -1.408 1.00 80.31 292 GLU A O 1
ATOM 2368 N N . TYR A 1 293 ? -7.704 11.340 0.303 1.00 82.25 293 TYR A N 1
ATOM 2369 C CA . TYR A 1 293 ? -8.528 12.068 1.273 1.00 82.25 293 TYR A CA 1
ATOM 2370 C C . TYR A 1 293 ? -9.943 11.494 1.486 1.00 82.25 293 TYR A C 1
ATOM 2372 O O . TYR A 1 293 ? -10.858 12.241 1.850 1.00 82.25 293 TYR A O 1
ATOM 2380 N N . THR A 1 294 ? -10.111 10.179 1.316 1.00 84.38 294 THR A N 1
ATOM 2381 C CA . THR A 1 294 ? -11.322 9.430 1.687 1.00 84.38 294 THR A CA 1
ATOM 2382 C C . THR A 1 294 ? -11.064 8.521 2.891 1.00 84.38 294 THR A C 1
ATOM 2384 O O . THR A 1 294 ? -9.933 8.117 3.157 1.00 84.38 294 THR A O 1
ATOM 2387 N N . ALA A 1 295 ? -12.102 8.233 3.672 1.00 84.00 295 ALA A N 1
ATOM 2388 C CA . ALA A 1 295 ? -12.046 7.291 4.792 1.00 84.00 295 ALA A CA 1
ATOM 2389 C C . ALA A 1 295 ? -13.459 6.842 5.174 1.00 84.00 295 ALA A C 1
ATOM 2391 O O . ALA A 1 295 ? -14.427 7.521 4.845 1.00 84.00 295 ALA A O 1
ATOM 2392 N N . PHE A 1 296 ? -13.581 5.744 5.919 1.00 87.00 296 PHE A N 1
ATOM 2393 C CA . PHE A 1 296 ? -14.816 5.418 6.633 1.00 87.00 296 PHE A CA 1
ATOM 2394 C C . PHE A 1 296 ? -14.782 6.010 8.039 1.00 87.00 296 PHE A C 1
ATOM 2396 O O . PHE A 1 296 ? -13.775 5.895 8.737 1.00 87.00 296 PHE A O 1
ATOM 2403 N N . VAL A 1 297 ? -15.889 6.620 8.461 1.00 87.38 297 VAL A N 1
ATOM 2404 C CA . VAL A 1 297 ? -16.058 7.153 9.820 1.00 87.38 297 VAL A CA 1
ATOM 2405 C C . VAL A 1 297 ? -17.392 6.687 10.407 1.00 87.38 297 VAL A C 1
ATOM 2407 O O . VAL A 1 297 ? -18.390 6.669 9.686 1.00 87.38 297 VAL A O 1
ATOM 2410 N N . PRO A 1 298 ? -17.457 6.295 11.690 1.00 89.81 298 PRO A N 1
ATOM 2411 C CA . PRO A 1 298 ? -18.724 5.927 12.319 1.00 89.81 298 PRO A CA 1
ATOM 2412 C C . PRO A 1 298 ? -19.672 7.127 12.423 1.00 89.81 298 PRO A C 1
ATOM 2414 O O . PRO A 1 298 ? -19.228 8.266 12.568 1.00 89.81 298 PRO A O 1
ATOM 2417 N N . SER A 1 299 ? -20.983 6.884 12.402 1.00 91.81 299 SER A N 1
ATOM 2418 C CA . SER A 1 299 ? -21.973 7.910 12.739 1.00 91.81 299 SER A CA 1
ATOM 2419 C C . SER A 1 299 ? -22.027 8.203 14.241 1.00 91.81 299 SER A C 1
ATOM 2421 O O . SER A 1 299 ? -21.574 7.415 15.077 1.00 91.81 299 SER A O 1
ATOM 2423 N N . LEU A 1 300 ? -22.626 9.344 14.584 1.00 92.19 300 LEU A N 1
ATOM 2424 C CA . LEU A 1 300 ? -23.012 9.670 15.955 1.00 92.19 300 LEU A CA 1
ATOM 2425 C C . LEU A 1 300 ? -24.147 8.760 16.435 1.00 92.19 300 LEU A C 1
ATOM 2427 O O . LEU A 1 300 ? -25.038 8.402 15.659 1.00 92.19 300 LEU A O 1
ATOM 2431 N N . VAL A 1 301 ? -24.123 8.452 17.729 1.00 93.06 301 VAL A N 1
ATOM 2432 C CA . VAL A 1 301 ? -25.230 7.820 18.452 1.00 93.06 301 VAL A CA 1
ATOM 2433 C C . VAL A 1 301 ? -26.437 8.757 18.437 1.00 93.06 301 VAL A C 1
ATOM 2435 O O . VAL A 1 301 ? -26.284 9.977 18.543 1.00 93.06 301 VAL A O 1
ATOM 2438 N N . GLU A 1 302 ? -27.646 8.209 18.316 1.00 95.12 302 GLU A N 1
ATOM 2439 C CA . GLU A 1 302 ? -28.868 9.017 18.311 1.00 95.12 302 GLU A CA 1
ATOM 2440 C C . GLU A 1 302 ? -28.955 9.903 19.566 1.00 95.12 302 GLU A C 1
ATOM 2442 O O . GLU A 1 302 ? -28.802 9.440 20.697 1.00 95.12 302 GLU A O 1
ATOM 2447 N N . GLY A 1 303 ? -29.191 11.202 19.358 1.00 92.38 303 GLY A N 1
ATOM 2448 C CA . GLY A 1 303 ? -29.292 12.184 20.439 1.00 92.38 303 GLY A CA 1
ATOM 2449 C C . GLY A 1 303 ? -27.955 12.631 21.043 1.00 92.38 303 GLY A C 1
ATOM 2450 O O . GLY A 1 303 ? -27.973 13.353 22.040 1.00 92.38 303 GLY A O 1
ATOM 2451 N N . SER A 1 304 ? -26.810 12.238 20.471 1.00 91.12 304 SER A N 1
ATOM 2452 C CA . SER A 1 304 ? -25.487 12.706 20.895 1.00 91.12 304 SER A CA 1
ATOM 2453 C C . SER A 1 304 ? -24.809 13.585 19.847 1.00 91.12 304 SER A C 1
ATOM 2455 O O . SER A 1 304 ? -24.800 13.256 18.667 1.00 91.12 304 SER A O 1
ATOM 2457 N N . ASP A 1 305 ? -24.147 14.649 20.307 1.00 88.31 305 ASP A N 1
ATOM 2458 C CA . ASP A 1 305 ? -23.311 15.520 19.467 1.00 88.31 305 ASP A CA 1
ATOM 2459 C C . ASP A 1 305 ? -21.819 15.136 19.505 1.00 88.31 305 ASP A C 1
ATOM 2461 O O . ASP A 1 305 ? -20.991 15.746 18.828 1.00 88.31 305 ASP A O 1
ATOM 2465 N N . THR A 1 306 ? -21.440 14.159 20.338 1.00 85.00 306 THR A N 1
ATOM 2466 C CA . THR A 1 306 ? -20.027 13.812 20.590 1.00 85.00 306 THR A CA 1
ATOM 2467 C C . THR A 1 306 ? -19.746 12.313 20.592 1.00 85.00 306 THR A C 1
ATOM 2469 O O . THR A 1 306 ? -18.643 11.896 20.228 1.00 85.00 306 THR A O 1
ATOM 2472 N N . LEU A 1 307 ? -20.717 11.489 20.988 1.00 87.50 307 LEU A N 1
ATOM 2473 C CA . LEU A 1 307 ? -20.551 10.047 21.107 1.00 87.50 307 LEU A CA 1
ATOM 2474 C C . LEU A 1 307 ? -20.796 9.374 19.758 1.00 87.50 307 LEU A C 1
ATOM 2476 O O . LEU A 1 307 ? -21.876 9.495 19.185 1.00 87.50 307 LEU A O 1
ATOM 2480 N N . HIS A 1 308 ? -19.794 8.650 19.272 1.00 90.00 308 HIS A N 1
ATOM 2481 C CA . HIS A 1 308 ? -19.860 7.898 18.021 1.00 90.00 308 HIS A CA 1
ATOM 2482 C C . HIS A 1 308 ? -20.098 6.411 18.302 1.00 90.00 308 HIS A C 1
ATOM 2484 O O . HIS A 1 308 ? -19.742 5.911 19.373 1.00 90.00 308 HIS A O 1
ATOM 2490 N N . HIS A 1 309 ? -20.672 5.698 17.332 1.00 93.12 309 HIS A N 1
ATOM 2491 C CA . HIS A 1 309 ? -20.575 4.238 17.301 1.00 93.12 309 HIS A CA 1
ATOM 2492 C C . HIS A 1 309 ? -19.111 3.809 17.148 1.00 93.12 309 HIS A C 1
ATOM 2494 O O . HIS A 1 309 ? -18.259 4.597 16.733 1.00 93.12 309 HIS A O 1
ATOM 2500 N N . HIS A 1 310 ? -18.809 2.553 17.459 1.00 92.94 310 HIS A N 1
ATOM 2501 C CA . HIS A 1 310 ? -17.502 1.992 17.139 1.00 92.94 310 HIS A CA 1
ATOM 2502 C C . HIS A 1 310 ? -17.563 1.327 15.769 1.00 92.94 310 HIS A C 1
ATOM 2504 O O . HIS A 1 310 ? -18.549 0.669 15.434 1.00 92.94 310 HIS A O 1
ATOM 2510 N N . PHE A 1 311 ? -16.507 1.479 14.977 1.00 92.62 311 PHE A N 1
ATOM 2511 C CA . PHE A 1 311 ? -16.437 0.911 13.636 1.00 92.62 311 PHE A CA 1
ATOM 2512 C C . PHE A 1 311 ? -15.165 0.090 13.472 1.00 92.62 311 PHE A C 1
ATOM 2514 O O . PHE A 1 311 ? -14.066 0.620 13.569 1.00 92.62 311 PHE A O 1
ATOM 2521 N N . THR A 1 312 ? -15.303 -1.208 13.228 1.00 93.69 312 THR A N 1
ATOM 2522 C CA . THR A 1 312 ? -14.186 -2.123 12.996 1.00 93.69 312 THR A CA 1
ATOM 2523 C C . THR A 1 312 ? -14.145 -2.536 11.533 1.00 93.69 312 THR A C 1
ATOM 2525 O O . THR A 1 312 ? -15.099 -3.132 11.041 1.00 93.69 312 THR A O 1
ATOM 2528 N N . ILE A 1 313 ? -13.029 -2.286 10.854 1.00 91.81 313 ILE A N 1
ATOM 2529 C CA . ILE A 1 313 ? -12.693 -2.938 9.586 1.00 91.81 313 ILE A CA 1
ATOM 2530 C C . ILE A 1 313 ? -11.926 -4.213 9.944 1.00 91.81 313 ILE A C 1
ATOM 2532 O O . ILE A 1 313 ? -10.820 -4.137 10.476 1.00 91.81 313 ILE A O 1
ATOM 2536 N N . LEU A 1 314 ? -12.535 -5.374 9.718 1.00 93.69 314 LEU A N 1
ATOM 2537 C CA . LEU A 1 314 ? -11.930 -6.685 9.940 1.00 93.69 314 LEU A CA 1
ATOM 2538 C C . LEU A 1 314 ? -11.431 -7.240 8.606 1.00 93.69 314 LEU A C 1
ATOM 2540 O O . LEU A 1 314 ? -12.251 -7.631 7.776 1.00 93.69 314 LEU A O 1
ATOM 2544 N N . GLN A 1 315 ? -10.113 -7.311 8.428 1.00 89.88 315 GLN A N 1
ATOM 2545 C CA . GLN A 1 315 ? -9.494 -7.965 7.276 1.00 89.88 315 GLN A CA 1
ATOM 2546 C C . GLN A 1 315 ? -9.171 -9.425 7.622 1.00 89.88 315 GLN A C 1
ATOM 2548 O O . GLN A 1 315 ? -8.246 -9.711 8.384 1.00 89.88 315 GLN A O 1
ATOM 2553 N N . GLU A 1 316 ? -9.978 -10.347 7.102 1.00 90.31 316 GLU A N 1
ATOM 2554 C CA . GLU A 1 316 ? -9.899 -11.800 7.304 1.00 90.31 316 GLU A CA 1
ATOM 2555 C C . GLU A 1 316 ? -9.748 -12.493 5.941 1.00 90.31 316 GLU A C 1
ATOM 2557 O O . GLU A 1 316 ? -10.518 -13.376 5.567 1.00 90.31 316 GLU A O 1
ATOM 2562 N N . GLY A 1 317 ? -8.750 -12.039 5.183 1.00 83.75 317 GLY A N 1
ATOM 2563 C CA . GLY A 1 317 ? -8.569 -12.296 3.758 1.00 83.75 317 GLY A CA 1
ATOM 2564 C C . GLY A 1 317 ? -8.741 -11.000 2.967 1.00 83.75 317 GLY A C 1
ATOM 2565 O O . GLY A 1 317 ? -8.721 -9.922 3.554 1.00 83.75 317 GLY A O 1
ATOM 2566 N N . GLY A 1 318 ? -8.892 -11.095 1.645 1.00 74.19 318 GLY A N 1
ATOM 2567 C CA . GLY A 1 318 ? -8.906 -9.925 0.758 1.00 74.19 318 GLY A CA 1
ATOM 2568 C C . GLY A 1 318 ? -7.603 -9.112 0.795 1.00 74.19 318 GLY A C 1
ATOM 2569 O O . GLY A 1 318 ? -6.790 -9.226 1.716 1.00 74.19 318 GLY A O 1
ATOM 2570 N N . ASP A 1 319 ? -7.407 -8.272 -0.214 1.00 74.31 319 ASP A N 1
ATOM 2571 C CA . ASP A 1 319 ? -6.238 -7.398 -0.292 1.00 74.31 319 ASP A CA 1
ATOM 2572 C C . ASP A 1 319 ? -6.675 -5.941 -0.146 1.00 74.31 319 ASP A C 1
ATOM 2574 O O . ASP A 1 319 ? -7.715 -5.522 -0.656 1.00 74.31 319 ASP A O 1
ATOM 2578 N N . MET A 1 320 ? -5.891 -5.144 0.568 1.00 74.00 320 MET A N 1
ATOM 2579 C CA . MET A 1 320 ? -6.095 -3.702 0.648 1.00 74.00 320 MET A CA 1
ATOM 2580 C C . MET A 1 320 ? -4.973 -3.018 -0.118 1.00 74.00 320 MET A C 1
ATOM 2582 O O . MET A 1 320 ? -3.818 -3.114 0.282 1.00 74.00 320 MET A O 1
ATOM 2586 N N . CYS A 1 321 ? -5.307 -2.301 -1.189 1.00 66.81 321 CYS A N 1
ATOM 2587 C CA . CYS A 1 321 ? -4.316 -1.568 -1.972 1.00 66.81 321 CYS A CA 1
ATOM 2588 C C . CYS A 1 321 ? -4.483 -0.059 -1.760 1.00 66.81 321 CYS A C 1
ATOM 2590 O O . CYS A 1 321 ? -5.584 0.488 -1.883 1.00 66.81 321 CYS A O 1
ATOM 2592 N N . LEU A 1 322 ? -3.379 0.624 -1.468 1.00 66.19 322 LEU A N 1
ATOM 2593 C CA . LEU A 1 322 ? -3.331 2.054 -1.172 1.00 66.19 322 LEU A CA 1
ATOM 2594 C C . LEU A 1 322 ? -2.383 2.751 -2.145 1.00 66.19 322 LEU A C 1
ATOM 2596 O O . LEU A 1 322 ? -1.200 2.416 -2.193 1.00 66.19 322 LEU A O 1
ATOM 2600 N N . GLU A 1 323 ? -2.888 3.731 -2.902 1.00 56.81 323 GLU A N 1
ATOM 2601 C CA . GLU A 1 323 ? -2.063 4.444 -3.886 1.00 56.81 323 GLU A CA 1
ATOM 2602 C C . GLU A 1 323 ? -1.384 5.702 -3.316 1.00 56.81 323 GLU A C 1
ATOM 2604 O O . GLU A 1 323 ? -0.180 5.864 -3.482 1.00 56.81 323 GLU A O 1
ATOM 2609 N N . VAL A 1 324 ? -2.117 6.574 -2.604 1.00 52.84 324 VAL A N 1
ATOM 2610 C CA . VAL A 1 324 ? -1.611 7.847 -2.034 1.00 52.84 324 VAL A CA 1
ATOM 2611 C C . VAL A 1 324 ? -2.386 8.204 -0.736 1.00 52.84 324 VAL A C 1
ATOM 2613 O O . VAL A 1 324 ? -3.508 7.742 -0.544 1.00 52.84 324 VAL A O 1
ATOM 2616 N N . ILE A 1 325 ? -1.774 8.982 0.177 1.00 53.44 325 ILE A N 1
ATOM 2617 C CA . ILE A 1 325 ? -2.309 9.655 1.403 1.00 53.44 325 ILE A CA 1
ATOM 2618 C C . ILE A 1 325 ? -3.861 9.784 1.443 1.00 53.44 325 ILE A C 1
ATOM 2620 O O . ILE A 1 325 ? -4.461 10.367 0.545 1.00 53.44 325 ILE A O 1
ATOM 2624 N N . ASP A 1 326 ? -4.658 9.408 2.450 1.00 58.84 326 ASP A N 1
ATOM 2625 C CA . ASP A 1 326 ? -4.511 8.922 3.829 1.00 58.84 326 ASP A CA 1
ATOM 2626 C C . ASP A 1 326 ? -5.827 8.179 4.138 1.00 58.84 326 ASP A C 1
ATOM 2628 O O . ASP A 1 326 ? -6.881 8.837 4.213 1.00 58.84 326 ASP A O 1
ATOM 2632 N N . VAL A 1 327 ? -5.801 6.875 4.437 1.00 56.94 327 VAL A N 1
ATOM 2633 C CA . VAL A 1 327 ? -6.913 6.299 5.214 1.00 56.94 327 VAL A CA 1
ATOM 2634 C C . VAL A 1 327 ? -6.722 6.774 6.644 1.00 56.94 327 VAL A C 1
ATOM 2636 O O . VAL A 1 327 ? -5.915 6.240 7.403 1.00 56.94 327 VAL A O 1
ATOM 2639 N N . ARG A 1 328 ? -7.437 7.840 7.006 1.00 67.06 328 ARG A N 1
ATOM 2640 C CA . ARG A 1 328 ? -7.387 8.392 8.357 1.00 67.06 328 ARG A CA 1
ATOM 2641 C C . ARG A 1 328 ? -8.423 7.702 9.225 1.00 67.06 328 ARG A C 1
ATOM 2643 O O . ARG A 1 328 ? -9.618 7.918 9.048 1.00 67.06 328 ARG A O 1
ATOM 2650 N N . MET A 1 329 ? -7.963 6.955 10.215 1.00 74.69 329 MET A N 1
ATOM 2651 C CA . MET A 1 329 ? -8.835 6.325 11.200 1.00 74.69 329 MET A CA 1
ATOM 2652 C C . MET A 1 329 ? -8.835 7.149 12.484 1.00 74.69 329 MET A C 1
ATOM 2654 O O . MET A 1 329 ? -7.780 7.521 12.996 1.00 74.69 329 MET A O 1
ATOM 2658 N N . GLY A 1 330 ? -10.014 7.470 13.008 1.00 70.31 330 GLY A N 1
ATOM 2659 C CA . GLY A 1 330 ? -10.178 8.236 14.247 1.00 70.31 330 GLY A CA 1
ATOM 2660 C C . GLY A 1 330 ? -11.430 7.815 15.011 1.00 70.31 330 GLY A C 1
ATOM 2661 O O . GLY A 1 330 ? -12.254 7.079 14.474 1.00 70.31 330 GLY A O 1
ATOM 2662 N N . SER A 1 331 ? -11.569 8.291 16.253 1.00 68.38 331 SER A N 1
ATOM 2663 C CA . SER A 1 331 ? -12.825 8.273 17.028 1.00 68.38 331 SER A CA 1
ATOM 2664 C C . SER A 1 331 ? -13.596 6.943 16.998 1.00 68.38 331 SER A C 1
ATOM 2666 O O . SER A 1 331 ? -14.643 6.847 16.367 1.00 68.38 331 SER A O 1
ATOM 2668 N N . GLY A 1 332 ? -13.094 5.912 17.684 1.00 72.44 332 GLY A N 1
ATOM 2669 C CA . GLY A 1 332 ? -13.791 4.623 17.791 1.00 72.44 332 GLY A CA 1
ATOM 2670 C C . GLY A 1 332 ? -13.639 3.719 16.564 1.00 72.44 332 GLY A C 1
ATOM 2671 O O . GLY A 1 332 ? -14.291 2.679 16.498 1.00 72.44 332 GLY A O 1
ATOM 2672 N N . THR A 1 333 ? -12.782 4.094 15.607 1.00 84.38 333 THR A N 1
ATOM 2673 C CA . THR A 1 333 ? -12.441 3.248 14.457 1.00 84.38 333 THR A CA 1
ATOM 2674 C C . THR A 1 333 ? -11.314 2.278 14.804 1.00 84.38 333 THR A C 1
ATOM 2676 O O . THR A 1 333 ? -10.269 2.683 15.310 1.00 84.38 333 THR A O 1
ATOM 2679 N N . LYS A 1 334 ? -11.490 1.003 14.487 1.00 91.81 334 LYS A N 1
ATOM 2680 C CA . LYS A 1 334 ? -10.509 -0.063 14.664 1.00 91.81 334 LYS A CA 1
ATOM 2681 C C . LYS A 1 334 ? -10.240 -0.731 13.320 1.00 91.81 334 LYS A C 1
ATOM 2683 O O . LYS A 1 334 ? -11.172 -1.060 12.597 1.00 91.81 334 LYS A O 1
ATOM 2688 N N . TYR A 1 335 ? -8.980 -0.982 13.004 1.00 92.00 335 TYR A N 1
ATOM 2689 C CA . TYR A 1 335 ? -8.600 -1.877 11.915 1.00 92.00 335 TYR A CA 1
ATOM 2690 C C . TYR A 1 335 ? -8.000 -3.138 12.523 1.00 92.00 335 TYR A C 1
ATOM 2692 O O . TYR A 1 335 ? -7.005 -3.059 13.241 1.00 92.00 335 TYR A O 1
ATOM 2700 N N . LEU A 1 336 ? -8.648 -4.278 12.296 1.00 94.88 336 LEU A N 1
ATOM 2701 C CA . LEU A 1 336 ? -8.260 -5.579 12.827 1.00 94.88 336 LEU A CA 1
ATOM 2702 C C . LEU A 1 336 ? -7.804 -6.478 11.680 1.00 94.88 336 LEU A C 1
ATOM 2704 O O . LEU A 1 336 ? -8.618 -6.905 10.865 1.00 94.88 336 LEU A O 1
ATOM 2708 N N . TYR A 1 337 ? -6.514 -6.783 11.649 1.00 95.31 337 TYR A N 1
ATOM 2709 C CA . TYR A 1 337 ? -5.907 -7.685 10.682 1.00 95.31 337 TYR A CA 1
ATOM 2710 C C . TYR A 1 337 ? -5.868 -9.122 11.211 1.00 95.31 337 TYR A C 1
ATOM 2712 O O . TYR A 1 337 ? -5.420 -9.361 12.336 1.00 95.31 337 TYR A O 1
ATOM 2720 N N . LYS A 1 338 ? -6.286 -10.078 10.377 1.00 93.19 338 LYS A N 1
ATOM 2721 C CA . LYS A 1 338 ? -6.094 -11.523 10.574 1.00 93.19 338 LYS A CA 1
ATOM 2722 C C . LYS A 1 338 ? -5.293 -12.165 9.436 1.00 93.19 338 LYS A C 1
ATOM 2724 O O . LYS A 1 338 ? -4.416 -12.982 9.695 1.00 93.19 338 LYS A O 1
ATOM 2729 N N . SER A 1 339 ? -5.609 -11.830 8.187 1.00 88.12 339 SER A N 1
ATOM 2730 C CA . SER A 1 339 ? -4.980 -12.404 6.987 1.00 88.12 339 SER A CA 1
ATOM 2731 C C . SER A 1 339 ? -5.236 -11.530 5.752 1.00 88.12 339 SER A C 1
ATOM 2733 O O . SER A 1 339 ? -6.081 -10.640 5.806 1.00 88.12 339 SER A O 1
ATOM 2735 N N . GLY A 1 340 ? -4.533 -11.798 4.644 1.00 83.81 340 GLY A N 1
ATOM 2736 C CA . GLY A 1 340 ? -4.564 -10.992 3.410 1.00 83.81 340 GLY A CA 1
ATOM 2737 C C . GLY A 1 340 ? -3.339 -10.082 3.278 1.00 83.81 340 GLY A C 1
ATOM 2738 O O . GLY A 1 340 ? -2.448 -10.144 4.131 1.00 83.81 340 GLY A O 1
ATOM 2739 N N . ASN A 1 341 ? -3.288 -9.240 2.243 1.00 82.06 341 ASN A N 1
ATOM 2740 C CA . ASN A 1 341 ? -2.166 -8.320 2.013 1.00 82.06 341 ASN A CA 1
ATOM 2741 C C . ASN A 1 341 ? -2.563 -6.846 2.177 1.00 82.06 341 ASN A C 1
ATOM 2743 O O . ASN A 1 341 ? -3.737 -6.473 2.066 1.00 82.06 341 ASN A O 1
ATOM 2747 N N . ILE A 1 342 ? -1.562 -6.011 2.467 1.00 83.75 342 ILE A N 1
ATOM 2748 C CA . ILE A 1 342 ? -1.662 -4.552 2.394 1.00 83.75 342 ILE A CA 1
ATOM 2749 C C . ILE A 1 342 ? -0.595 -4.073 1.412 1.00 83.75 342 ILE A C 1
ATOM 2751 O O . ILE A 1 342 ? 0.589 -4.039 1.750 1.00 83.75 342 ILE A O 1
ATOM 2755 N N . ASP A 1 343 ? -1.028 -3.690 0.218 1.00 75.69 343 ASP A N 1
ATOM 2756 C CA . ASP A 1 343 ? -0.145 -3.269 -0.862 1.00 75.69 343 ASP A CA 1
ATOM 2757 C C . ASP A 1 343 ? -0.106 -1.747 -0.961 1.00 75.69 343 ASP A C 1
ATOM 2759 O O . ASP A 1 343 ? -1.136 -1.067 -0.989 1.00 75.69 343 ASP A O 1
ATOM 2763 N N . PHE A 1 344 ? 1.103 -1.204 -1.040 1.00 75.38 344 PHE A N 1
ATOM 2764 C CA . PHE A 1 344 ? 1.339 0.226 -1.185 1.00 75.38 344 PHE A CA 1
ATOM 2765 C C . PHE A 1 344 ? 1.902 0.495 -2.575 1.00 75.38 344 PHE A C 1
ATOM 2767 O O . PHE A 1 344 ? 2.927 -0.074 -2.946 1.00 75.38 344 PHE A O 1
ATOM 2774 N N . ALA A 1 345 ? 1.252 1.377 -3.331 1.00 65.00 345 ALA A N 1
ATOM 2775 C CA . ALA A 1 345 ? 1.722 1.764 -4.660 1.00 65.00 345 ALA A CA 1
ATOM 2776 C C . ALA A 1 345 ? 2.855 2.796 -4.628 1.00 65.00 345 ALA A C 1
ATOM 2778 O O . ALA A 1 345 ? 3.406 3.116 -5.672 1.00 65.00 345 ALA A O 1
ATOM 2779 N N . ASP A 1 346 ? 3.141 3.383 -3.464 1.00 65.31 346 ASP A N 1
ATOM 2780 C CA . ASP A 1 346 ? 4.192 4.379 -3.291 1.00 65.31 346 ASP A CA 1
ATOM 2781 C C . ASP A 1 346 ? 4.647 4.449 -1.821 1.00 65.31 346 ASP A C 1
ATOM 2783 O O . ASP A 1 346 ? 3.946 4.048 -0.886 1.00 65.31 346 ASP A O 1
ATOM 2787 N N . LYS A 1 347 ? 5.827 5.025 -1.595 1.00 73.75 347 LYS A N 1
ATOM 2788 C CA . LYS A 1 347 ? 6.355 5.395 -0.278 1.00 73.75 347 LYS A CA 1
ATOM 2789 C C . LYS A 1 347 ? 5.476 6.402 0.452 1.00 73.75 347 LYS A C 1
ATOM 2791 O O . LYS A 1 347 ? 5.555 6.456 1.671 1.00 73.75 347 LYS A O 1
ATOM 2796 N N . THR A 1 348 ? 4.659 7.189 -0.252 1.00 73.38 348 THR A N 1
ATOM 2797 C CA . THR A 1 348 ? 3.762 8.180 0.365 1.00 73.38 348 THR A CA 1
ATOM 2798 C C . THR A 1 348 ? 2.343 7.664 0.631 1.00 73.38 348 THR A C 1
ATOM 2800 O O . THR A 1 348 ? 1.543 8.365 1.255 1.00 73.38 348 THR A O 1
ATOM 2803 N N . ALA A 1 349 ? 2.008 6.440 0.217 1.00 78.38 349 ALA A N 1
ATOM 2804 C CA . ALA A 1 349 ? 0.730 5.819 0.556 1.00 78.38 349 ALA A CA 1
ATOM 2805 C C . ALA A 1 349 ? 0.660 5.559 2.070 1.00 78.38 349 ALA A C 1
ATOM 2807 O O . ALA A 1 349 ? 1.562 4.947 2.633 1.00 78.38 349 ALA A O 1
ATOM 2808 N N . CYS A 1 350 ? -0.384 6.038 2.752 1.00 81.88 350 CYS A N 1
ATOM 2809 C CA . CYS A 1 350 ? -0.401 6.097 4.215 1.00 81.88 350 CYS A CA 1
ATOM 2810 C C . CYS A 1 350 ? -1.721 5.605 4.821 1.00 81.88 350 CYS A C 1
ATOM 2812 O O . CYS A 1 350 ? -2.808 6.017 4.401 1.00 81.88 350 CYS A O 1
ATOM 2814 N N . ILE A 1 351 ? -1.622 4.773 5.862 1.00 87.31 351 ILE A N 1
ATOM 2815 C CA . ILE A 1 351 ? -2.714 4.558 6.819 1.00 87.31 351 ILE A CA 1
ATOM 2816 C C . ILE A 1 351 ? -2.377 5.347 8.073 1.00 87.31 351 ILE A C 1
ATOM 2818 O O . ILE A 1 351 ? -1.366 5.096 8.731 1.00 87.31 351 ILE A O 1
ATOM 2822 N N . PHE A 1 352 ? -3.231 6.307 8.406 1.00 87.50 352 PHE A N 1
ATOM 2823 C CA . PHE A 1 352 ? -2.969 7.264 9.466 1.00 87.50 352 PHE A CA 1
ATOM 2824 C C . PHE A 1 352 ? -3.963 7.086 10.617 1.00 87.50 352 PHE A C 1
ATOM 2826 O O . PHE A 1 352 ? -5.121 7.508 10.547 1.00 87.50 352 PHE A O 1
ATOM 2833 N N . PHE A 1 353 ? -3.510 6.496 11.716 1.00 89.38 353 PHE A N 1
ATOM 2834 C CA . PHE A 1 353 ? -4.310 6.301 12.918 1.00 89.38 353 PHE A CA 1
ATOM 2835 C C . PHE A 1 353 ? -4.187 7.506 13.842 1.00 89.38 353 PHE A C 1
ATOM 2837 O O . PHE A 1 353 ? -3.093 7.941 14.201 1.00 89.38 353 PHE A O 1
ATOM 2844 N N . LYS A 1 354 ? -5.333 8.043 14.252 1.00 87.06 354 LYS A N 1
ATOM 2845 C CA . LYS A 1 354 ? -5.440 9.180 15.168 1.00 87.06 354 LYS A CA 1
ATOM 2846 C C . LYS A 1 354 ? -5.960 8.754 16.532 1.00 87.06 354 LYS A C 1
ATOM 2848 O O . LYS A 1 354 ? -6.389 7.619 16.734 1.00 87.06 354 LYS A O 1
ATOM 2853 N N . LYS A 1 355 ? -6.002 9.716 17.452 1.00 86.69 355 LYS A N 1
ATOM 2854 C CA . LYS A 1 355 ? -6.586 9.560 18.779 1.00 86.69 355 LYS A CA 1
ATOM 2855 C C . LYS A 1 355 ? -7.925 8.829 18.744 1.00 86.69 355 LYS A C 1
ATOM 2857 O O . LYS A 1 355 ? -8.851 9.211 18.026 1.00 86.69 355 LYS A O 1
ATOM 2862 N N . GLY A 1 356 ? -8.018 7.795 19.576 1.00 82.75 356 GLY A N 1
ATOM 2863 C CA . GLY A 1 356 ? -9.211 6.964 19.707 1.00 82.75 356 GLY A CA 1
ATOM 2864 C C . GLY A 1 356 ? -9.381 5.911 18.612 1.00 82.75 356 GLY A C 1
ATOM 2865 O O . GLY A 1 356 ? -10.379 5.200 18.659 1.00 82.75 356 GLY A O 1
ATOM 2866 N N . ALA A 1 357 ? -8.449 5.798 17.660 1.00 89.19 357 ALA A N 1
ATOM 2867 C CA . ALA A 1 357 ? -8.385 4.670 16.741 1.00 89.19 357 ALA A CA 1
ATOM 2868 C C . ALA A 1 357 ? -7.398 3.595 17.216 1.00 89.19 357 ALA A C 1
ATOM 2870 O O . ALA A 1 357 ? -6.464 3.885 17.979 1.00 89.19 357 ALA A O 1
ATOM 2871 N N . SER A 1 358 ? -7.597 2.361 16.750 1.00 92.62 358 SER A N 1
ATOM 2872 C CA . SER A 1 358 ? -6.643 1.271 16.960 1.00 92.62 358 SER A CA 1
ATOM 2873 C C . SER A 1 358 ? -6.296 0.510 15.684 1.00 92.62 358 SER A C 1
ATOM 2875 O O . SER A 1 358 ? -7.153 0.239 14.844 1.00 92.62 358 SER A O 1
ATOM 2877 N N . PHE A 1 359 ? -5.020 0.150 15.571 1.00 94.81 359 PHE A N 1
ATOM 2878 C CA . PHE A 1 359 ? -4.507 -0.820 14.617 1.00 94.81 359 PHE A CA 1
ATOM 2879 C C . PHE A 1 359 ? -4.198 -2.115 15.366 1.00 94.81 359 PHE A C 1
ATOM 2881 O O . PHE A 1 359 ? -3.345 -2.130 16.247 1.00 94.81 359 PHE A O 1
ATOM 2888 N N . GLU A 1 360 ? -4.903 -3.197 15.067 1.00 96.88 360 GLU A N 1
ATOM 2889 C CA . GLU A 1 360 ? -4.795 -4.448 15.807 1.00 96.88 360 GLU A CA 1
ATOM 2890 C C . GLU A 1 360 ? -4.452 -5.607 14.872 1.00 96.88 360 GLU A C 1
ATOM 2892 O O . GLU A 1 360 ? -5.061 -5.772 13.820 1.00 96.88 360 GLU A O 1
ATOM 2897 N N . ILE A 1 361 ? -3.493 -6.432 15.280 1.00 97.00 361 ILE A N 1
ATOM 2898 C CA . ILE A 1 361 ? -3.144 -7.697 14.634 1.00 97.00 361 ILE A CA 1
ATOM 2899 C C . ILE A 1 361 ? -3.656 -8.802 15.549 1.00 97.00 361 ILE A C 1
ATOM 2901 O O . ILE A 1 361 ? -3.300 -8.839 16.729 1.00 97.00 361 ILE A O 1
ATOM 2905 N N . ALA A 1 362 ? -4.525 -9.662 15.029 1.00 96.38 362 ALA A N 1
ATOM 2906 C CA . ALA A 1 362 ? -5.144 -10.731 15.799 1.00 96.38 362 ALA A CA 1
ATOM 2907 C C . ALA A 1 362 ? -4.121 -11.784 16.256 1.00 96.38 362 ALA A C 1
ATOM 2909 O O . ALA A 1 362 ? -3.041 -11.917 15.682 1.00 96.38 362 ALA A O 1
ATOM 2910 N N . ASP A 1 363 ? -4.482 -12.555 17.281 1.00 92.75 363 ASP A N 1
ATOM 2911 C CA . ASP A 1 363 ? -3.650 -13.634 17.820 1.00 92.75 363 ASP A CA 1
ATOM 2912 C C . ASP A 1 363 ? -3.185 -14.602 16.717 1.00 92.75 363 ASP A C 1
ATOM 2914 O O . ASP A 1 363 ? -3.950 -14.958 15.817 1.00 92.75 363 ASP A O 1
ATOM 2918 N N . GLY A 1 364 ? -1.911 -14.998 16.773 1.00 86.56 364 GLY A N 1
ATOM 2919 C CA . GLY A 1 364 ? -1.266 -15.893 15.806 1.00 86.56 364 GLY A CA 1
ATOM 2920 C C . GLY A 1 364 ? -1.192 -15.377 14.362 1.00 86.56 364 GLY A C 1
ATOM 2921 O O . GLY A 1 364 ? -0.801 -16.133 13.481 1.00 86.56 364 GLY A O 1
ATOM 2922 N N . SER A 1 365 ? -1.585 -14.127 14.093 1.00 92.38 365 SER A N 1
ATOM 2923 C CA . SER A 1 365 ? -1.574 -13.560 12.739 1.00 92.38 365 SER A CA 1
ATOM 2924 C C . SER A 1 365 ? -0.212 -12.954 12.396 1.00 92.38 365 SER A C 1
ATOM 2926 O O . SER A 1 365 ? 0.488 -12.433 13.266 1.00 92.38 365 SER A O 1
ATOM 2928 N N . HIS A 1 366 ? 0.153 -12.983 11.115 1.00 91.88 366 HIS A N 1
ATOM 2929 C CA . HIS A 1 366 ? 1.445 -12.497 10.629 1.00 91.88 366 HIS A CA 1
ATOM 2930 C C . HIS A 1 366 ? 1.231 -11.429 9.565 1.00 91.88 366 HIS A C 1
ATOM 2932 O O . HIS A 1 366 ? 0.856 -11.744 8.440 1.00 91.88 366 HIS A O 1
ATOM 2938 N N . LEU A 1 367 ? 1.458 -10.169 9.931 1.00 92.50 367 LEU A N 1
ATOM 2939 C CA . LEU A 1 367 ? 1.330 -9.047 9.014 1.00 92.50 367 LEU A CA 1
ATOM 2940 C C . LEU A 1 367 ? 2.701 -8.577 8.536 1.00 92.50 367 LEU A C 1
ATOM 2942 O O . LEU A 1 367 ? 3.547 -8.204 9.351 1.00 92.50 367 LEU A O 1
ATOM 2946 N N . PHE A 1 368 ? 2.867 -8.513 7.219 1.00 89.88 368 PHE A N 1
ATOM 2947 C CA . PHE A 1 368 ? 3.924 -7.754 6.561 1.00 89.88 368 PHE A CA 1
ATOM 2948 C C . PHE A 1 368 ? 3.354 -6.393 6.158 1.00 89.88 368 PHE A C 1
ATOM 2950 O O . PHE A 1 368 ? 2.463 -6.311 5.317 1.00 89.88 368 PHE A O 1
ATOM 2957 N N . TYR A 1 369 ? 3.814 -5.330 6.814 1.00 90.88 369 TYR A N 1
ATOM 2958 C CA . TYR A 1 369 ? 3.391 -3.961 6.548 1.00 90.88 369 TYR A CA 1
ATOM 2959 C C . TYR A 1 369 ? 4.484 -3.215 5.794 1.00 90.88 369 TYR A C 1
ATOM 2961 O O . TYR A 1 369 ? 5.559 -2.939 6.340 1.00 90.88 369 TYR A O 1
ATOM 2969 N N . GLY A 1 370 ? 4.161 -2.825 4.565 1.00 84.50 370 GLY A N 1
ATOM 2970 C CA . GLY A 1 370 ? 5.112 -2.184 3.673 1.00 84.50 370 GLY A CA 1
ATOM 2971 C C . GLY A 1 370 ? 6.127 -3.175 3.117 1.00 84.50 370 GLY A C 1
ATOM 2972 O O . GLY A 1 370 ? 6.203 -4.337 3.518 1.00 84.50 370 GLY A O 1
ATOM 2973 N N . TYR A 1 371 ? 6.910 -2.698 2.161 1.00 75.94 371 TYR A N 1
ATOM 2974 C CA . TYR A 1 371 ? 7.976 -3.476 1.552 1.00 75.94 371 TYR A CA 1
ATOM 2975 C C . TYR A 1 371 ? 9.038 -2.527 1.013 1.00 75.94 371 TYR A C 1
ATOM 2977 O O . TYR A 1 371 ? 8.749 -1.663 0.182 1.00 75.94 371 TYR A O 1
ATOM 2985 N N . LYS A 1 372 ? 10.273 -2.674 1.493 1.00 72.81 372 LYS A N 1
ATOM 2986 C CA . LYS A 1 372 ? 11.443 -1.910 1.054 1.00 72.81 372 LYS A CA 1
ATOM 2987 C C . LYS A 1 372 ? 11.222 -0.380 1.055 1.00 72.81 372 LYS A C 1
ATOM 2989 O O . LYS A 1 372 ? 11.485 0.312 0.071 1.00 72.81 372 LYS A O 1
ATOM 2994 N N . SER A 1 373 ? 10.738 0.132 2.187 1.00 76.69 373 SER A N 1
ATOM 2995 C CA . SER A 1 373 ? 10.320 1.517 2.465 1.00 76.69 373 SER A CA 1
ATOM 2996 C C . SER A 1 373 ? 9.011 1.978 1.809 1.00 76.69 373 SER A C 1
ATOM 2998 O O . SER A 1 373 ? 8.646 3.141 1.992 1.00 76.69 373 SER A O 1
ATOM 3000 N N . MET A 1 374 ? 8.300 1.131 1.054 1.00 79.06 374 MET A N 1
ATOM 3001 C CA . MET A 1 374 ? 6.963 1.476 0.556 1.00 79.06 374 MET A CA 1
ATOM 3002 C C . MET A 1 374 ? 5.936 1.477 1.686 1.00 79.06 374 MET A C 1
ATOM 3004 O O . MET A 1 374 ? 5.974 0.620 2.570 1.00 79.06 374 MET A O 1
ATOM 3008 N N . GLY A 1 375 ? 4.994 2.417 1.612 1.00 84.06 375 GLY A N 1
ATOM 3009 C CA . GLY A 1 375 ? 3.958 2.595 2.616 1.00 84.06 375 GLY A CA 1
ATOM 3010 C C . GLY A 1 375 ? 4.417 3.339 3.869 1.00 84.06 375 GLY A C 1
ATOM 3011 O O . GLY A 1 375 ? 5.519 3.152 4.392 1.00 84.06 375 GLY A O 1
ATOM 3012 N N . MET A 1 376 ? 3.518 4.163 4.396 1.00 90.19 376 MET A N 1
ATOM 3013 C CA . MET A 1 376 ? 3.661 4.843 5.676 1.00 90.19 376 MET A CA 1
ATOM 3014 C C . MET A 1 376 ? 2.619 4.333 6.663 1.00 90.19 376 MET A C 1
ATOM 3016 O O . MET A 1 376 ? 1.448 4.154 6.320 1.00 90.19 376 MET A O 1
ATOM 3020 N N . LEU A 1 377 ? 3.036 4.125 7.908 1.00 92.81 377 LEU A N 1
ATOM 3021 C CA . LEU A 1 377 ? 2.128 3.970 9.042 1.00 92.81 377 LEU A CA 1
ATOM 3022 C C . LEU A 1 377 ? 2.192 5.246 9.864 1.00 92.81 377 LEU A C 1
ATOM 3024 O O . LEU A 1 377 ? 3.201 5.529 10.505 1.00 92.81 377 LEU A O 1
ATOM 3028 N N . GLY A 1 378 ? 1.121 6.025 9.837 1.00 91.38 378 GLY A N 1
ATOM 3029 C CA . GLY A 1 378 ? 1.020 7.254 10.604 1.00 91.38 378 GLY A CA 1
ATOM 3030 C C . GLY A 1 378 ? 0.353 7.027 11.952 1.00 91.38 378 GLY A C 1
ATOM 3031 O O . GLY A 1 378 ? -0.741 6.468 12.004 1.00 91.38 378 GLY A O 1
ATOM 3032 N N . LEU A 1 379 ? 0.971 7.485 13.041 1.00 91.88 379 LEU A N 1
ATOM 3033 C CA . LEU A 1 379 ? 0.420 7.387 14.392 1.00 91.88 379 LEU A CA 1
ATOM 3034 C C . LEU A 1 379 ? 0.355 8.766 15.064 1.00 91.88 379 LEU A C 1
ATOM 3036 O O . LEU A 1 379 ? 1.381 9.392 15.336 1.00 91.88 379 LEU A O 1
ATOM 3040 N N . ALA A 1 380 ? -0.857 9.198 15.407 1.00 89.81 380 ALA A N 1
ATOM 3041 C CA . ALA A 1 380 ? -1.139 10.414 16.169 1.00 89.81 380 ALA A CA 1
ATOM 3042 C C . ALA A 1 380 ? -1.997 10.090 17.392 1.00 89.81 380 ALA A C 1
ATOM 3044 O O . ALA A 1 380 ? -3.226 10.064 17.301 1.00 89.81 380 ALA A O 1
ATOM 3045 N N . ASP A 1 381 ? -1.361 9.823 18.532 1.00 89.12 381 ASP A N 1
ATOM 3046 C CA . ASP A 1 381 ? -2.041 9.445 19.780 1.00 89.12 381 ASP A CA 1
ATOM 3047 C C . ASP A 1 381 ? -2.935 8.196 19.642 1.00 89.12 381 ASP A C 1
ATOM 3049 O O . ASP A 1 381 ? -3.984 8.077 20.283 1.00 89.12 381 ASP A O 1
ATOM 3053 N N . ALA A 1 382 ? -2.533 7.274 18.768 1.00 90.94 382 ALA A N 1
ATOM 3054 C CA . ALA A 1 382 ? -3.263 6.054 18.445 1.00 90.94 382 ALA A CA 1
ATOM 3055 C C . ALA A 1 382 ? -2.729 4.837 19.211 1.00 90.94 382 ALA A C 1
ATOM 3057 O O . ALA A 1 382 ? -1.639 4.873 19.787 1.00 90.94 382 ALA A O 1
ATOM 3058 N N . ASN A 1 383 ? -3.495 3.745 19.185 1.00 92.75 383 ASN A N 1
ATOM 3059 C CA . ASN A 1 383 ? -3.066 2.467 19.744 1.00 92.75 383 ASN A CA 1
ATOM 3060 C C . ASN A 1 383 ? -2.724 1.477 18.631 1.00 92.75 383 ASN A C 1
ATOM 3062 O O . ASN A 1 383 ? -3.512 1.288 17.708 1.00 92.75 383 ASN A O 1
ATOM 3066 N N . VAL A 1 384 ? -1.600 0.789 18.761 1.00 95.62 384 VAL A N 1
ATOM 3067 C CA . VAL A 1 384 ? -1.275 -0.408 17.985 1.00 95.62 384 VAL A CA 1
ATOM 3068 C C . VAL A 1 384 ? -1.293 -1.589 18.945 1.00 95.62 384 VAL A C 1
ATOM 3070 O O . VAL A 1 384 ? -0.717 -1.493 20.026 1.00 95.62 384 VAL A O 1
ATOM 3073 N N . LYS A 1 385 ? -1.941 -2.697 18.590 1.00 96.00 385 LYS A N 1
ATOM 3074 C CA . LYS A 1 385 ? -1.949 -3.921 19.400 1.00 96.00 385 LYS A CA 1
ATOM 3075 C C . LYS A 1 385 ? -1.514 -5.110 18.569 1.00 96.00 385 LYS A C 1
ATOM 3077 O O . LYS A 1 385 ? -2.064 -5.351 17.499 1.00 96.00 385 LYS A O 1
ATOM 3082 N N . ILE A 1 386 ? -0.564 -5.869 19.089 1.00 95.75 386 ILE A N 1
ATOM 3083 C CA . ILE A 1 386 ? -0.089 -7.107 18.480 1.00 95.75 386 ILE A CA 1
ATOM 3084 C C . ILE A 1 386 ? -0.537 -8.252 19.386 1.00 95.75 386 ILE A C 1
ATOM 3086 O O . ILE A 1 386 ? -0.108 -8.334 20.540 1.00 95.75 386 ILE A O 1
ATOM 3090 N N . GLY A 1 387 ? -1.451 -9.079 18.875 1.00 92.81 387 GLY A N 1
ATOM 3091 C CA . GLY A 1 387 ? -2.062 -10.203 19.580 1.00 92.81 387 GLY A CA 1
ATOM 3092 C C . GLY A 1 387 ? -1.068 -11.288 19.990 1.00 92.81 387 GLY A C 1
ATOM 3093 O O . GLY A 1 387 ? 0.103 -11.285 19.606 1.00 92.81 387 GLY A O 1
ATOM 3094 N N . ALA A 1 388 ? -1.524 -12.229 20.812 1.00 85.62 388 ALA A N 1
ATOM 3095 C CA . ALA A 1 388 ? -0.666 -13.268 21.366 1.00 85.62 388 ALA A CA 1
ATOM 3096 C C . ALA A 1 388 ? -0.088 -14.155 20.253 1.00 85.62 388 ALA A C 1
ATOM 3098 O O . ALA A 1 388 ? -0.819 -14.636 19.389 1.00 85.62 388 ALA A O 1
ATOM 3099 N N . GLY A 1 389 ? 1.233 -14.354 20.256 1.00 82.06 389 GLY A N 1
ATOM 3100 C CA . GLY A 1 389 ? 1.943 -15.101 19.204 1.00 82.06 389 GLY A CA 1
ATOM 3101 C C . GLY A 1 389 ? 1.893 -14.474 17.802 1.00 82.06 389 GLY A C 1
ATOM 3102 O O . GLY A 1 389 ? 2.352 -15.097 16.850 1.00 82.06 389 GLY A O 1
ATOM 3103 N N . ALA A 1 390 ? 1.334 -13.271 17.655 1.00 91.38 390 ALA A N 1
ATOM 3104 C CA . ALA A 1 390 ? 1.231 -12.575 16.379 1.00 91.38 390 ALA A CA 1
ATOM 3105 C C . ALA A 1 390 ? 2.518 -11.802 16.049 1.00 91.38 390 ALA A C 1
ATOM 3107 O O . ALA A 1 390 ? 3.313 -11.489 16.941 1.00 91.38 390 ALA A O 1
ATOM 3108 N N . SER A 1 391 ? 2.726 -11.446 14.781 1.00 91.38 391 SER A N 1
ATOM 3109 C CA . SER A 1 391 ? 3.882 -10.646 14.361 1.00 91.38 391 SER A CA 1
ATOM 3110 C C . SER A 1 391 ? 3.520 -9.500 13.426 1.00 91.38 391 SER A C 1
ATOM 3112 O O . SER A 1 391 ? 2.790 -9.696 12.456 1.00 91.38 391 SER A O 1
ATOM 3114 N N . LEU A 1 392 ? 4.126 -8.339 13.671 1.00 94.75 392 LEU A N 1
ATOM 3115 C CA . LEU A 1 392 ? 4.220 -7.230 12.726 1.00 94.75 392 LEU A CA 1
ATOM 3116 C C . LEU A 1 392 ? 5.642 -7.162 12.168 1.00 94.75 392 LEU A C 1
ATOM 3118 O O . LEU A 1 392 ? 6.567 -6.814 12.903 1.00 94.75 392 LEU A O 1
ATOM 3122 N N . VAL A 1 393 ? 5.804 -7.460 10.883 1.00 93.00 393 VAL A N 1
ATOM 3123 C CA . VAL A 1 393 ? 7.024 -7.172 10.122 1.00 93.00 393 VAL A CA 1
ATOM 3124 C C . VAL A 1 393 ? 6.812 -5.851 9.400 1.00 93.00 393 VAL A C 1
ATOM 3126 O O . VAL A 1 393 ? 5.999 -5.761 8.489 1.00 93.00 393 VAL A O 1
ATOM 3129 N N . PHE A 1 394 ? 7.503 -4.812 9.842 1.00 94.25 394 PHE A N 1
ATOM 3130 C CA . PHE A 1 394 ? 7.375 -3.455 9.342 1.00 94.25 394 PHE A CA 1
ATOM 3131 C C . PHE A 1 394 ? 8.578 -3.103 8.470 1.00 94.25 394 PHE A C 1
ATOM 3133 O O . PHE A 1 394 ? 9.690 -3.012 8.979 1.00 94.25 394 PHE A O 1
ATOM 3140 N N . ASP A 1 395 ? 8.366 -2.874 7.177 1.00 89.44 395 ASP A N 1
ATOM 3141 C CA . ASP A 1 395 ? 9.420 -2.491 6.222 1.00 89.44 395 ASP A CA 1
ATOM 3142 C C . ASP A 1 395 ? 9.015 -1.243 5.413 1.00 89.44 395 ASP A C 1
ATOM 3144 O O . ASP A 1 395 ? 9.316 -1.123 4.228 1.00 89.44 395 ASP A O 1
ATOM 3148 N N . GLY A 1 396 ? 8.289 -0.325 6.064 1.00 90.69 396 GLY A N 1
ATOM 3149 C CA . GLY A 1 396 ? 7.847 0.969 5.534 1.00 90.69 396 GLY A CA 1
ATOM 3150 C C . GLY A 1 396 ? 8.394 2.159 6.335 1.00 90.69 396 GLY A C 1
ATOM 3151 O O . GLY A 1 396 ? 9.430 2.069 6.996 1.00 90.69 396 GLY A O 1
ATOM 3152 N N . THR A 1 397 ? 7.678 3.284 6.316 1.00 92.44 397 THR A N 1
ATOM 3153 C CA . THR A 1 397 ? 8.020 4.486 7.102 1.00 92.44 397 THR A CA 1
ATOM 3154 C C . THR A 1 397 ? 7.030 4.698 8.248 1.00 92.44 397 THR A C 1
ATOM 3156 O O . THR A 1 397 ? 5.842 4.927 8.022 1.00 92.44 397 THR A O 1
ATOM 3159 N N . LEU A 1 398 ? 7.490 4.629 9.498 1.00 94.12 398 LEU A N 1
ATOM 3160 C CA . LEU A 1 398 ? 6.668 4.937 10.670 1.00 94.12 398 LEU A CA 1
ATOM 3161 C C . LEU A 1 398 ? 6.697 6.447 10.911 1.00 94.12 398 LEU A C 1
ATOM 3163 O O . LEU A 1 398 ? 7.739 7.004 11.255 1.00 94.12 398 LEU A O 1
ATOM 3167 N N . VAL A 1 399 ? 5.553 7.105 10.752 1.00 91.88 399 VAL A N 1
ATOM 3168 C CA . VAL A 1 399 ? 5.414 8.554 10.925 1.00 91.88 399 VAL A CA 1
ATOM 3169 C C . VAL A 1 399 ? 4.709 8.839 12.243 1.00 91.88 399 VAL A C 1
ATOM 3171 O O . VAL A 1 399 ? 3.516 8.579 12.401 1.00 91.88 399 VAL A O 1
ATOM 3174 N N . LEU A 1 400 ? 5.435 9.409 13.196 1.00 91.25 400 LEU A N 1
ATOM 3175 C CA . LEU A 1 400 ? 4.879 9.881 14.460 1.00 91.25 400 LEU A CA 1
ATOM 3176 C C . LEU A 1 400 ? 4.449 11.343 14.303 1.00 91.25 400 LEU A C 1
ATOM 3178 O O . LEU A 1 400 ? 5.230 12.182 13.846 1.00 91.25 400 LEU A O 1
ATOM 3182 N N . ASN A 1 401 ? 3.189 11.636 14.625 1.00 88.31 401 ASN A N 1
ATOM 3183 C CA . ASN A 1 401 ? 2.663 13.003 14.617 1.00 88.31 401 ASN A CA 1
ATOM 3184 C C . ASN A 1 401 ? 1.581 13.184 15.695 1.00 88.31 401 ASN A C 1
ATOM 3186 O O . ASN A 1 401 ? 0.392 13.306 15.405 1.00 88.31 401 ASN A O 1
ATOM 3190 N N . SER A 1 402 ? 1.996 13.105 16.953 1.00 81.94 402 SER A N 1
ATOM 3191 C CA . SER A 1 402 ? 1.153 13.178 18.145 1.00 81.94 402 SER A CA 1
ATOM 3192 C C . SER A 1 402 ? 0.947 14.617 18.618 1.00 81.94 402 SER A C 1
ATOM 3194 O O . SER A 1 402 ? 1.892 15.382 18.822 1.00 81.94 402 SER A O 1
ATOM 3196 N N . ASP A 1 403 ? -0.304 14.966 18.908 1.00 68.50 403 ASP A N 1
ATOM 3197 C CA . ASP A 1 403 ? -0.659 16.280 19.447 1.00 68.50 403 ASP A CA 1
ATOM 3198 C C . ASP A 1 403 ? -0.426 16.343 20.973 1.00 68.50 403 ASP A C 1
ATOM 3200 O O . ASP A 1 403 ? -0.187 17.422 21.539 1.00 68.50 403 ASP A O 1
ATOM 3204 N N . PHE A 1 404 ? -0.459 15.193 21.664 1.00 62.34 404 PHE A N 1
ATOM 3205 C CA . PHE A 1 404 ? -0.375 15.102 23.124 1.00 62.34 404 PHE A CA 1
ATOM 3206 C C . PHE A 1 404 ? 0.971 14.562 23.619 1.00 62.34 404 PHE A C 1
ATOM 3208 O O . PHE A 1 404 ? 1.623 13.735 22.995 1.00 62.34 404 PHE A O 1
ATOM 3215 N N . ALA A 1 405 ? 1.362 14.987 24.827 1.00 60.75 405 ALA A N 1
ATOM 3216 C CA . ALA A 1 405 ? 2.603 14.541 25.471 1.00 60.75 405 ALA A CA 1
ATOM 3217 C C . ALA A 1 405 ? 2.642 13.029 25.759 1.00 60.75 405 ALA A C 1
ATOM 3219 O O . ALA A 1 405 ? 3.716 12.468 25.939 1.00 60.75 405 ALA A O 1
ATOM 3220 N N . ALA A 1 406 ? 1.475 12.384 25.831 1.00 69.06 406 ALA A N 1
ATOM 3221 C CA . ALA A 1 406 ? 1.372 10.949 26.045 1.00 69.06 406 ALA A CA 1
ATOM 3222 C C . ALA A 1 406 ? 1.727 10.154 24.771 1.00 69.06 406 ALA A C 1
ATOM 3224 O O . ALA A 1 406 ? 2.250 9.050 24.884 1.00 69.06 406 ALA A O 1
ATOM 3225 N N . GLY A 1 407 ? 1.476 10.707 23.580 1.00 83.75 407 GLY A N 1
ATOM 3226 C CA . GLY A 1 407 ? 1.767 10.056 22.307 1.00 83.75 407 GLY A CA 1
ATOM 3227 C C . GLY A 1 407 ? 1.035 8.730 22.085 1.00 83.75 407 GLY A C 1
ATOM 3228 O O . GLY A 1 407 ? 0.191 8.294 22.879 1.00 83.75 407 GLY A O 1
ATOM 3229 N N . SER A 1 408 ? 1.378 8.085 20.974 1.00 91.88 408 SER A N 1
ATOM 3230 C CA . SER A 1 408 ? 0.860 6.771 20.585 1.00 91.88 408 SER A CA 1
ATOM 3231 C C . SER A 1 408 ? 1.408 5.644 21.472 1.00 91.88 408 SER A C 1
ATOM 3233 O O . SER A 1 408 ? 2.480 5.767 22.077 1.00 91.88 408 SER A O 1
ATOM 3235 N N . VAL A 1 409 ? 0.682 4.527 21.544 1.00 93.38 409 VAL A N 1
ATOM 3236 C CA . VAL A 1 409 ? 1.063 3.337 22.324 1.00 93.38 409 VAL A CA 1
ATOM 3237 C C . VAL A 1 409 ? 1.035 2.093 21.437 1.00 93.38 409 VAL A C 1
ATOM 3239 O O . VAL A 1 409 ? 0.079 1.881 20.701 1.00 93.38 409 VAL A O 1
ATOM 3242 N N . MET A 1 410 ? 2.063 1.256 21.531 1.00 94.62 410 MET A N 1
ATOM 3243 C CA . MET A 1 410 ? 2.146 -0.075 20.934 1.00 94.62 410 MET A CA 1
ATOM 3244 C C . MET A 1 410 ? 2.104 -1.123 22.048 1.00 94.62 410 MET A C 1
ATOM 3246 O O . MET A 1 410 ? 2.990 -1.158 22.895 1.00 94.62 410 MET A O 1
ATOM 3250 N N . GLU A 1 411 ? 1.092 -1.980 22.073 1.00 94.12 411 GLU A N 1
ATOM 3251 C CA . GLU A 1 411 ? 0.928 -3.032 23.078 1.00 94.12 411 GLU A CA 1
ATOM 3252 C C . GLU A 1 411 ? 1.209 -4.396 22.446 1.00 94.12 411 GLU A C 1
ATOM 3254 O O . GLU A 1 411 ? 0.552 -4.799 21.486 1.00 94.12 411 GLU A O 1
ATOM 3259 N N . LEU A 1 412 ? 2.198 -5.108 22.981 1.00 91.38 412 LEU A N 1
ATOM 3260 C CA . LEU A 1 412 ? 2.577 -6.451 22.558 1.00 91.38 412 LEU A CA 1
ATOM 3261 C C . LEU A 1 412 ? 2.076 -7.443 23.607 1.00 91.38 412 LEU A C 1
ATOM 3263 O O . LEU A 1 412 ? 2.520 -7.431 24.759 1.00 91.38 412 LEU A O 1
ATOM 3267 N N . ALA A 1 413 ? 1.148 -8.306 23.201 1.00 88.56 413 ALA A N 1
ATOM 3268 C CA . ALA A 1 413 ? 0.678 -9.417 24.016 1.00 88.56 413 ALA A CA 1
ATOM 3269 C C . ALA A 1 413 ? 1.789 -10.476 24.218 1.00 88.56 413 ALA A C 1
ATOM 3271 O O . ALA A 1 413 ? 2.839 -10.424 23.569 1.00 88.56 413 ALA A O 1
ATOM 3272 N N . PRO A 1 414 ? 1.598 -11.470 25.105 1.00 80.62 414 PRO A N 1
ATOM 3273 C CA . PRO A 1 414 ? 2.567 -12.547 25.276 1.00 80.62 414 PRO A CA 1
ATOM 3274 C C . PRO A 1 414 ? 2.897 -13.236 23.950 1.00 80.62 414 PRO A C 1
ATOM 3276 O O . PRO A 1 414 ? 2.019 -13.543 23.146 1.00 80.62 414 PRO A O 1
ATOM 3279 N N . ASN A 1 415 ? 4.179 -13.497 23.731 1.00 78.25 415 ASN A N 1
ATOM 3280 C CA . ASN A 1 415 ? 4.715 -14.078 22.502 1.00 78.25 415 ASN A CA 1
ATOM 3281 C C . ASN A 1 415 ? 4.576 -13.224 21.220 1.00 78.25 415 ASN A C 1
ATOM 3283 O O . ASN A 1 415 ? 5.012 -13.677 20.166 1.00 78.25 415 ASN A O 1
ATOM 3287 N N . ALA A 1 416 ? 4.025 -12.010 21.298 1.00 86.06 416 ALA A N 1
ATOM 3288 C CA . ALA A 1 416 ? 3.900 -11.102 20.161 1.00 86.06 416 ALA A CA 1
ATOM 3289 C C . ALA A 1 416 ? 5.256 -10.547 19.704 1.00 86.06 416 ALA A C 1
ATOM 3291 O O . ALA A 1 416 ? 6.160 -10.377 20.525 1.00 86.06 416 ALA A O 1
ATOM 3292 N N . ARG A 1 417 ? 5.376 -10.213 18.414 1.00 88.06 417 ARG A N 1
ATOM 3293 C CA . ARG A 1 417 ? 6.615 -9.748 17.770 1.00 88.06 417 ARG A CA 1
ATOM 3294 C C . ARG A 1 417 ? 6.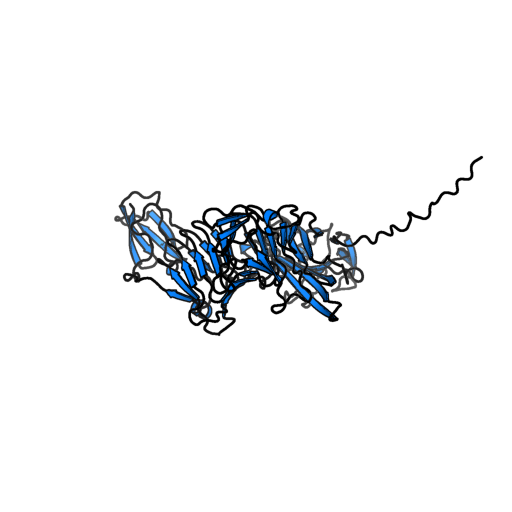439 -8.455 16.996 1.00 88.06 417 ARG A C 1
ATOM 3296 O O . ARG A 1 417 ? 5.517 -8.333 16.195 1.00 88.06 417 ARG A O 1
ATOM 3303 N N . LEU A 1 418 ? 7.385 -7.542 17.175 1.00 92.25 418 LEU A N 1
ATOM 3304 C CA . LEU A 1 418 ? 7.560 -6.356 16.342 1.00 92.25 418 LEU A CA 1
ATOM 3305 C C . LEU A 1 418 ? 8.931 -6.434 15.670 1.00 92.25 418 LEU A C 1
ATOM 3307 O O . LEU A 1 418 ? 9.947 -6.536 16.351 1.00 92.25 418 LEU A O 1
ATOM 3311 N N . ILE A 1 419 ? 8.963 -6.422 14.346 1.00 90.44 419 ILE A N 1
ATOM 3312 C CA . ILE A 1 419 ? 10.170 -6.658 13.555 1.00 90.44 419 ILE A CA 1
ATOM 3313 C C . ILE A 1 419 ? 10.306 -5.506 12.574 1.00 90.44 419 ILE A C 1
ATOM 3315 O O . ILE A 1 419 ? 9.427 -5.310 11.743 1.00 90.44 419 ILE A O 1
ATOM 3319 N N . PHE A 1 420 ? 11.393 -4.753 12.655 1.00 91.06 420 PHE A N 1
ATOM 3320 C CA . PHE A 1 420 ? 11.734 -3.729 11.676 1.00 91.06 420 PHE A CA 1
ATOM 3321 C C . PHE A 1 420 ? 12.627 -4.342 10.596 1.00 91.06 420 PHE A C 1
ATOM 3323 O O . PHE A 1 420 ? 13.689 -4.888 10.893 1.00 91.06 420 PHE A O 1
ATOM 3330 N N . GLY A 1 421 ? 12.172 -4.282 9.346 1.00 85.12 421 GLY A N 1
ATOM 3331 C CA . GLY A 1 421 ? 12.920 -4.734 8.179 1.00 85.12 421 GLY A CA 1
ATOM 3332 C C . GLY A 1 421 ? 14.120 -3.837 7.865 1.00 85.12 421 GLY A C 1
ATOM 3333 O O . GLY A 1 421 ? 14.331 -2.791 8.479 1.00 85.12 421 GLY A O 1
ATOM 3334 N N . ASN A 1 422 ? 14.927 -4.249 6.885 1.00 82.56 422 ASN A N 1
ATOM 3335 C CA . ASN A 1 422 ? 16.177 -3.561 6.540 1.00 82.56 422 ASN A CA 1
ATOM 3336 C C . ASN A 1 422 ? 15.978 -2.165 5.924 1.00 82.56 422 ASN A C 1
ATOM 3338 O O . ASN A 1 422 ? 16.942 -1.402 5.826 1.00 82.56 422 ASN A O 1
ATOM 3342 N N . HIS A 1 423 ? 14.760 -1.845 5.491 1.00 83.88 423 HIS A N 1
ATOM 3343 C CA . HIS A 1 423 ? 14.395 -0.578 4.862 1.00 83.88 423 HIS A CA 1
ATOM 3344 C C . HIS A 1 423 ? 13.347 0.181 5.679 1.00 83.88 423 HIS A C 1
ATOM 3346 O O . HIS A 1 423 ? 12.811 1.192 5.212 1.00 83.88 423 HIS A O 1
ATOM 3352 N N . ALA A 1 424 ? 13.040 -0.311 6.880 1.00 91.12 424 ALA A N 1
ATOM 3353 C CA . ALA A 1 424 ? 12.207 0.403 7.815 1.00 91.12 424 ALA A CA 1
ATOM 3354 C C . ALA A 1 424 ? 12.866 1.733 8.185 1.00 91.12 424 ALA A C 1
ATOM 3356 O O . ALA A 1 424 ? 14.081 1.805 8.367 1.00 91.12 424 ALA A O 1
ATOM 3357 N N . SER A 1 425 ? 12.054 2.774 8.330 1.00 93.00 425 SER A N 1
ATOM 3358 C CA . SER A 1 425 ? 12.504 4.047 8.890 1.00 93.00 425 SER A CA 1
ATOM 3359 C C . SER A 1 425 ? 11.475 4.613 9.850 1.00 93.00 425 SER A C 1
ATOM 3361 O O . SER A 1 425 ? 10.288 4.268 9.794 1.00 93.00 425 SER A O 1
ATOM 3363 N N . VAL A 1 426 ? 11.930 5.474 10.755 1.00 93.12 426 VAL A N 1
ATOM 3364 C CA . VAL A 1 426 ? 11.068 6.130 11.742 1.00 93.12 426 VAL A CA 1
ATOM 3365 C C . VAL A 1 426 ? 11.307 7.626 11.692 1.00 93.12 426 VAL A C 1
ATOM 3367 O O . VAL A 1 426 ? 12.439 8.089 11.769 1.00 93.12 426 VAL A O 1
ATOM 3370 N N . MET A 1 427 ? 10.232 8.399 11.577 1.00 90.31 427 MET A N 1
ATOM 3371 C CA . MET A 1 427 ? 10.313 9.853 11.552 1.00 90.31 427 MET A CA 1
ATOM 3372 C C . MET A 1 427 ? 9.277 10.482 12.469 1.00 90.31 427 MET A C 1
ATOM 3374 O O . MET A 1 427 ? 8.123 10.056 12.536 1.00 90.31 427 MET A O 1
ATOM 3378 N N . ALA A 1 428 ? 9.685 11.552 13.138 1.00 86.50 428 ALA A N 1
ATOM 3379 C CA . ALA A 1 428 ? 8.785 12.422 13.868 1.00 86.50 428 ALA A CA 1
ATOM 3380 C C . ALA A 1 428 ? 8.432 13.643 13.009 1.00 86.50 428 ALA A C 1
ATOM 3382 O O . ALA A 1 428 ? 9.271 14.508 12.760 1.00 86.50 428 ALA A O 1
ATOM 3383 N N . ALA A 1 429 ? 7.186 13.706 12.544 1.00 82.44 429 ALA A N 1
ATOM 3384 C CA . ALA A 1 429 ? 6.692 14.769 11.673 1.00 82.44 429 ALA A CA 1
ATOM 3385 C C . ALA A 1 429 ? 6.056 15.939 12.443 1.00 82.44 429 ALA A C 1
ATOM 3387 O O . ALA A 1 429 ? 6.031 17.054 11.924 1.00 82.44 429 ALA A O 1
ATOM 3388 N N . GLY A 1 430 ? 5.545 15.714 13.659 1.00 70.19 430 GLY A N 1
ATOM 3389 C CA . GLY A 1 430 ? 4.956 16.782 14.475 1.00 70.19 430 GLY A CA 1
ATOM 3390 C C . GLY A 1 430 ? 6.001 17.535 15.305 1.00 70.19 430 GLY A C 1
ATOM 3391 O O . GLY A 1 430 ? 6.264 18.716 15.070 1.00 70.19 430 GLY A O 1
ATOM 3392 N N . ARG A 1 431 ? 6.629 16.872 16.284 1.00 72.44 431 ARG A N 1
ATOM 3393 C CA . ARG A 1 431 ? 7.736 17.424 17.098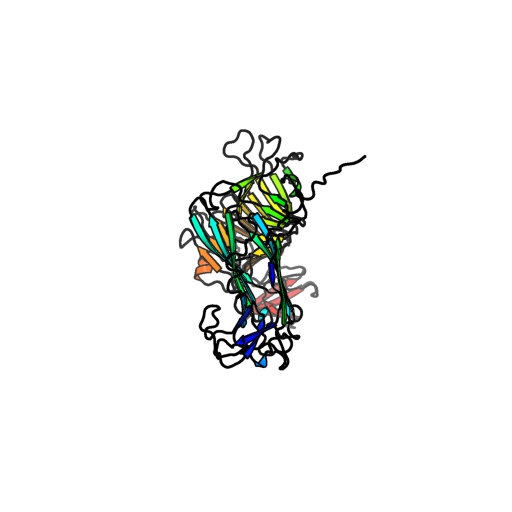 1.00 72.44 431 ARG A CA 1
ATOM 3394 C C . ARG A 1 431 ? 8.982 16.560 16.970 1.00 72.44 431 ARG A C 1
ATOM 3396 O O . ARG A 1 431 ? 8.885 15.348 17.065 1.00 72.44 431 ARG A O 1
ATOM 3403 N N . ALA A 1 432 ? 10.162 17.177 16.898 1.00 67.88 432 ALA A N 1
ATOM 3404 C CA . ALA A 1 432 ? 11.438 16.466 16.720 1.00 67.88 432 ALA A CA 1
ATOM 3405 C C . ALA A 1 432 ? 11.684 15.312 17.721 1.00 67.88 432 ALA A C 1
ATOM 3407 O O . ALA A 1 432 ? 12.340 14.338 17.381 1.00 67.88 432 ALA A O 1
ATOM 3408 N N . ASN A 1 433 ? 11.115 15.390 18.931 1.00 72.12 433 ASN A N 1
ATOM 3409 C CA . ASN A 1 433 ? 11.285 14.382 19.982 1.00 72.12 433 ASN A CA 1
ATOM 3410 C C . ASN A 1 433 ? 10.020 13.553 20.238 1.00 72.12 433 ASN A C 1
ATOM 3412 O O . ASN A 1 433 ? 9.816 13.104 21.366 1.00 72.12 433 ASN A O 1
ATOM 3416 N N . GLU A 1 434 ? 9.128 13.395 19.262 1.00 84.56 434 GLU A N 1
ATOM 3417 C CA . GLU A 1 434 ? 7.961 12.537 19.462 1.00 84.56 434 GLU A CA 1
ATOM 3418 C C . GLU A 1 434 ? 8.353 11.098 19.740 1.00 84.56 434 GLU A C 1
ATOM 3420 O O . GLU A 1 434 ? 9.294 10.570 19.152 1.00 84.56 434 GLU A O 1
ATOM 3425 N N . LYS A 1 435 ? 7.613 10.476 20.656 1.00 87.44 435 LYS A N 1
ATOM 3426 C CA . LYS A 1 435 ? 7.872 9.121 21.116 1.00 87.44 435 LYS A CA 1
ATOM 3427 C C . LYS A 1 435 ? 6.617 8.276 20.985 1.00 87.44 435 LYS A C 1
ATOM 3429 O O . LYS A 1 435 ? 5.507 8.757 21.217 1.00 87.44 435 LYS A O 1
ATOM 3434 N N . VAL A 1 436 ? 6.815 7.002 20.689 1.00 90.12 436 VAL A N 1
ATOM 3435 C CA . VAL A 1 436 ? 5.812 5.957 20.851 1.00 90.12 436 VAL A CA 1
ATOM 3436 C C . VAL A 1 436 ? 6.185 5.112 22.059 1.00 90.12 436 VAL A C 1
ATOM 3438 O O . VAL A 1 436 ? 7.336 4.711 22.233 1.00 90.12 436 VAL A O 1
ATOM 3441 N N . ARG A 1 437 ? 5.217 4.855 22.934 1.00 91.56 437 ARG A N 1
ATOM 3442 C CA . ARG A 1 437 ? 5.427 3.946 24.061 1.00 91.56 437 ARG A CA 1
ATOM 3443 C C . ARG A 1 437 ? 5.149 2.536 23.606 1.00 91.56 437 ARG A C 1
ATOM 3445 O O . ARG A 1 437 ? 4.062 2.269 23.113 1.00 91.56 437 ARG A O 1
ATOM 3452 N N . VAL A 1 438 ? 6.090 1.635 23.797 1.00 90.62 438 VAL A N 1
ATOM 3453 C CA . VAL A 1 438 ? 5.864 0.211 23.591 1.00 90.62 438 VAL A CA 1
ATOM 3454 C C . VAL A 1 438 ? 5.651 -0.404 24.959 1.00 90.62 438 VAL A C 1
ATOM 3456 O O . VAL A 1 438 ? 6.441 -0.144 25.854 1.00 90.62 438 VAL A O 1
ATOM 3459 N N . LYS A 1 439 ? 4.606 -1.205 25.128 1.00 89.88 439 LYS A N 1
ATOM 3460 C CA . LYS A 1 439 ? 4.334 -2.008 26.320 1.00 89.88 439 LYS A CA 1
ATOM 3461 C C . LYS A 1 439 ? 4.437 -3.472 25.933 1.00 89.88 439 LYS A C 1
ATOM 3463 O O . LYS A 1 439 ? 3.626 -3.945 25.141 1.00 89.88 439 LYS A O 1
ATOM 3468 N N . ALA A 1 440 ? 5.410 -4.191 26.477 1.00 74.38 440 ALA A N 1
ATOM 3469 C CA . ALA A 1 440 ? 5.562 -5.621 26.242 1.00 74.38 440 ALA A CA 1
ATOM 3470 C C . ALA A 1 440 ? 6.056 -6.329 27.501 1.00 74.38 440 ALA A C 1
ATOM 3472 O O . ALA A 1 440 ? 6.740 -5.746 28.344 1.00 74.38 440 ALA A O 1
ATOM 3473 N N . SER A 1 441 ? 5.732 -7.614 27.612 1.00 64.69 441 SER A N 1
ATOM 3474 C CA . SER A 1 441 ? 6.303 -8.491 28.630 1.00 64.69 441 SER A CA 1
ATOM 3475 C C . SER A 1 441 ? 6.212 -9.954 28.174 1.00 64.69 441 SER A C 1
ATOM 3477 O O . SER A 1 441 ? 5.110 -10.508 28.174 1.00 64.69 441 SER A O 1
ATOM 3479 N N . PRO A 1 442 ? 7.325 -10.605 27.777 1.00 65.31 442 PRO A N 1
ATOM 3480 C CA . PRO A 1 442 ? 8.649 -10.043 27.467 1.00 65.31 442 PRO A CA 1
ATOM 3481 C C . PRO A 1 442 ? 8.680 -9.212 26.171 1.00 65.31 442 PRO A C 1
ATOM 3483 O O . PRO A 1 442 ? 7.796 -9.318 25.325 1.00 65.31 442 PRO A O 1
ATOM 3486 N N . TRP A 1 443 ? 9.741 -8.420 25.983 1.00 66.50 443 TRP A N 1
ATOM 3487 C CA . TRP A 1 443 ? 9.989 -7.690 24.735 1.00 66.50 443 TRP A CA 1
ATOM 3488 C C . TRP A 1 443 ? 10.484 -8.616 23.623 1.00 66.50 443 TRP A C 1
ATOM 3490 O O . TRP A 1 443 ? 11.540 -9.238 23.761 1.00 66.50 443 TRP A O 1
ATOM 3500 N N . GLN A 1 444 ? 9.787 -8.625 22.488 1.00 77.12 444 GLN A N 1
ATOM 3501 C CA . GLN A 1 444 ? 10.286 -9.206 21.238 1.00 77.12 444 GLN A CA 1
ATOM 3502 C C . GLN A 1 444 ? 10.276 -8.158 20.133 1.00 77.12 444 GLN A C 1
ATOM 3504 O O . GLN A 1 444 ? 9.440 -8.180 19.229 1.00 77.12 444 GLN A O 1
ATOM 3509 N N . ILE A 1 445 ? 11.194 -7.204 20.256 1.00 84.19 445 ILE A N 1
ATOM 3510 C CA . ILE A 1 445 ? 11.390 -6.170 19.248 1.00 84.19 445 ILE A CA 1
ATOM 3511 C C . ILE A 1 445 ? 12.719 -6.432 18.558 1.00 84.19 445 ILE A C 1
ATOM 3513 O O . ILE A 1 445 ? 13.762 -6.347 19.207 1.00 84.19 445 ILE A O 1
ATOM 3517 N N . ASP A 1 446 ? 12.683 -6.733 17.267 1.00 84.44 446 ASP A N 1
ATOM 3518 C CA . ASP A 1 446 ? 13.867 -6.664 16.419 1.00 84.44 446 ASP A CA 1
ATOM 3519 C C . ASP A 1 446 ? 13.895 -5.321 15.719 1.00 84.44 446 ASP A C 1
ATOM 3521 O O . ASP A 1 446 ? 12.987 -4.965 14.974 1.00 84.44 446 ASP A O 1
ATOM 3525 N N . TRP A 1 447 ? 14.945 -4.565 16.005 1.00 83.81 447 TRP A N 1
ATOM 3526 C CA . TRP A 1 447 ? 15.123 -3.225 15.480 1.00 83.81 447 TRP A CA 1
ATOM 3527 C C . TRP A 1 447 ? 15.732 -3.197 14.078 1.00 83.81 447 TRP A C 1
ATOM 3529 O O . TRP A 1 447 ? 15.896 -2.103 13.539 1.00 83.81 447 TRP A O 1
ATOM 3539 N N . GLY A 1 448 ? 16.124 -4.346 13.522 1.00 84.38 448 GLY A N 1
ATOM 3540 C CA . GLY A 1 448 ? 16.736 -4.436 12.202 1.00 84.38 448 GLY A CA 1
ATOM 3541 C C . GLY A 1 448 ? 17.894 -3.453 12.031 1.00 84.38 448 GLY A C 1
ATOM 3542 O O . GLY A 1 448 ? 18.809 -3.372 12.860 1.00 84.38 448 GLY A O 1
ATOM 3543 N N . THR A 1 449 ? 17.829 -2.667 10.959 1.00 84.06 449 THR A N 1
ATOM 3544 C CA . THR A 1 449 ? 18.837 -1.666 10.575 1.00 84.06 449 THR A CA 1
ATOM 3545 C C . THR A 1 449 ? 18.558 -0.260 11.107 1.00 84.06 449 THR A C 1
ATOM 3547 O O . THR A 1 449 ? 19.327 0.649 10.788 1.00 84.06 449 THR A O 1
ATOM 3550 N N . LEU A 1 450 ? 17.527 -0.064 11.942 1.00 85.38 450 LEU A N 1
ATOM 3551 C CA . LEU A 1 450 ? 17.191 1.259 12.473 1.00 85.38 450 LEU A CA 1
ATOM 3552 C C . LEU A 1 450 ? 18.388 1.905 13.184 1.00 85.38 450 LEU A C 1
ATOM 3554 O O . LEU A 1 450 ? 19.085 1.279 14.004 1.00 85.38 450 LEU A O 1
ATOM 3558 N N . SER A 1 451 ? 18.603 3.184 12.895 1.00 85.50 451 SER A N 1
ATOM 3559 C CA . SER A 1 451 ? 19.632 4.005 13.526 1.00 85.50 451 SER A CA 1
ATOM 3560 C C . SER A 1 451 ? 19.343 4.237 15.015 1.00 85.50 451 SER A C 1
ATOM 3562 O O . SER A 1 451 ? 18.251 3.974 15.521 1.00 85.50 451 SER A O 1
ATOM 3564 N N . LEU A 1 452 ? 20.341 4.724 15.760 1.00 83.00 452 LEU A N 1
ATOM 3565 C CA . LEU A 1 452 ? 20.146 5.072 17.175 1.00 83.00 452 LEU A CA 1
ATOM 3566 C C . LEU A 1 452 ? 19.157 6.232 17.356 1.00 83.00 452 LEU A C 1
ATOM 3568 O O . LEU A 1 452 ? 18.410 6.229 18.327 1.00 83.00 452 LEU A O 1
ATOM 3572 N N . GLU A 1 453 ? 19.143 7.185 16.423 1.00 86.75 453 GLU A N 1
ATOM 3573 C CA . GLU A 1 453 ? 18.194 8.303 16.412 1.00 86.75 453 GLU A CA 1
ATOM 3574 C C . GLU A 1 453 ? 16.761 7.799 16.209 1.00 86.75 453 GLU A C 1
ATOM 3576 O O . GLU A 1 453 ? 15.861 8.162 16.960 1.00 86.75 453 GLU A O 1
ATOM 3581 N N . GLU A 1 454 ? 16.562 6.861 15.284 1.00 89.94 454 GLU A N 1
ATOM 3582 C CA . GLU A 1 454 ? 15.247 6.262 15.041 1.00 89.94 454 GLU A CA 1
ATOM 3583 C C . GLU A 1 454 ? 14.758 5.430 16.229 1.00 89.94 454 GLU A C 1
ATOM 3585 O O . GLU A 1 454 ? 13.592 5.507 16.616 1.00 89.94 454 GLU A O 1
ATOM 3590 N N . LYS A 1 455 ? 15.659 4.667 16.856 1.00 88.69 455 LYS A N 1
ATOM 3591 C CA . LYS A 1 455 ? 15.364 3.899 18.076 1.00 88.69 455 LYS A CA 1
ATOM 3592 C C . LYS A 1 455 ? 15.009 4.795 19.256 1.00 88.69 455 LYS A C 1
ATOM 3594 O O . LYS A 1 455 ? 14.205 4.389 20.092 1.00 88.69 455 LYS A O 1
ATOM 3599 N N . ASP A 1 456 ? 15.565 6.006 19.320 1.00 87.19 456 ASP A N 1
ATOM 3600 C CA . ASP A 1 456 ? 15.252 6.962 20.382 1.00 87.19 456 ASP A CA 1
ATOM 3601 C C . ASP A 1 456 ? 13.757 7.309 20.377 1.00 87.19 456 ASP A C 1
ATOM 3603 O O . ASP A 1 456 ? 13.209 7.632 21.427 1.00 87.19 456 ASP A O 1
ATOM 3607 N N . HIS A 1 457 ? 13.044 7.180 19.251 1.00 89.88 457 HIS A N 1
ATOM 3608 C CA . HIS A 1 457 ? 11.597 7.398 19.189 1.00 89.88 457 HIS A CA 1
ATOM 3609 C C . HIS A 1 457 ? 10.749 6.380 19.977 1.00 89.88 457 HIS A C 1
ATOM 3611 O O . HIS A 1 457 ? 9.540 6.579 20.092 1.00 89.88 457 HIS A O 1
ATOM 3617 N N . PHE A 1 458 ? 11.329 5.335 20.574 1.00 89.75 458 PHE A N 1
ATOM 3618 C CA . PHE A 1 458 ? 10.590 4.311 21.316 1.00 89.75 458 PHE A CA 1
ATOM 3619 C C . PHE A 1 458 ? 10.888 4.363 22.816 1.00 89.75 458 PHE A C 1
ATOM 3621 O O . PHE A 1 458 ? 12.029 4.236 23.253 1.00 89.75 458 PHE A O 1
ATOM 3628 N N . ILE A 1 459 ? 9.836 4.476 23.627 1.00 87.88 459 ILE A N 1
ATOM 3629 C CA . ILE A 1 459 ? 9.912 4.330 25.085 1.00 87.88 459 ILE A CA 1
ATOM 3630 C C . ILE A 1 459 ? 9.406 2.936 25.444 1.00 87.88 459 ILE A C 1
ATOM 3632 O O . ILE A 1 459 ? 8.229 2.645 25.254 1.00 87.88 459 ILE A O 1
ATOM 3636 N N . LEU A 1 460 ? 10.270 2.078 25.980 1.00 85.62 460 LEU A N 1
ATOM 3637 C CA . LEU A 1 460 ? 9.880 0.738 26.423 1.00 85.62 460 LEU A CA 1
ATOM 3638 C C . LEU A 1 460 ? 9.348 0.792 27.866 1.00 85.62 460 LEU A C 1
ATOM 3640 O O . LEU A 1 460 ? 10.099 1.044 28.805 1.00 85.62 460 LEU A O 1
ATOM 3644 N N . GLU A 1 461 ? 8.051 0.553 28.044 1.00 81.50 461 GLU A N 1
ATOM 3645 C CA . GLU A 1 461 ? 7.355 0.489 29.335 1.00 81.50 461 GLU A CA 1
ATOM 3646 C C . GLU A 1 461 ? 7.094 -0.964 29.763 1.00 81.50 461 GLU A C 1
ATOM 3648 O O . GLU A 1 461 ? 6.185 -1.632 29.267 1.00 81.50 461 GLU A O 1
ATOM 3653 N N . GLY A 1 462 ? 7.899 -1.477 30.694 1.00 63.53 462 GLY A N 1
ATOM 3654 C CA . GLY A 1 462 ? 7.699 -2.812 31.260 1.00 63.53 462 GLY A CA 1
ATOM 3655 C C . GLY A 1 462 ? 6.865 -2.722 32.531 1.00 63.53 462 GLY A C 1
ATOM 3656 O O . GLY A 1 462 ? 7.187 -1.921 33.404 1.00 63.53 462 GLY A O 1
ATOM 3657 N N . ASN A 1 463 ? 5.829 -3.552 32.671 1.00 49.66 463 ASN A N 1
ATOM 3658 C CA . ASN A 1 463 ? 5.267 -3.818 33.997 1.00 49.66 463 ASN A CA 1
ATOM 3659 C C . ASN A 1 463 ? 6.346 -4.545 34.809 1.00 49.66 463 ASN A C 1
ATOM 3661 O O . ASN A 1 463 ? 6.811 -5.585 34.344 1.00 49.66 463 ASN A O 1
ATOM 3665 N N . ASP A 1 464 ? 6.752 -3.971 35.946 1.00 42.78 464 ASP A N 1
ATOM 3666 C CA . ASP A 1 464 ? 7.676 -4.507 36.958 1.00 42.78 464 ASP A CA 1
ATOM 3667 C C . ASP A 1 464 ? 8.400 -5.802 36.555 1.00 42.78 464 ASP A C 1
ATOM 3669 O O . ASP A 1 464 ? 7.935 -6.922 36.776 1.00 42.78 464 ASP A O 1
ATOM 3673 N N . ILE A 1 465 ? 9.568 -5.631 35.942 1.00 44.69 465 ILE A N 1
ATOM 3674 C CA . ILE A 1 465 ? 10.482 -6.722 35.619 1.00 44.69 465 ILE A CA 1
ATOM 3675 C C . ILE A 1 465 ? 11.184 -7.166 36.917 1.00 44.69 465 ILE A C 1
ATOM 3677 O O . ILE A 1 465 ? 11.909 -6.358 37.501 1.00 44.69 465 ILE A O 1
ATOM 3681 N N . PRO A 1 466 ? 11.073 -8.435 37.364 1.00 40.91 466 PRO A N 1
ATOM 3682 C CA . PRO A 1 466 ? 12.120 -9.025 38.184 1.00 40.91 466 PRO A CA 1
ATOM 3683 C C . PRO A 1 466 ? 13.372 -9.144 37.309 1.00 40.91 466 PRO A C 1
ATOM 3685 O O . PRO A 1 466 ? 13.441 -10.016 36.456 1.00 40.91 466 PRO A O 1
ATOM 3688 N N . ASP A 1 467 ? 14.294 -8.198 37.464 1.00 39.25 467 ASP A N 1
ATOM 3689 C CA . ASP A 1 467 ? 15.704 -8.214 37.044 1.00 39.25 467 ASP A CA 1
ATOM 3690 C C . ASP A 1 467 ? 16.092 -9.256 35.954 1.00 39.25 467 ASP A C 1
ATOM 3692 O O . ASP A 1 467 ? 16.855 -10.195 36.186 1.00 39.25 467 ASP A O 1
ATOM 3696 N N . TYR A 1 468 ? 15.548 -9.117 34.733 1.00 47.69 468 TYR A N 1
ATOM 3697 C CA . TYR A 1 468 ? 15.839 -9.997 33.583 1.00 47.69 468 TYR A CA 1
ATOM 3698 C C . TYR A 1 468 ? 17.172 -9.660 32.887 1.00 47.69 468 TYR A C 1
ATOM 3700 O O . TYR A 1 468 ? 17.437 -10.147 31.783 1.00 47.69 468 TYR A O 1
ATOM 3708 N N . GLU A 1 469 ? 18.057 -8.862 33.495 1.00 48.50 469 GLU A N 1
ATOM 3709 C CA . GLU A 1 469 ? 19.352 -8.535 32.882 1.00 48.50 469 GLU A CA 1
ATOM 3710 C C . GLU A 1 469 ? 20.202 -9.784 32.571 1.00 48.50 469 GLU A C 1
ATOM 3712 O O . GLU A 1 469 ? 21.060 -9.737 31.685 1.00 48.50 469 GLU A O 1
ATOM 3717 N N . THR A 1 470 ? 19.902 -10.936 33.181 1.00 58.00 470 THR A N 1
ATOM 3718 C CA . THR A 1 470 ? 20.713 -12.160 33.094 1.00 58.00 470 THR A CA 1
ATOM 3719 C C . THR A 1 470 ? 20.216 -13.253 32.137 1.00 58.00 470 THR A C 1
ATOM 3721 O O . THR A 1 470 ? 21.001 -14.152 31.847 1.00 58.00 470 THR A O 1
ATOM 3724 N N . HIS A 1 471 ? 18.991 -13.176 31.598 1.00 68.81 471 HIS A N 1
ATOM 3725 C CA . HIS A 1 471 ? 18.387 -14.279 30.825 1.00 68.81 471 HIS A CA 1
ATOM 3726 C C . HIS A 1 471 ? 18.437 -14.074 29.295 1.00 68.81 471 HIS A C 1
ATOM 3728 O O . HIS A 1 471 ? 18.218 -12.969 28.788 1.00 68.81 471 HIS A O 1
ATOM 3734 N N . TYR A 1 472 ? 18.718 -15.132 28.532 1.00 79.81 472 TYR A N 1
ATOM 3735 C CA . TYR A 1 472 ? 18.931 -15.103 27.074 1.00 79.81 472 TYR A CA 1
ATOM 3736 C C . TYR A 1 472 ? 17.755 -15.607 26.246 1.00 79.81 472 TYR A C 1
ATOM 3738 O O . TYR A 1 472 ? 17.660 -15.287 25.057 1.00 79.81 472 TYR A O 1
ATOM 3746 N N . PHE A 1 473 ? 16.838 -16.327 26.880 1.00 83.50 473 PHE A N 1
ATOM 3747 C CA . PHE A 1 473 ? 15.693 -16.939 26.228 1.00 83.50 473 PHE A CA 1
ATOM 3748 C C . PHE A 1 473 ? 14.499 -17.089 27.173 1.00 83.50 473 PHE A C 1
ATOM 3750 O O . PHE A 1 473 ? 14.621 -16.955 28.390 1.00 83.50 473 PHE A O 1
ATOM 3757 N N . TYR A 1 474 ? 13.341 -17.389 26.598 1.00 79.44 474 TYR A N 1
ATOM 3758 C CA . TYR A 1 474 ? 12.091 -17.696 27.292 1.00 79.44 474 TYR A CA 1
ATOM 3759 C C . TYR A 1 474 ? 11.198 -18.571 26.380 1.00 79.44 474 TYR A C 1
ATOM 3761 O O . TYR A 1 474 ? 11.461 -18.666 25.188 1.00 79.44 474 TYR A O 1
ATOM 3769 N N . PRO A 1 475 ? 10.127 -19.200 26.885 1.00 72.94 475 PRO A N 1
ATOM 3770 C CA . PRO A 1 475 ? 9.898 -19.443 28.297 1.00 72.94 475 PRO A CA 1
ATOM 3771 C C . PRO A 1 475 ? 10.950 -20.411 28.846 1.00 72.94 475 PRO A C 1
ATOM 3773 O O . PRO A 1 475 ? 11.568 -21.188 28.121 1.00 72.94 475 PRO A O 1
ATOM 3776 N N . ASN A 1 476 ? 11.178 -20.338 30.149 1.00 82.50 476 ASN A N 1
ATOM 3777 C CA . ASN A 1 476 ? 12.027 -21.275 30.861 1.00 82.50 476 ASN A CA 1
ATOM 3778 C C . ASN A 1 476 ? 11.475 -21.434 32.286 1.00 82.50 476 ASN A C 1
ATOM 3780 O O . ASN A 1 476 ? 11.609 -20.500 33.078 1.00 82.50 476 ASN A O 1
ATOM 3784 N N . PRO A 1 477 ? 10.826 -22.561 32.632 1.00 86.25 477 PRO A N 1
ATOM 3785 C CA . PRO A 1 477 ? 10.724 -23.808 31.865 1.00 86.25 477 PRO A CA 1
ATOM 3786 C C . PRO A 1 477 ? 9.933 -23.706 30.552 1.00 86.25 477 PRO A C 1
ATOM 3788 O O . PRO A 1 477 ? 9.078 -22.837 30.407 1.00 86.25 477 PRO A O 1
ATOM 3791 N N . THR A 1 478 ? 10.186 -24.622 29.617 1.00 86.94 478 THR A N 1
ATOM 3792 C CA . THR A 1 478 ? 9.470 -24.730 28.337 1.00 86.94 478 THR A CA 1
ATOM 3793 C C . THR A 1 478 ? 8.945 -26.142 28.073 1.00 86.94 478 THR A C 1
ATOM 3795 O O . THR A 1 478 ? 9.536 -27.130 28.503 1.00 86.94 478 THR A O 1
ATOM 3798 N N . SER A 1 479 ? 7.830 -26.225 27.339 1.00 86.81 479 SER A N 1
ATOM 3799 C CA . SER A 1 479 ? 7.369 -27.460 26.704 1.00 86.81 479 SER A CA 1
ATOM 3800 C C . SER A 1 479 ? 8.122 -27.670 25.394 1.00 86.81 479 SER A C 1
ATOM 3802 O O . SER A 1 479 ? 9.206 -28.212 25.443 1.00 86.81 479 SER A O 1
ATOM 3804 N N . ASN A 1 480 ? 7.624 -27.269 24.228 1.00 88.06 480 ASN A N 1
ATOM 3805 C CA . ASN A 1 480 ? 8.246 -27.694 22.965 1.00 88.06 480 ASN A CA 1
ATOM 3806 C C . ASN A 1 480 ? 9.037 -26.607 22.253 1.00 88.06 480 ASN A C 1
ATOM 3808 O O . ASN A 1 480 ? 9.717 -26.914 21.290 1.00 88.06 480 ASN A O 1
ATOM 3812 N N . GLU A 1 481 ? 8.974 -25.363 22.709 1.00 85.94 481 GLU A N 1
ATOM 3813 C CA . GLU A 1 481 ? 9.554 -24.246 21.975 1.00 85.94 481 GLU A CA 1
ATOM 3814 C C . GLU A 1 481 ? 10.156 -23.228 22.923 1.00 85.94 481 GLU A C 1
ATOM 3816 O O . GLU A 1 481 ? 9.579 -22.897 23.961 1.00 85.94 481 GLU A O 1
ATOM 3821 N N . MET A 1 482 ? 11.302 -22.685 22.552 1.00 87.06 482 MET A N 1
ATOM 3822 C CA . MET A 1 482 ? 11.862 -21.523 23.227 1.00 87.06 482 MET A CA 1
ATOM 3823 C C . MET A 1 482 ? 12.201 -20.438 22.220 1.00 87.06 482 MET A C 1
ATOM 3825 O O . MET A 1 482 ? 12.313 -20.681 21.028 1.00 87.06 482 MET A O 1
ATOM 3829 N N . TYR A 1 483 ? 12.402 -19.236 22.715 1.00 81.00 483 TYR A N 1
ATOM 3830 C CA . TYR A 1 483 ? 12.601 -18.035 21.937 1.00 81.00 483 TYR A CA 1
ATOM 3831 C C . TYR A 1 483 ? 13.782 -17.290 22.533 1.00 81.00 483 TYR A C 1
ATOM 3833 O O . TYR A 1 483 ? 13.866 -17.114 23.750 1.00 81.00 483 TYR A O 1
ATOM 3841 N N . PHE A 1 484 ? 14.698 -16.837 21.687 1.00 82.00 484 PHE A N 1
ATOM 3842 C CA . PHE A 1 484 ? 15.753 -15.937 22.128 1.00 82.00 484 PHE A CA 1
ATOM 3843 C C . PHE A 1 484 ? 15.208 -14.519 22.255 1.00 82.00 484 PHE A C 1
ATOM 3845 O O . PHE A 1 484 ? 14.380 -14.079 21.456 1.00 82.00 484 PHE A O 1
ATOM 3852 N N . PHE A 1 485 ? 15.706 -13.768 23.235 1.00 74.50 485 PHE A N 1
ATOM 3853 C CA . PHE A 1 485 ? 15.464 -12.328 23.241 1.00 74.50 485 PHE A CA 1
ATOM 3854 C C . PHE A 1 485 ? 16.139 -11.690 22.026 1.00 74.50 485 PHE A C 1
ATOM 3856 O O . PHE A 1 485 ? 17.277 -12.029 21.704 1.00 74.50 485 PHE A O 1
ATOM 3863 N N . ALA A 1 486 ? 15.487 -10.701 21.414 1.00 64.31 486 ALA A N 1
ATOM 3864 C CA . ALA A 1 486 ? 15.974 -10.050 20.195 1.00 64.31 486 ALA A CA 1
ATOM 3865 C C . ALA A 1 486 ? 17.409 -9.495 20.309 1.00 64.31 486 ALA A C 1
ATOM 3867 O O . ALA A 1 486 ? 18.165 -9.535 19.345 1.00 64.31 486 ALA A O 1
ATOM 3868 N N . ARG A 1 487 ? 17.846 -9.084 21.511 1.00 66.81 487 ARG A N 1
ATOM 3869 C CA . ARG A 1 487 ? 19.241 -8.676 21.790 1.00 66.81 487 ARG A CA 1
ATOM 3870 C C . ARG A 1 487 ? 20.299 -9.754 21.497 1.00 66.81 487 ARG A C 1
ATOM 3872 O O . ARG A 1 487 ? 21.483 -9.442 21.432 1.00 66.81 487 ARG A O 1
ATOM 3879 N N . GLN A 1 488 ? 19.891 -11.015 21.394 1.00 76.75 488 GLN A N 1
ATOM 3880 C CA . GLN A 1 488 ? 20.762 -12.135 21.054 1.00 76.75 488 GLN A CA 1
ATOM 3881 C C . GLN A 1 488 ? 20.757 -12.450 19.557 1.00 76.75 488 GLN A C 1
ATOM 3883 O O . GLN A 1 488 ? 21.559 -13.276 19.138 1.00 76.75 488 GLN A O 1
ATOM 3888 N N . SER A 1 489 ? 19.898 -11.808 18.755 1.00 73.19 489 SER A N 1
ATOM 3889 C CA . SER A 1 489 ? 19.770 -12.080 17.320 1.00 73.19 489 SER A CA 1
ATOM 3890 C C . SER A 1 489 ? 21.132 -12.022 16.615 1.00 73.19 489 SER A C 1
ATOM 3892 O O . SER A 1 489 ? 21.941 -11.124 16.857 1.00 73.19 489 SER A O 1
ATOM 3894 N N . GLY A 1 490 ? 21.424 -13.034 15.797 1.00 68.75 490 GLY A N 1
ATOM 3895 C CA . GLY A 1 490 ? 22.696 -13.203 15.090 1.00 68.75 490 GLY A CA 1
ATOM 3896 C C . GLY A 1 490 ? 23.830 -13.834 15.908 1.00 68.75 490 GLY A C 1
ATOM 3897 O O . GLY A 1 490 ? 24.827 -14.264 15.324 1.00 68.75 490 GLY A O 1
ATOM 3898 N N . GLN A 1 491 ? 23.707 -13.957 17.235 1.00 81.56 491 GLN A N 1
ATOM 3899 C CA . GLN A 1 491 ? 24.703 -14.667 18.044 1.00 81.56 491 GLN A CA 1
ATOM 3900 C C . GLN A 1 491 ? 24.579 -16.177 17.875 1.00 81.56 491 GLN A C 1
ATOM 3902 O O . GLN A 1 491 ? 23.485 -16.709 17.722 1.00 81.56 491 GLN A O 1
ATOM 3907 N N . LYS A 1 492 ? 25.692 -16.903 17.962 1.00 88.00 492 LYS A N 1
ATOM 3908 C CA . LYS A 1 492 ? 25.649 -18.368 17.937 1.00 88.00 492 LYS A CA 1
ATOM 3909 C C . LYS A 1 492 ? 25.181 -18.910 19.280 1.00 88.00 492 LYS A C 1
ATOM 3911 O O . LYS A 1 492 ? 25.674 -18.463 20.319 1.00 88.00 492 LYS A O 1
ATOM 3916 N N . TYR A 1 493 ? 24.296 -19.900 19.240 1.00 93.88 493 TYR A N 1
ATOM 3917 C CA . TYR A 1 493 ? 23.946 -20.693 20.408 1.00 93.88 493 TYR A CA 1
ATOM 3918 C C . TYR A 1 493 ? 24.422 -22.138 20.275 1.00 93.88 493 TYR A C 1
ATOM 3920 O O . TYR A 1 493 ? 24.541 -22.685 19.177 1.00 93.88 493 TYR A O 1
ATOM 3928 N N . THR A 1 494 ? 24.665 -22.767 21.419 1.00 95.19 494 THR A N 1
ATOM 3929 C CA . THR A 1 494 ? 24.884 -24.210 21.546 1.00 95.19 494 THR A CA 1
ATOM 3930 C C . THR A 1 494 ? 24.019 -24.728 22.683 1.00 95.19 494 THR A C 1
ATOM 3932 O O . THR A 1 494 ? 24.065 -24.176 23.777 1.00 95.19 494 THR A O 1
ATOM 3935 N N . LEU A 1 495 ? 23.238 -25.776 22.441 1.00 96.12 495 LEU A N 1
ATOM 3936 C CA . LEU A 1 495 ? 22.468 -26.477 23.461 1.00 96.12 495 LEU A CA 1
ATOM 3937 C C . LEU A 1 495 ? 23.125 -27.826 23.754 1.00 96.12 495 LEU A C 1
ATOM 3939 O O . LEU A 1 495 ? 23.319 -28.634 22.842 1.00 96.12 495 LEU A O 1
ATOM 3943 N N . SER A 1 496 ? 23.436 -28.089 25.017 1.00 96.31 496 SER A N 1
ATOM 3944 C CA . SER A 1 496 ? 24.061 -29.327 25.479 1.00 96.31 496 SER A CA 1
ATOM 3945 C C . SER A 1 496 ? 23.301 -29.969 26.639 1.00 96.31 496 SER A C 1
ATOM 3947 O O . SER A 1 496 ? 22.562 -29.312 27.376 1.00 96.31 496 SER A O 1
ATOM 3949 N N . ASP A 1 497 ? 23.466 -31.282 26.798 1.00 95.19 497 ASP A N 1
ATOM 3950 C CA . ASP A 1 497 ? 23.055 -31.971 28.023 1.00 95.19 497 ASP A CA 1
ATOM 3951 C C . ASP A 1 497 ? 24.049 -31.723 29.175 1.00 95.19 497 ASP A C 1
ATOM 3953 O O . ASP A 1 497 ? 25.111 -31.119 29.008 1.00 95.19 497 ASP A O 1
ATOM 3957 N N . LEU A 1 498 ? 23.726 -32.229 30.369 1.00 92.69 498 LEU A N 1
ATOM 3958 C CA . LEU A 1 498 ? 24.580 -32.094 31.556 1.00 92.69 498 LEU A CA 1
ATOM 3959 C C . LEU A 1 498 ? 25.924 -32.840 31.457 1.00 92.69 498 LEU A C 1
ATOM 3961 O O . LEU A 1 498 ? 26.790 -32.634 32.305 1.00 92.69 498 LEU A O 1
ATOM 3965 N N . THR A 1 499 ? 26.117 -33.701 30.453 1.00 92.44 499 THR A N 1
ATOM 3966 C CA . THR A 1 499 ? 27.408 -34.355 30.180 1.00 92.44 499 THR A CA 1
ATOM 3967 C C . THR A 1 499 ? 28.305 -33.510 29.274 1.00 92.44 499 THR A C 1
ATOM 3969 O O . THR A 1 499 ? 29.463 -33.863 29.054 1.00 92.44 499 THR A O 1
ATOM 3972 N N . GLY A 1 500 ? 27.793 -32.384 28.763 1.00 89.19 500 GLY A N 1
ATOM 3973 C CA . GLY A 1 500 ? 28.477 -31.518 27.807 1.00 89.19 500 GLY A CA 1
ATOM 3974 C C . GLY A 1 500 ? 28.325 -31.975 26.356 1.00 89.19 500 GLY A C 1
ATOM 3975 O O . GLY A 1 500 ? 28.939 -31.385 25.466 1.00 89.19 500 GLY A O 1
ATOM 3976 N N . LYS A 1 501 ? 27.509 -33.001 26.078 1.00 94.44 501 LYS A N 1
ATOM 3977 C CA . LYS A 1 501 ? 27.227 -33.422 24.705 1.00 94.44 501 LYS A CA 1
ATOM 3978 C C . LYS A 1 501 ? 26.337 -32.377 24.043 1.00 94.44 501 LYS A C 1
ATOM 3980 O O . LYS A 1 501 ? 25.229 -32.111 24.504 1.00 94.44 501 LYS A O 1
ATOM 3985 N N . VAL A 1 502 ? 26.815 -31.810 22.939 1.00 94.88 502 VAL A N 1
ATOM 3986 C CA . VAL A 1 502 ? 26.043 -30.873 22.117 1.00 94.88 502 VAL A CA 1
ATOM 3987 C C . VAL A 1 502 ? 24.898 -31.619 21.437 1.00 94.88 502 VAL A C 1
ATOM 3989 O O . VAL A 1 502 ? 25.120 -32.606 20.735 1.00 94.88 502 VAL A O 1
ATOM 3992 N N . LEU A 1 503 ? 23.679 -31.144 21.663 1.00 95.38 503 LEU A N 1
ATOM 3993 C CA . LEU A 1 503 ? 22.449 -31.676 21.082 1.00 95.38 503 LEU A CA 1
ATOM 3994 C C . LEU A 1 503 ? 21.998 -30.833 19.894 1.00 95.38 503 LEU A C 1
ATOM 3996 O O . LEU A 1 503 ? 21.566 -31.380 18.886 1.00 95.38 503 LEU A O 1
ATOM 4000 N N . MET A 1 504 ? 22.153 -29.513 20.001 1.00 93.06 504 MET A N 1
ATOM 4001 C CA . MET A 1 504 ? 21.836 -28.565 18.938 1.00 93.06 504 MET A CA 1
ATOM 4002 C C . MET A 1 504 ? 22.811 -27.395 18.945 1.00 93.06 504 MET A C 1
ATOM 4004 O O . MET A 1 504 ? 23.412 -27.069 19.967 1.00 93.06 504 MET A O 1
ATOM 4008 N N . HIS A 1 505 ? 22.941 -26.732 17.807 1.00 92.69 505 HIS A N 1
ATOM 4009 C CA . HIS A 1 505 ? 23.634 -25.460 17.685 1.00 92.69 505 HIS A CA 1
ATOM 4010 C C . HIS A 1 505 ? 23.045 -24.692 16.508 1.00 92.69 505 HIS A C 1
ATOM 4012 O O . HIS A 1 505 ? 22.487 -25.283 15.584 1.00 92.69 505 HIS A O 1
ATOM 4018 N N . GLY A 1 506 ? 23.195 -23.379 16.525 1.00 88.19 506 GLY A N 1
ATOM 4019 C CA . GLY A 1 506 ? 22.701 -22.532 15.454 1.00 88.19 506 GLY A CA 1
ATOM 4020 C C . GLY A 1 506 ? 22.981 -21.072 15.735 1.00 88.19 506 GLY A C 1
ATOM 4021 O O . GLY A 1 506 ? 23.837 -20.734 16.556 1.00 88.19 506 GLY A O 1
ATOM 4022 N N . SER A 1 507 ? 22.241 -20.210 15.056 1.00 84.06 507 SER A N 1
ATOM 4023 C CA . SER A 1 507 ? 22.213 -18.782 15.342 1.00 84.06 507 SER A CA 1
ATOM 4024 C C . SER A 1 507 ? 20.914 -18.451 16.061 1.00 84.06 507 SER A C 1
ATOM 4026 O O . SER A 1 507 ? 19.859 -18.982 15.724 1.00 84.06 507 SER A O 1
ATOM 4028 N N . CYS A 1 508 ? 20.992 -17.594 17.071 1.00 80.50 508 CYS A N 1
ATOM 4029 C CA . CYS A 1 508 ? 19.833 -17.031 17.735 1.00 80.50 508 CYS A CA 1
ATOM 4030 C C . CYS A 1 508 ? 19.094 -16.194 16.696 1.00 80.50 508 CYS A C 1
ATOM 4032 O O . CYS A 1 508 ? 19.648 -15.224 16.177 1.00 80.50 508 CYS A O 1
ATOM 4034 N N . GLY A 1 509 ? 17.874 -16.593 16.373 1.00 67.06 509 GLY A N 1
ATOM 4035 C CA . GLY A 1 509 ? 16.980 -15.830 15.520 1.00 67.06 509 GLY A CA 1
ATOM 4036 C C . GLY A 1 509 ? 15.753 -15.389 16.297 1.00 67.06 509 GLY A C 1
ATOM 4037 O O . GLY A 1 509 ? 15.494 -15.852 17.412 1.00 67.06 509 GLY A O 1
ATOM 4038 N N . LEU A 1 510 ? 14.950 -14.547 15.659 1.00 61.34 510 LEU A N 1
ATOM 4039 C CA . LEU A 1 510 ? 13.557 -14.374 16.031 1.00 61.34 510 LEU A CA 1
ATOM 4040 C C . LEU A 1 510 ? 12.730 -15.542 15.499 1.00 61.34 510 LEU A C 1
ATOM 4042 O O . LEU A 1 510 ? 11.681 -15.337 14.919 1.00 61.34 510 LEU A O 1
ATOM 4046 N N . GLU A 1 511 ? 13.129 -16.782 15.687 1.00 65.62 511 GLU A N 1
ATOM 4047 C CA . GLU A 1 511 ? 12.269 -17.934 15.412 1.00 65.62 511 GLU A CA 1
ATOM 4048 C C . GLU A 1 511 ? 12.164 -18.736 16.697 1.00 65.62 511 GLU A C 1
ATOM 4050 O O . GLU A 1 511 ? 13.016 -18.603 17.584 1.00 65.62 511 GLU A O 1
ATOM 4055 N N . SER A 1 512 ? 11.077 -19.490 16.853 1.00 77.94 512 SER A N 1
ATOM 4056 C CA . SER A 1 512 ? 11.046 -20.482 17.915 1.00 77.94 512 SER A CA 1
ATOM 4057 C C . SER A 1 512 ? 12.117 -21.524 17.611 1.00 77.94 512 SER A C 1
ATOM 4059 O O . SER A 1 512 ? 12.257 -22.020 16.496 1.00 77.94 512 SER A O 1
ATOM 4061 N N . LEU A 1 513 ? 12.904 -21.853 18.622 1.00 87.25 513 LEU A N 1
ATOM 4062 C CA . LEU A 1 513 ? 13.740 -23.030 18.609 1.00 87.25 513 LEU A CA 1
ATOM 4063 C C . LEU A 1 513 ? 12.868 -24.219 19.013 1.00 87.25 513 LEU A C 1
ATOM 4065 O O . LEU A 1 513 ? 12.424 -24.289 20.162 1.00 87.25 513 LEU A O 1
ATOM 4069 N N . ASP A 1 514 ? 12.633 -25.133 18.072 1.00 89.06 514 ASP A N 1
ATOM 4070 C CA . ASP A 1 514 ? 11.888 -26.367 18.317 1.00 89.06 514 ASP A CA 1
ATOM 4071 C C . ASP A 1 514 ? 12.713 -27.345 19.170 1.00 89.06 514 ASP A C 1
ATOM 4073 O O . ASP A 1 514 ? 13.799 -27.796 18.802 1.00 89.06 514 ASP A O 1
ATOM 4077 N N . LEU A 1 515 ? 12.166 -27.680 20.332 1.00 93.00 515 LEU A N 1
ATOM 4078 C CA . LEU A 1 515 ? 12.699 -28.595 21.335 1.00 93.00 515 LEU A CA 1
ATOM 4079 C C . LEU A 1 515 ? 11.848 -29.865 21.467 1.00 93.00 515 LEU A C 1
ATOM 4081 O O . LEU A 1 515 ? 12.050 -30.639 22.405 1.00 93.00 515 LEU A O 1
ATOM 4085 N N . SER A 1 516 ? 10.884 -30.093 20.573 1.00 90.62 516 SER A N 1
ATOM 4086 C CA . SER A 1 516 ? 9.956 -31.232 20.620 1.00 90.62 516 SER A CA 1
ATOM 4087 C C . SER A 1 516 ? 10.657 -32.595 20.605 1.00 90.62 516 SER A C 1
ATOM 4089 O O . SER A 1 516 ? 10.165 -33.560 21.187 1.00 90.62 516 SER A O 1
ATOM 4091 N N . HIS A 1 517 ? 11.836 -32.667 19.988 1.00 91.81 517 HIS A N 1
ATOM 4092 C CA . HIS A 1 517 ? 12.660 -33.871 19.900 1.00 91.81 517 HIS A CA 1
ATOM 4093 C C . HIS A 1 517 ? 13.490 -34.151 21.167 1.00 91.81 517 HIS A C 1
ATOM 4095 O O . HIS A 1 517 ? 14.108 -35.213 21.268 1.00 91.81 517 HIS A O 1
ATOM 4101 N N . LEU A 1 518 ? 13.529 -33.227 22.133 1.00 93.88 518 LEU A N 1
ATOM 4102 C CA . LEU A 1 518 ? 14.256 -33.394 23.390 1.00 93.88 518 LEU A CA 1
ATOM 4103 C C . LEU A 1 518 ? 13.374 -34.035 24.464 1.00 93.88 518 LEU A C 1
ATOM 4105 O O . LEU A 1 518 ? 12.210 -33.676 24.646 1.00 93.88 518 LEU A O 1
ATOM 4109 N N . HIS A 1 519 ? 13.954 -34.947 25.242 1.00 94.25 519 HIS A N 1
ATOM 4110 C CA . HIS A 1 519 ? 13.275 -35.513 26.406 1.00 94.25 519 HIS A CA 1
ATOM 4111 C C . HIS A 1 519 ? 13.135 -34.475 27.538 1.00 94.25 519 HIS A C 1
ATOM 4113 O O . HIS A 1 519 ? 14.002 -33.605 27.671 1.00 94.25 519 HIS A O 1
ATOM 4119 N N . PRO A 1 520 ? 12.102 -34.575 28.395 1.00 95.94 520 PRO A N 1
ATOM 4120 C CA . PRO A 1 520 ? 12.012 -33.787 29.624 1.00 95.94 520 PRO A CA 1
ATOM 4121 C C . PRO A 1 520 ? 13.298 -33.865 30.452 1.00 95.94 520 PRO A C 1
ATOM 4123 O O . PRO A 1 520 ? 13.838 -34.952 30.673 1.00 95.94 520 PRO A O 1
ATOM 4126 N N . GLY A 1 521 ? 13.816 -32.720 30.895 1.00 94.31 521 GLY A N 1
ATOM 4127 C CA . GLY A 1 521 ? 15.122 -32.656 31.546 1.00 94.31 521 GLY A CA 1
ATOM 4128 C C . GLY A 1 521 ? 15.723 -31.257 31.641 1.00 94.31 521 GLY A C 1
ATOM 4129 O O . GLY A 1 521 ? 15.104 -30.255 31.288 1.00 94.31 521 GLY A O 1
ATOM 4130 N N . ILE A 1 522 ? 16.953 -31.195 32.154 1.00 96.00 522 ILE A N 1
ATOM 4131 C CA . ILE A 1 522 ? 17.729 -29.958 32.276 1.00 96.00 522 ILE A CA 1
ATOM 4132 C C . ILE A 1 522 ? 18.832 -29.961 31.221 1.00 96.00 522 ILE A C 1
ATOM 4134 O O . ILE A 1 522 ? 19.590 -30.925 31.113 1.00 96.00 522 ILE A O 1
ATOM 4138 N N . TYR A 1 523 ? 18.940 -28.852 30.502 1.00 96.88 523 TYR A N 1
ATOM 4139 C CA . TYR A 1 523 ? 19.932 -28.608 29.466 1.00 96.88 523 TYR A CA 1
ATOM 4140 C C . TYR A 1 523 ? 20.699 -27.317 29.765 1.00 96.88 523 TYR A C 1
ATOM 4142 O O . TYR A 1 523 ? 20.265 -26.486 30.570 1.00 96.88 523 TYR A O 1
ATOM 4150 N N . LEU A 1 524 ? 21.847 -27.144 29.123 1.00 95.75 524 LEU A N 1
ATOM 4151 C CA . LEU A 1 524 ? 22.627 -25.913 29.160 1.00 95.75 524 LEU A CA 1
ATOM 4152 C C . LEU A 1 524 ? 22.599 -25.288 27.777 1.00 95.75 524 LEU A C 1
ATOM 4154 O O . LEU A 1 524 ? 22.988 -25.927 26.802 1.00 95.75 524 LEU A O 1
ATOM 4158 N N . ILE A 1 525 ? 22.146 -24.044 27.692 1.00 94.44 525 ILE A N 1
ATOM 4159 C CA . ILE A 1 525 ? 22.238 -23.263 26.469 1.00 94.44 525 ILE A CA 1
ATOM 4160 C C . ILE A 1 525 ? 23.287 -22.178 26.640 1.00 94.44 525 ILE A C 1
ATOM 4162 O O . ILE A 1 525 ? 23.253 -21.380 27.575 1.00 94.44 525 ILE A O 1
ATOM 4166 N N . GLN A 1 526 ? 24.251 -22.183 25.737 1.00 93.06 526 GLN A N 1
ATOM 4167 C CA . GLN A 1 526 ? 25.302 -21.192 25.658 1.00 93.06 526 GLN A CA 1
ATOM 4168 C C . GLN A 1 526 ? 24.996 -20.245 24.506 1.00 93.06 526 GLN A C 1
ATOM 4170 O O . GLN A 1 526 ? 24.769 -20.716 23.397 1.00 93.06 526 GLN A O 1
ATOM 4175 N N . VAL A 1 527 ? 25.015 -18.938 24.759 1.00 89.12 527 VAL A N 1
ATOM 4176 C CA . VAL A 1 527 ? 24.881 -17.876 23.754 1.00 89.12 527 VAL A CA 1
ATOM 4177 C C . VAL A 1 527 ? 26.100 -16.964 23.881 1.00 89.12 527 VAL A C 1
ATOM 4179 O O . VAL A 1 527 ? 26.316 -16.342 24.925 1.00 89.12 527 VAL A O 1
ATOM 4182 N N . GLY A 1 528 ? 26.950 -16.952 22.851 1.00 82.81 528 GLY A N 1
ATOM 4183 C CA . GLY A 1 528 ? 28.274 -16.327 22.937 1.00 82.81 528 GLY A CA 1
ATOM 4184 C C . GLY A 1 528 ? 29.114 -16.920 24.080 1.00 82.81 528 GLY A C 1
ATOM 4185 O O . GLY A 1 528 ? 29.287 -18.137 24.176 1.00 82.81 528 GLY A O 1
ATOM 4186 N N . ASP A 1 529 ? 29.606 -16.064 24.976 1.00 80.75 529 ASP A N 1
ATOM 4187 C CA . ASP A 1 529 ? 30.467 -16.467 26.101 1.00 80.75 529 ASP A CA 1
ATOM 4188 C C . ASP A 1 529 ? 29.690 -16.828 27.378 1.00 80.75 529 ASP A C 1
ATOM 4190 O O . ASP A 1 529 ? 30.293 -17.126 28.412 1.00 80.75 529 ASP A O 1
ATOM 4194 N N . LYS A 1 530 ? 28.351 -16.781 27.354 1.00 85.00 530 LYS A N 1
ATOM 4195 C CA . LYS A 1 530 ? 27.523 -16.981 28.552 1.00 85.00 530 LYS A CA 1
ATOM 4196 C C . LYS A 1 530 ? 26.657 -18.225 28.425 1.00 85.00 530 LYS A C 1
ATOM 4198 O O . LYS A 1 530 ? 26.153 -18.530 27.352 1.00 85.00 530 LYS A O 1
ATOM 4203 N N . SER A 1 531 ? 26.498 -18.945 29.533 1.00 89.94 531 SER A N 1
ATOM 4204 C CA . SER A 1 531 ? 25.704 -20.174 29.614 1.00 89.94 531 SER A CA 1
ATOM 4205 C C . SER A 1 531 ? 24.567 -20.023 30.610 1.00 89.94 531 SER A C 1
ATOM 4207 O O . SER A 1 531 ? 24.748 -19.456 31.687 1.00 89.94 531 SER A O 1
ATOM 4209 N N . GLU A 1 532 ? 23.414 -20.575 30.268 1.00 91.50 532 GLU A N 1
ATOM 4210 C CA . GLU A 1 532 ? 22.208 -20.529 31.075 1.00 91.50 532 GLU A CA 1
ATOM 4211 C C . GLU A 1 532 ? 21.497 -21.891 31.064 1.00 91.50 532 GLU A C 1
ATOM 4213 O O . GLU A 1 532 ? 21.585 -22.674 30.119 1.00 91.50 532 GLU A O 1
ATOM 4218 N N . LYS A 1 533 ? 20.813 -22.207 32.165 1.00 93.50 533 LYS A N 1
ATOM 4219 C CA . LYS A 1 533 ? 20.090 -23.466 32.353 1.00 93.50 533 LYS A CA 1
ATOM 4220 C C . LYS A 1 533 ? 18.729 -23.415 31.659 1.00 93.50 533 LYS A C 1
ATOM 4222 O O . LYS A 1 533 ? 17.908 -22.601 32.058 1.00 93.50 533 LYS A O 1
ATOM 4227 N N . LEU A 1 534 ? 18.444 -24.340 30.749 1.00 93.19 534 LEU A N 1
ATOM 4228 C CA . LEU A 1 534 ? 17.128 -24.573 30.139 1.00 93.19 534 LEU A CA 1
ATOM 4229 C C . LEU A 1 534 ? 16.421 -25.752 30.829 1.00 93.19 534 LEU A C 1
ATOM 4231 O O . LEU A 1 534 ? 17.023 -26.808 31.022 1.00 93.19 534 LEU A O 1
ATOM 4235 N N . ILE A 1 535 ? 15.145 -25.597 31.182 1.00 93.31 535 ILE A N 1
ATOM 4236 C CA . ILE A 1 535 ? 14.314 -26.663 31.762 1.00 93.31 535 ILE A CA 1
ATOM 4237 C C . ILE A 1 535 ? 13.240 -27.070 30.745 1.00 93.31 535 ILE A C 1
ATOM 4239 O O . ILE A 1 535 ? 12.345 -26.280 30.448 1.00 93.31 535 ILE A O 1
ATOM 4243 N N . LYS A 1 536 ? 13.313 -28.306 30.244 1.00 94.25 536 LYS A N 1
ATOM 4244 C CA . LYS A 1 536 ? 12.315 -28.943 29.372 1.00 94.25 536 LYS A CA 1
ATOM 4245 C C . LYS A 1 536 ? 11.324 -29.737 30.223 1.00 94.25 536 LYS A C 1
ATOM 4247 O O . LYS A 1 536 ? 11.745 -30.636 30.958 1.00 94.25 536 LYS A O 1
ATOM 4252 N N . LEU A 1 537 ? 10.040 -29.404 30.111 1.00 89.62 537 LEU A N 1
ATOM 4253 C CA . LEU A 1 537 ? 8.926 -30.121 30.741 1.00 89.62 537 LEU A CA 1
ATOM 4254 C C . LEU A 1 537 ? 8.561 -31.401 29.986 1.00 89.62 537 LEU A C 1
ATOM 4256 O O . LEU A 1 537 ? 8.699 -31.421 28.732 1.00 89.62 537 LEU A O 1
#

Foldseek 3Di:
DDDDDDPPPPPPPPPPPVQLQKDWQDQDWDWAAFPLGSVDIATHRPFKDKFFAPVLDPPHHTDNFRFHDDVQWGACVSDDLVHWIKIKGHDPPPQQFSWHDAQFKKWKKWKKWKPQQFADQQVVDDFQGQKKKKWWKWFAAPVVRDIDIDIWIAHFHPQDRVTMGMDTDIDHHAPGPTIGGRIIMMIHRTRPPDDNRMTMHTPIIMMHTDPQEQEPLAWDAQADDADPLEDEDEPVRTGPDHGPQHYEYHLNDPDDQDPVRADEHEHHHVVAAQDAHEYEYERQAHEYEYDARYEYDYDAGPPDPQAGHAYEYEYNEHEYEFEADEHEDEHNYEYEYADYAYHARALHGEYAYEANYEYEYEALGEYEADDRQGYEYHFAQYEYEFYALYEYEYQHEYEFAYPDPQGYEYEYDHNYAYEYEQNYFYQYPHDQQAAYEYEDVVDHYQPHNYDPSRVSRYHYDYDDDPPPVQDQWDDAADEFWIAGRNVLAQWKKFKAAPVRHTPDIDGHHRDIDTRNVPDFDWIWMDTPPDIDIGGYD